Protein AF-A0A0V8SDT9-F1 (afdb_monomer_lite)

pLDDT: mean 74.79, std 27.6, range [28.55, 98.94]

Secondary structure (DSSP, 8-state):
-----------------------------------------------------SEEEEEEEEEEE--BSGGGSBPSSSSB-EEEES-STTTS--SSS----GGG----SEETTEEEEE-SSSSS-EEP-TTTTTB-TTSPBPBTTB----EEEEEEEEEEEETTTTEEEEE---EEEEEEGGGTEEEEEEEEEEEE-TTSEEEEEEEEEEEE--SS-TT--EEEEEEEEEEEEEEPPTTTB-SSEEEEPPS-BT---TTTTPPPP-TTTGGG-BB--HHHHHHHHHTT-GGGSB--SSTTHHHHSBPPEEEESSTT---TT--PPPP--PPP-----PPPPPPPPP----------PPPPPP--------PPPPP-----------S-SS--S---S----------------------SS--------

Radius of gyration: 37.22 Å; chains: 1; bounding box: 109×88×118 Å

Structure (mmCIF, N/CA/C/O backbone):
data_AF-A0A0V8SDT9-F1
#
_entry.id   AF-A0A0V8SDT9-F1
#
loop_
_atom_site.group_PDB
_atom_site.id
_atom_site.type_symbol
_atom_site.label_atom_id
_atom_site.label_alt_id
_atom_site.label_comp_id
_atom_site.label_asym_id
_atom_site.label_entity_id
_atom_site.label_seq_id
_atom_site.pdbx_PDB_ins_code
_atom_site.Cartn_x
_atom_site.Cartn_y
_atom_site.Cartn_z
_atom_site.occupancy
_atom_site.B_iso_or_equiv
_atom_site.auth_seq_id
_atom_site.auth_comp_id
_atom_site.auth_asym_id
_atom_site.auth_atom_id
_atom_site.pdbx_PDB_model_num
ATOM 1 N N . MET A 1 1 ? -55.639 -41.777 37.765 1.00 35.34 1 MET A N 1
ATOM 2 C CA . MET A 1 1 ? -54.393 -41.435 38.484 1.00 35.34 1 MET A CA 1
ATOM 3 C C . MET A 1 1 ? -54.348 -39.907 38.548 1.00 35.34 1 MET A C 1
ATOM 5 O O . MET A 1 1 ? -54.370 -39.300 37.491 1.00 35.34 1 MET A O 1
ATOM 9 N N . THR A 1 2 ? -54.744 -39.262 39.658 1.00 35.03 2 THR A N 1
ATOM 10 C CA . THR A 1 2 ? -53.862 -38.802 40.772 1.00 35.03 2 THR A CA 1
ATOM 11 C C . THR A 1 2 ? -52.655 -37.988 40.283 1.00 35.03 2 THR A C 1
ATOM 13 O O . THR A 1 2 ? -51.916 -38.500 39.460 1.00 35.03 2 THR A O 1
ATOM 16 N N . ALA A 1 3 ? -52.326 -36.787 40.767 1.00 35.94 3 ALA A N 1
ATOM 17 C CA . ALA A 1 3 ? -52.992 -35.821 41.659 1.00 35.94 3 ALA A CA 1
ATOM 18 C C . ALA A 1 3 ? -52.367 -34.413 41.375 1.00 35.94 3 ALA A C 1
ATOM 20 O O . ALA A 1 3 ? -51.439 -34.332 40.581 1.00 35.94 3 ALA A O 1
ATOM 21 N N . ALA A 1 4 ? -52.781 -33.265 41.928 1.00 36.22 4 ALA A N 1
ATOM 22 C CA . ALA A 1 4 ? -53.698 -32.985 43.038 1.00 36.22 4 ALA A CA 1
ATOM 23 C C . ALA A 1 4 ? -54.495 -31.658 42.836 1.00 36.22 4 ALA A C 1
ATOM 25 O O . ALA A 1 4 ? -54.696 -31.189 41.721 1.00 36.22 4 ALA A O 1
ATOM 26 N N . ARG A 1 5 ? -54.980 -31.072 43.939 1.00 43.00 5 ARG A N 1
ATOM 27 C CA . ARG A 1 5 ? -55.682 -29.788 44.103 1.00 43.00 5 ARG A CA 1
ATOM 28 C C . ARG A 1 5 ? -54.859 -28.892 45.039 1.00 43.00 5 ARG A C 1
ATOM 30 O O . ARG A 1 5 ? -54.339 -29.415 46.016 1.00 43.00 5 ARG A O 1
ATOM 37 N N . HIS A 1 6 ? -54.913 -27.571 44.877 1.00 38.75 6 HIS A N 1
ATOM 38 C CA . HIS A 1 6 ? -55.047 -26.654 46.021 1.00 38.75 6 HIS A CA 1
ATOM 39 C C . HIS A 1 6 ? -55.866 -25.415 45.633 1.00 38.75 6 HIS A C 1
ATOM 41 O O . HIS A 1 6 ? -56.061 -25.118 44.456 1.00 38.75 6 HIS A O 1
ATOM 47 N N . ARG A 1 7 ? -56.460 -24.770 46.639 1.00 46.25 7 ARG A N 1
ATOM 48 C CA . ARG A 1 7 ? -57.561 -23.803 46.524 1.00 46.25 7 ARG A CA 1
ATOM 49 C C . ARG A 1 7 ? -57.385 -22.708 47.590 1.00 46.25 7 ARG A C 1
ATOM 51 O O . ARG A 1 7 ? -57.104 -23.069 48.729 1.00 46.25 7 ARG A O 1
ATOM 58 N N . ILE A 1 8 ? -57.762 -21.468 47.222 1.00 37.56 8 ILE A N 1
ATOM 59 C CA . ILE A 1 8 ? -58.355 -20.393 48.071 1.00 37.56 8 ILE A CA 1
ATOM 60 C C . ILE A 1 8 ? -57.318 -19.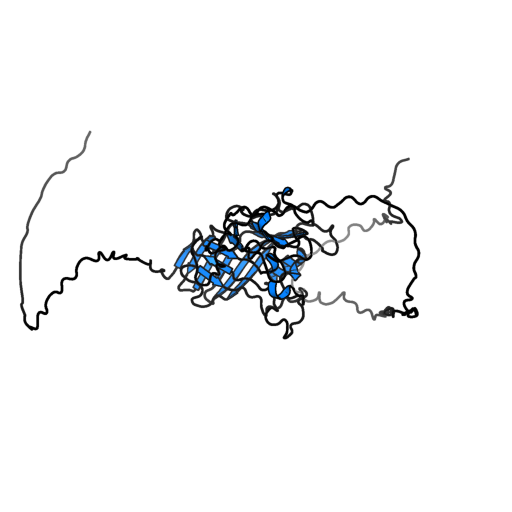600 48.919 1.00 37.56 8 ILE A C 1
ATOM 62 O O . ILE A 1 8 ? -56.451 -20.213 49.512 1.00 37.56 8 ILE A O 1
ATOM 66 N N . ARG A 1 9 ? -57.267 -18.255 49.031 1.00 35.88 9 ARG A N 1
ATOM 67 C CA . ARG A 1 9 ? -58.263 -17.177 49.280 1.00 35.88 9 ARG A CA 1
ATOM 68 C C . ARG A 1 9 ? -57.649 -15.783 48.975 1.00 35.88 9 ARG A C 1
ATOM 70 O O . ARG A 1 9 ? -56.454 -15.691 48.729 1.00 35.88 9 ARG A O 1
ATOM 77 N N . ALA A 1 10 ? -58.446 -14.711 49.067 1.00 39.78 10 ALA A N 1
ATOM 78 C CA . ALA A 1 10 ? -58.034 -13.315 48.840 1.00 39.78 10 ALA A CA 1
ATOM 79 C C . ALA A 1 10 ? -58.360 -12.371 50.023 1.00 39.78 10 ALA A C 1
ATOM 81 O O . ALA A 1 10 ? -59.298 -12.642 50.771 1.00 39.78 10 ALA A O 1
ATOM 82 N N . ALA A 1 11 ? -57.646 -11.238 50.108 1.00 36.25 11 ALA A N 1
ATOM 83 C CA . ALA A 1 11 ? -57.984 -9.954 50.766 1.00 36.25 11 ALA A CA 1
ATOM 84 C C . ALA A 1 11 ? -57.031 -8.879 50.164 1.00 36.25 11 ALA A C 1
ATOM 86 O O . ALA A 1 11 ? -55.895 -9.242 49.875 1.00 36.25 11 ALA A O 1
ATOM 87 N N . ARG A 1 12 ? -57.343 -7.625 49.778 1.00 38.56 12 ARG A N 1
ATOM 88 C CA . ARG A 1 12 ? -58.269 -6.524 50.173 1.00 38.56 12 ARG A CA 1
ATOM 89 C C . ARG A 1 12 ? -57.878 -5.722 51.437 1.00 38.56 12 ARG A C 1
ATOM 91 O O . ARG A 1 12 ? -57.843 -6.283 52.523 1.00 38.56 12 ARG A O 1
ATOM 98 N N . GLY A 1 13 ? -57.706 -4.398 51.251 1.00 32.66 13 GLY A N 1
ATOM 99 C CA . GLY A 1 13 ? -57.334 -3.355 52.239 1.00 32.66 13 GLY A CA 1
ATOM 100 C C . GLY A 1 13 ? -56.032 -2.635 51.818 1.00 32.66 13 GLY A C 1
ATOM 101 O O . GLY A 1 13 ? -55.014 -3.309 51.781 1.00 32.66 13 GLY A O 1
ATOM 102 N N . ALA A 1 14 ? -55.918 -1.376 51.358 1.00 37.22 14 ALA A N 1
ATOM 103 C CA . ALA A 1 14 ? -56.739 -0.145 51.305 1.00 37.22 14 ALA A CA 1
ATOM 104 C C . ALA A 1 14 ? -56.515 0.884 52.447 1.00 37.22 14 ALA A C 1
ATOM 106 O O . ALA A 1 14 ? -56.727 0.530 53.601 1.00 37.22 14 ALA A O 1
ATOM 107 N N . LEU A 1 15 ? -56.259 2.160 52.059 1.00 39.69 15 LEU A N 1
ATOM 108 C CA . LEU A 1 15 ? -56.464 3.431 52.819 1.00 39.69 15 LEU A CA 1
ATOM 109 C C . LEU A 1 15 ? -55.404 3.750 53.937 1.00 39.69 15 LEU A C 1
ATOM 111 O O . LEU A 1 15 ? -54.900 2.818 54.546 1.00 39.69 15 LEU A O 1
ATOM 115 N N . VAL A 1 16 ? -54.985 5.000 54.275 1.00 38.41 16 VAL A N 1
ATOM 116 C CA . VAL A 1 16 ? -55.259 6.376 53.750 1.00 38.41 16 VAL A CA 1
ATOM 117 C C . VAL A 1 16 ? -54.290 7.472 54.304 1.00 38.41 16 VAL A C 1
ATOM 119 O O . VAL A 1 16 ? -53.801 7.297 55.411 1.00 38.41 16 VAL A O 1
ATOM 122 N N . ALA A 1 17 ? -54.142 8.614 53.588 1.00 37.22 17 ALA A N 1
ATOM 123 C CA . ALA A 1 17 ? -53.878 10.016 54.059 1.00 37.22 17 ALA A CA 1
ATOM 124 C C . ALA A 1 17 ? -52.614 10.363 54.912 1.00 37.22 17 ALA A C 1
ATOM 126 O O . ALA A 1 17 ? -51.950 9.464 55.404 1.00 37.22 17 ALA A O 1
ATOM 127 N N . LEU A 1 18 ? -52.188 11.620 55.185 1.00 39.78 18 LEU A N 1
ATOM 128 C CA . LEU A 1 18 ? -52.372 13.023 54.689 1.00 39.78 18 LEU A CA 1
ATOM 129 C C . LEU A 1 18 ? -51.051 13.783 55.072 1.00 39.78 18 LEU A C 1
ATOM 131 O O . LEU A 1 18 ? -50.353 13.304 55.958 1.00 39.78 18 LEU A O 1
ATOM 135 N N . ALA A 1 19 ? -50.566 14.886 54.475 1.00 36.75 19 ALA A N 1
ATOM 136 C CA . ALA A 1 19 ? -50.936 16.305 54.702 1.00 36.75 19 ALA A CA 1
ATOM 137 C C . ALA A 1 19 ? -49.805 17.197 54.093 1.00 36.75 19 ALA A C 1
ATOM 139 O O . ALA A 1 19 ? -48.637 16.964 54.381 1.00 36.75 19 ALA A O 1
ATOM 140 N N . THR A 1 20 ? -50.039 18.048 53.084 1.00 42.22 20 THR A N 1
ATOM 141 C CA . THR A 1 20 ? -50.254 19.524 53.142 1.00 42.22 20 THR A CA 1
ATOM 142 C C . THR A 1 20 ? -49.249 20.406 53.908 1.00 42.22 20 THR A C 1
ATOM 144 O O . THR A 1 20 ? -49.260 20.421 55.136 1.00 42.22 20 THR A O 1
ATOM 147 N N . ALA A 1 21 ? -48.573 21.310 53.180 1.00 40.03 21 ALA A N 1
ATOM 148 C CA . ALA A 1 21 ? -48.249 22.680 53.617 1.00 40.03 21 ALA A CA 1
ATOM 149 C C . ALA A 1 21 ? -48.146 23.631 52.396 1.00 40.03 21 ALA A C 1
ATOM 151 O O . ALA A 1 21 ? -47.626 23.243 51.352 1.00 40.03 21 ALA A O 1
ATOM 152 N N . LEU A 1 22 ? -48.685 24.851 52.515 1.00 46.72 22 LEU A N 1
ATOM 153 C CA . LEU A 1 22 ? -48.691 25.910 51.485 1.00 46.72 22 LEU A CA 1
ATOM 154 C C . LEU A 1 22 ? -47.411 26.764 51.537 1.00 46.72 22 LEU A C 1
ATOM 156 O O . LEU A 1 22 ? -46.833 26.889 52.612 1.00 46.72 22 LEU A O 1
ATOM 160 N N . LEU A 1 23 ? -47.087 27.470 50.439 1.00 37.78 23 LEU A N 1
ATOM 161 C CA . LEU A 1 23 ? -46.894 28.939 50.429 1.00 37.78 23 LEU A CA 1
ATOM 162 C C . LEU A 1 23 ? -46.738 29.517 48.998 1.00 37.78 23 LEU A C 1
ATOM 164 O O . LEU A 1 23 ? -46.004 29.002 48.163 1.00 37.78 23 LEU A O 1
ATOM 168 N N . LEU A 1 24 ? -47.446 30.622 48.761 1.00 44.69 24 LEU A N 1
ATOM 169 C CA . LEU A 1 24 ? -47.419 31.583 47.639 1.00 44.69 24 LEU A CA 1
ATOM 170 C C . LEU A 1 24 ? -47.469 32.992 48.300 1.00 44.69 24 LEU A C 1
ATOM 172 O O . LEU A 1 24 ? -47.790 33.032 49.494 1.00 44.69 24 LEU A O 1
ATOM 176 N N . PRO A 1 25 ? -47.265 34.144 47.615 1.00 60.06 25 PRO A N 1
ATOM 177 C CA . PRO A 1 25 ? -46.984 34.373 46.189 1.00 60.06 25 PRO A CA 1
ATOM 178 C C . PRO A 1 25 ? -45.803 35.346 45.909 1.00 60.06 25 PRO A C 1
ATOM 180 O O . PRO A 1 25 ? -45.299 36.020 46.803 1.00 60.06 25 PRO A O 1
ATOM 183 N N . ALA A 1 26 ? -45.464 35.541 44.629 1.00 42.62 26 ALA A N 1
ATOM 184 C CA . ALA A 1 26 ? -44.920 36.807 44.118 1.00 42.62 26 ALA A CA 1
ATOM 185 C C . ALA A 1 26 ? -45.398 37.015 42.668 1.00 42.62 26 ALA A C 1
ATOM 187 O O . ALA A 1 26 ? -45.390 36.075 41.876 1.00 42.62 26 ALA A O 1
ATOM 188 N N . ALA A 1 27 ? -45.867 38.218 42.334 1.00 46.34 27 ALA A N 1
ATOM 189 C CA . ALA A 1 27 ? -46.487 38.527 41.043 1.00 46.34 27 ALA A CA 1
ATOM 190 C C . ALA A 1 27 ? -45.541 39.300 40.115 1.00 46.34 27 ALA A C 1
ATOM 192 O O . ALA A 1 27 ? -44.795 40.144 40.604 1.00 46.34 27 ALA A O 1
ATOM 193 N N . ALA A 1 28 ? -45.670 39.108 38.795 1.00 40.44 28 ALA A N 1
ATOM 194 C CA . ALA A 1 28 ? -45.556 40.186 37.802 1.00 40.44 28 ALA A CA 1
ATOM 195 C C . ALA A 1 28 ? -45.999 39.746 36.389 1.00 40.44 28 ALA A C 1
ATOM 197 O O . ALA A 1 28 ? -45.579 38.709 35.892 1.00 40.44 28 ALA A O 1
ATOM 198 N N . SER A 1 29 ? -46.775 40.620 35.739 1.00 42.00 29 SER A N 1
ATOM 199 C CA . SER A 1 29 ? -46.786 40.877 34.287 1.00 42.00 29 SER A CA 1
ATOM 200 C C . SER A 1 29 ? -47.079 39.731 33.306 1.00 42.00 29 SER A C 1
ATOM 202 O O . SER A 1 29 ? -46.183 39.052 32.811 1.00 42.00 29 SER A O 1
ATOM 204 N N . ALA A 1 30 ? -48.337 39.662 32.862 1.00 48.31 30 ALA A N 1
ATOM 205 C CA . ALA A 1 30 ? -48.659 39.112 31.548 1.00 48.31 30 ALA A CA 1
ATOM 206 C C . ALA A 1 30 ? -48.189 40.065 30.428 1.00 48.31 30 ALA A C 1
ATOM 208 O O . ALA A 1 30 ? -48.387 41.277 30.519 1.00 48.31 30 ALA A O 1
ATOM 209 N N . ALA A 1 31 ? -47.646 39.505 29.348 1.00 43.84 31 ALA A N 1
ATOM 210 C CA . ALA A 1 31 ? -47.496 40.155 28.045 1.00 43.84 31 ALA A CA 1
ATOM 211 C C . ALA A 1 31 ? -48.221 39.291 26.991 1.00 43.84 31 ALA A C 1
ATOM 213 O O . ALA A 1 31 ? -48.310 38.073 27.175 1.00 43.84 31 ALA A O 1
ATOM 214 N N . PRO A 1 32 ? -48.819 39.883 25.941 1.00 47.62 32 PRO A N 1
ATOM 215 C CA . PRO A 1 32 ? -49.813 39.192 25.125 1.00 47.62 32 PRO A CA 1
ATOM 216 C C . PRO A 1 32 ? -49.202 38.159 24.175 1.00 47.62 32 PRO A C 1
ATOM 218 O O . PRO A 1 32 ? -48.089 38.315 23.675 1.00 47.62 32 PRO A O 1
ATOM 221 N N . ALA A 1 33 ? -49.986 37.124 23.873 1.00 46.22 33 ALA A N 1
ATOM 222 C CA . ALA A 1 33 ? -49.646 36.138 22.859 1.00 46.22 33 ALA A CA 1
ATOM 223 C C . ALA A 1 33 ? -49.711 36.754 21.451 1.00 46.22 33 ALA A C 1
ATOM 225 O O . ALA A 1 33 ? -50.791 37.075 20.954 1.00 46.22 33 ALA A O 1
ATOM 226 N N . SER A 1 34 ? -48.563 36.851 20.782 1.00 44.31 34 SER A N 1
ATOM 227 C CA . SER A 1 34 ? -48.506 37.052 19.333 1.00 44.31 34 SER A CA 1
ATOM 228 C C . SER A 1 34 ? -48.705 35.711 18.635 1.00 44.31 34 SER A C 1
ATOM 230 O O . SER A 1 34 ? -47.782 34.903 18.554 1.00 44.31 34 SER A O 1
ATOM 232 N N . ALA A 1 35 ? -49.910 35.468 18.123 1.00 46.91 35 ALA A N 1
ATOM 233 C CA . ALA A 1 35 ? -50.166 34.337 17.241 1.00 46.91 35 ALA A CA 1
ATOM 234 C C . ALA A 1 35 ? -49.532 34.600 15.863 1.00 46.91 35 ALA A C 1
ATOM 236 O O . ALA A 1 35 ? -50.083 35.354 15.060 1.00 46.91 35 ALA A O 1
ATOM 237 N N . SER A 1 36 ? -48.386 33.979 15.577 1.00 42.34 36 SER A N 1
ATOM 238 C CA . SER A 1 36 ? -47.869 33.861 14.212 1.00 42.34 36 SER A CA 1
ATOM 239 C C . SER A 1 36 ? -48.452 32.616 13.541 1.00 42.34 36 SER A C 1
ATOM 241 O O . SER A 1 36 ? -48.552 31.539 14.131 1.00 42.34 36 SER A O 1
ATOM 243 N N . ALA A 1 37 ? -48.887 32.769 12.293 1.00 42.41 37 ALA A N 1
ATOM 244 C CA . ALA A 1 37 ? -49.503 31.687 11.547 1.00 42.41 37 ALA A CA 1
ATOM 245 C C . ALA A 1 37 ? -48.446 30.757 10.930 1.00 42.41 37 ALA A C 1
ATOM 247 O O . ALA A 1 37 ? -47.674 31.172 10.076 1.00 42.41 37 ALA A O 1
ATOM 248 N N . GLY A 1 38 ? -48.518 29.471 11.271 1.00 48.81 38 GLY A N 1
ATOM 249 C CA . GLY A 1 38 ? -48.494 28.428 10.245 1.00 48.81 38 GLY A CA 1
ATOM 250 C C . GLY A 1 38 ? -47.197 28.149 9.479 1.00 48.81 38 GLY A C 1
ATOM 251 O O . GLY A 1 38 ? -47.295 27.786 8.311 1.00 48.81 38 GLY A O 1
ATOM 252 N N . GLU A 1 39 ? -46.025 28.165 10.115 1.00 48.72 39 GLU A N 1
ATOM 253 C CA . GLU A 1 39 ? -44.931 27.292 9.663 1.00 48.72 39 GLU A CA 1
ATOM 254 C C . GLU A 1 39 ? -44.963 25.983 10.456 1.00 48.72 39 GLU A C 1
ATOM 256 O O . GLU A 1 39 ? -44.743 25.959 11.666 1.00 48.72 39 GLU A O 1
ATOM 261 N N . ARG A 1 40 ? -45.233 24.863 9.771 1.00 52.75 40 ARG A N 1
ATOM 262 C CA . ARG A 1 40 ? -44.991 23.529 10.336 1.00 52.75 40 ARG A CA 1
ATOM 263 C C . ARG A 1 40 ? -43.487 23.275 10.322 1.00 52.75 40 ARG A C 1
ATOM 265 O O . ARG A 1 40 ? -42.986 22.621 9.411 1.00 52.75 40 ARG A O 1
ATOM 272 N N . GLN A 1 41 ? -42.781 23.798 11.321 1.00 48.25 41 GLN A N 1
ATOM 273 C CA . GLN A 1 41 ? -41.410 23.382 11.589 1.00 48.25 41 GLN A CA 1
ATOM 274 C C . GLN A 1 41 ? -41.421 21.879 11.878 1.00 48.25 41 GLN A C 1
ATOM 276 O O . GLN A 1 41 ? -41.931 21.425 12.901 1.00 48.25 41 GLN A O 1
ATOM 281 N N . VAL A 1 42 ? -40.908 21.097 10.928 1.00 59.03 42 VAL A N 1
ATOM 282 C CA . VAL A 1 42 ? -40.616 19.685 11.151 1.00 59.03 42 VAL A CA 1
ATOM 283 C C . VAL A 1 42 ? -39.355 19.654 12.000 1.00 59.03 42 VAL A C 1
ATOM 285 O O . VAL A 1 42 ? -38.253 19.844 11.490 1.00 59.03 42 VAL A O 1
ATOM 288 N N . GLU A 1 43 ? -39.528 19.463 13.304 1.00 48.44 43 GLU A N 1
ATOM 289 C CA . GLU A 1 43 ? -38.419 19.248 14.226 1.00 48.44 43 GLU A CA 1
ATOM 290 C C . GLU A 1 43 ? -37.774 17.893 13.909 1.00 48.44 43 GLU A C 1
ATOM 292 O O . GLU A 1 43 ? -38.217 16.835 14.356 1.00 48.44 43 GLU A O 1
ATOM 297 N N . ILE A 1 44 ? -36.740 17.914 13.065 1.00 63.50 44 ILE A N 1
ATOM 298 C CA . ILE A 1 44 ? -35.924 16.735 12.787 1.00 63.50 44 ILE A CA 1
ATOM 299 C C . ILE A 1 44 ? -34.955 16.575 13.957 1.00 63.50 44 ILE A C 1
ATOM 301 O O . ILE A 1 44 ? -33.839 17.094 13.935 1.00 63.50 44 ILE A O 1
ATOM 305 N N . THR A 1 45 ? -35.378 15.839 14.985 1.00 43.91 45 THR A N 1
ATOM 306 C CA . THR A 1 45 ? -34.478 15.372 16.043 1.00 43.91 45 THR A CA 1
ATOM 307 C C . THR A 1 45 ? -33.483 14.375 15.446 1.00 43.91 45 THR A C 1
ATOM 309 O O . THR A 1 45 ? -33.719 13.166 15.412 1.00 43.91 45 THR A O 1
ATOM 312 N N . VAL A 1 46 ? -32.355 14.880 14.944 1.00 53.25 46 VAL A N 1
ATOM 313 C CA . VAL A 1 46 ? -31.212 14.044 14.575 1.00 53.25 46 VAL A CA 1
ATOM 314 C C . VAL A 1 46 ? -30.546 13.583 15.865 1.00 53.25 46 VAL A C 1
ATOM 316 O O . VAL A 1 46 ? -29.694 14.274 16.421 1.00 53.25 46 VAL A O 1
ATOM 319 N N . THR A 1 47 ? -30.923 12.398 16.342 1.00 43.91 47 THR A N 1
ATOM 320 C CA . THR A 1 47 ? -30.144 11.692 17.360 1.00 43.91 47 THR A CA 1
ATOM 321 C C . THR A 1 47 ? -28.823 11.267 16.728 1.00 43.91 47 THR A C 1
ATOM 323 O O . THR A 1 47 ? -28.714 10.176 16.167 1.00 43.91 47 THR A O 1
ATOM 326 N N . VAL A 1 48 ? -27.817 12.141 16.793 1.00 51.00 48 VAL A N 1
ATOM 327 C CA . VAL A 1 48 ? -26.427 11.739 16.574 1.00 51.00 48 VAL A CA 1
ATOM 328 C C . VAL A 1 48 ? -26.121 10.716 17.671 1.00 51.00 48 VAL A C 1
ATOM 330 O O . VAL A 1 48 ? -26.216 11.075 18.847 1.00 51.00 48 VAL A O 1
ATOM 333 N N . PRO A 1 49 ? -25.834 9.443 17.344 1.00 48.31 49 PRO A N 1
ATOM 334 C CA . PRO A 1 49 ? -25.454 8.489 18.370 1.00 48.31 49 PRO A CA 1
ATOM 335 C C . PRO A 1 49 ? -24.180 9.007 19.030 1.00 48.31 49 PRO A C 1
ATOM 337 O O . PRO A 1 49 ? -23.231 9.363 18.325 1.00 48.31 49 PRO A O 1
ATOM 340 N N . GLU A 1 50 ? -24.144 9.046 20.365 1.00 51.81 50 GLU A N 1
ATOM 341 C CA . GLU A 1 50 ? -22.879 9.302 21.044 1.00 51.81 50 GLU A CA 1
ATOM 342 C C . GLU A 1 50 ? -21.860 8.288 20.536 1.00 51.81 50 GLU A C 1
ATOM 344 O O . GLU A 1 50 ? -22.096 7.074 20.512 1.00 51.81 50 GLU A O 1
ATOM 349 N N . LEU A 1 51 ? -20.731 8.816 20.078 1.00 55.44 51 LEU A N 1
ATOM 350 C CA . LEU A 1 51 ? -19.605 8.059 19.570 1.00 55.44 51 LEU A CA 1
ATOM 351 C C . LEU A 1 51 ? -18.896 7.382 20.753 1.00 55.44 51 LEU A C 1
ATOM 353 O O . LEU A 1 51 ? -17.785 7.748 21.112 1.00 55.44 51 LEU A O 1
ATOM 357 N N . GLY A 1 52 ? -19.573 6.397 21.355 1.00 59.00 52 GLY A N 1
ATOM 358 C CA . GLY A 1 52 ? -19.304 5.877 22.696 1.00 59.00 52 GLY A CA 1
ATOM 359 C C . GLY A 1 52 ? -17.836 5.557 22.960 1.00 59.00 52 GLY A C 1
ATOM 360 O O . GLY A 1 52 ? -17.207 4.829 22.187 1.00 59.00 52 GLY A O 1
ATOM 361 N N . THR A 1 53 ? -17.317 6.118 24.044 1.00 70.94 53 THR A N 1
ATOM 362 C CA . THR A 1 53 ? -15.949 5.932 24.536 1.00 70.94 53 THR A CA 1
ATOM 363 C C . THR A 1 53 ? -15.701 4.490 25.006 1.00 70.94 53 THR A C 1
ATOM 365 O O . THR A 1 53 ? -16.632 3.685 25.101 1.00 70.94 53 THR A O 1
ATOM 368 N N . GLY A 1 54 ? -14.444 4.145 25.282 1.00 86.06 54 GLY A N 1
ATOM 369 C CA . GLY A 1 54 ? -14.046 2.830 25.791 1.00 86.06 54 GLY A CA 1
ATOM 370 C C . GLY A 1 54 ? -13.882 1.721 24.747 1.00 86.06 54 GLY A C 1
ATOM 371 O O . GLY A 1 54 ? -13.669 1.955 23.552 1.00 86.06 54 GLY A O 1
ATOM 372 N N . THR A 1 55 ? -13.918 0.479 25.238 1.00 94.00 55 THR A N 1
ATOM 373 C CA . THR A 1 55 ? -13.592 -0.739 24.486 1.00 94.00 55 THR A CA 1
ATOM 374 C C . THR A 1 55 ? -14.732 -1.206 23.571 1.00 94.00 55 THR A C 1
ATOM 376 O O . THR A 1 55 ? -15.889 -1.308 23.981 1.00 94.00 55 THR A O 1
ATOM 379 N N . ARG A 1 56 ? -14.403 -1.572 22.329 1.00 94.12 56 ARG A N 1
ATOM 380 C CA . ARG A 1 56 ? -15.336 -2.017 21.285 1.00 94.12 56 ARG A CA 1
ATOM 381 C C . ARG A 1 56 ? -14.820 -3.264 20.574 1.00 94.12 56 ARG A C 1
ATOM 383 O O . ARG A 1 56 ? -13.683 -3.286 20.110 1.00 94.12 56 ARG A O 1
ATOM 390 N N . VAL A 1 57 ? -15.681 -4.269 20.411 1.00 96.94 57 VAL A N 1
ATOM 391 C CA . VAL A 1 57 ? -15.411 -5.426 19.541 1.00 96.94 57 VAL A CA 1
ATOM 392 C C . VAL A 1 57 ? -15.711 -5.052 18.090 1.00 96.94 57 VAL A C 1
ATOM 394 O O . VAL A 1 57 ? -16.762 -4.487 17.791 1.00 96.94 57 VAL A O 1
ATOM 397 N N . LEU A 1 58 ? -14.788 -5.387 17.193 1.00 97.75 58 LEU A N 1
ATOM 398 C CA . LEU A 1 58 ? -14.860 -5.125 15.760 1.00 97.75 58 LEU A CA 1
ATOM 399 C C . LEU A 1 58 ? -15.166 -6.431 15.021 1.00 97.75 58 LEU A C 1
ATOM 401 O O . LEU A 1 58 ? -14.525 -7.452 15.276 1.00 97.75 58 LEU A O 1
ATOM 405 N N . THR A 1 59 ? -16.134 -6.396 14.105 1.00 97.69 59 THR A N 1
ATOM 406 C CA . THR A 1 59 ? -16.568 -7.564 13.311 1.00 97.69 59 THR A CA 1
ATOM 407 C C . THR A 1 59 ? -16.572 -7.329 11.799 1.00 97.69 59 THR A C 1
ATOM 409 O O . THR A 1 59 ? -16.726 -8.282 11.041 1.00 97.69 59 THR A O 1
ATOM 412 N N . ASP A 1 60 ? -16.417 -6.078 11.360 1.00 97.56 60 ASP A N 1
ATOM 413 C CA . ASP A 1 60 ? -16.349 -5.681 9.950 1.00 97.56 60 ASP A CA 1
ATOM 414 C C . ASP A 1 60 ? -15.546 -4.378 9.809 1.00 97.56 60 ASP A C 1
ATOM 416 O O . ASP A 1 60 ? -16.041 -3.361 9.329 1.00 97.56 60 ASP A O 1
ATOM 420 N N . ALA A 1 61 ? -14.316 -4.367 10.320 1.00 98.50 61 ALA A N 1
ATOM 421 C CA . ALA A 1 61 ? -13.387 -3.259 10.122 1.00 98.50 61 ALA A CA 1
ATOM 422 C C . ALA A 1 61 ? -12.817 -3.273 8.691 1.00 98.50 61 ALA A C 1
ATOM 424 O O . ALA A 1 61 ? -12.643 -4.334 8.084 1.00 98.50 61 ALA A O 1
ATOM 425 N N . GLU A 1 62 ? -12.479 -2.102 8.155 1.00 98.62 62 GLU A N 1
ATOM 426 C CA . GLU A 1 62 ? -11.963 -1.944 6.790 1.00 98.62 62 GLU A CA 1
ATOM 427 C C . GLU A 1 62 ? -10.589 -1.269 6.786 1.00 98.62 62 GLU A C 1
ATOM 429 O O . GLU A 1 62 ? -10.431 -0.190 7.353 1.00 98.62 62 GLU A O 1
ATOM 434 N N . LEU A 1 63 ? -9.607 -1.886 6.128 1.00 98.56 63 LEU A N 1
ATOM 435 C CA . LEU A 1 63 ? -8.305 -1.287 5.822 1.00 98.56 63 LEU A CA 1
ATOM 436 C C . LEU A 1 63 ? -8.351 -0.700 4.408 1.00 98.56 63 LEU A C 1
ATOM 438 O O . LEU A 1 63 ? -8.605 -1.444 3.462 1.00 98.56 63 LEU A O 1
ATOM 442 N N . LEU A 1 64 ? -8.050 0.594 4.256 1.00 97.81 64 LEU A N 1
ATOM 443 C CA . LEU A 1 64 ? -7.798 1.232 2.962 1.00 97.81 64 LEU A CA 1
ATOM 444 C C . LEU A 1 64 ? -6.358 1.749 2.893 1.00 97.81 64 LEU A C 1
ATOM 446 O O . LEU A 1 64 ? -5.929 2.530 3.746 1.00 97.81 64 LEU A O 1
ATOM 450 N N . TRP A 1 65 ? -5.611 1.352 1.859 1.00 98.19 65 TRP A N 1
ATOM 451 C CA . TRP A 1 65 ? -4.231 1.813 1.670 1.00 98.19 65 TRP A CA 1
ATOM 452 C C . TRP A 1 65 ? -3.802 1.840 0.199 1.00 98.19 65 TRP A C 1
ATOM 454 O O . TRP A 1 65 ? -4.070 0.908 -0.553 1.00 98.19 65 TRP A O 1
ATOM 464 N N . GLY A 1 66 ? -3.110 2.907 -0.214 1.00 97.06 66 GLY A N 1
ATOM 465 C CA . GLY A 1 66 ? -2.496 3.022 -1.547 1.00 97.06 66 GLY A CA 1
ATOM 466 C C . GLY A 1 66 ? -1.032 2.571 -1.618 1.00 97.06 66 GLY A C 1
ATOM 467 O O . GLY A 1 66 ? -0.449 2.602 -2.694 1.00 97.06 66 GLY A O 1
ATOM 468 N N . LEU A 1 67 ? -0.434 2.169 -0.488 1.00 98.25 67 LEU A N 1
ATOM 469 C CA . LEU A 1 67 ? 1.006 1.934 -0.294 1.00 98.25 67 LEU A CA 1
ATOM 470 C C . LEU A 1 67 ? 1.874 3.177 -0.517 1.00 98.25 67 LEU A C 1
ATOM 472 O O . LEU A 1 67 ? 2.365 3.753 0.449 1.00 98.25 67 LEU A O 1
ATOM 476 N N . ASN A 1 68 ? 2.039 3.610 -1.763 1.00 98.00 68 ASN A N 1
ATOM 477 C CA . ASN A 1 68 ? 2.694 4.853 -2.167 1.00 98.00 68 ASN A CA 1
ATOM 478 C C . ASN A 1 68 ? 2.163 5.297 -3.545 1.00 98.00 68 ASN A C 1
ATOM 480 O O . ASN A 1 68 ? 1.472 4.542 -4.228 1.00 98.00 68 ASN A O 1
ATOM 484 N N . ALA A 1 69 ? 2.464 6.525 -3.973 1.00 97.38 69 ALA A N 1
ATOM 485 C CA . ALA A 1 69 ? 1.988 7.019 -5.268 1.00 97.38 69 ALA A CA 1
ATOM 486 C C . ALA A 1 69 ? 2.604 6.246 -6.455 1.00 97.38 69 ALA A C 1
ATOM 488 O O . ALA A 1 69 ? 1.943 6.054 -7.476 1.00 97.38 69 ALA A O 1
ATOM 489 N N . GLU A 1 70 ? 3.837 5.752 -6.312 1.00 97.44 70 GLU A N 1
ATOM 490 C CA . GLU A 1 70 ? 4.539 4.980 -7.345 1.00 97.44 70 GLU A CA 1
ATOM 491 C C . GLU A 1 70 ? 3.825 3.660 -7.690 1.00 97.44 70 GLU A C 1
ATOM 493 O O . GLU A 1 70 ? 3.786 3.281 -8.859 1.00 97.44 70 GLU A O 1
ATOM 498 N N . SER A 1 71 ? 3.154 3.018 -6.725 1.00 97.94 71 SER A N 1
ATOM 499 C CA . SER A 1 71 ? 2.356 1.793 -6.936 1.00 97.94 71 SER A CA 1
ATOM 500 C C . SER A 1 71 ? 1.157 1.975 -7.887 1.00 97.94 71 SER A C 1
ATOM 502 O O . SER A 1 71 ? 0.586 0.988 -8.352 1.00 97.94 71 SER A O 1
ATOM 504 N N . GLY A 1 72 ? 0.776 3.221 -8.192 1.00 96.94 72 GLY A N 1
ATOM 505 C CA . GLY A 1 72 ? -0.220 3.589 -9.206 1.00 96.94 72 GLY A CA 1
ATOM 506 C C . GLY A 1 72 ? 0.338 4.482 -10.322 1.00 96.94 72 GLY A C 1
ATOM 507 O O . GLY A 1 72 ? -0.432 5.157 -11.009 1.00 96.94 72 GLY A O 1
ATOM 508 N N . GLY A 1 73 ? 1.664 4.569 -10.453 1.00 96.50 73 GLY A N 1
ATOM 509 C CA . GLY A 1 73 ? 2.356 5.483 -11.358 1.00 96.50 73 GLY A CA 1
ATOM 510 C C . GLY A 1 73 ? 2.551 4.958 -12.781 1.00 96.50 73 GLY A C 1
ATOM 511 O O . GLY A 1 73 ? 2.300 3.793 -13.105 1.00 96.50 73 GLY A O 1
ATOM 512 N N . ARG A 1 74 ? 3.043 5.839 -13.661 1.00 95.94 74 ARG A N 1
ATOM 513 C CA . ARG A 1 74 ? 3.535 5.436 -14.983 1.00 95.94 74 ARG A CA 1
ATOM 514 C C . ARG A 1 74 ? 4.863 4.700 -14.838 1.00 95.94 74 ARG A C 1
ATOM 516 O O . ARG A 1 74 ? 5.786 5.189 -14.200 1.00 95.94 74 ARG A O 1
ATOM 523 N N . ALA A 1 75 ? 4.974 3.585 -15.542 1.00 94.19 75 ALA A N 1
ATOM 524 C CA . ALA A 1 75 ? 6.165 2.762 -15.576 1.00 94.19 75 ALA A CA 1
ATOM 525 C C . ALA A 1 75 ? 7.091 3.151 -16.745 1.00 94.19 75 ALA A C 1
ATOM 527 O O . ALA A 1 75 ? 6.623 3.591 -17.799 1.00 94.19 75 ALA A O 1
ATOM 528 N N . HIS A 1 76 ? 8.404 2.926 -16.605 1.00 89.75 76 HIS A N 1
ATOM 529 C CA . HIS A 1 76 ? 9.352 3.079 -17.725 1.00 89.75 76 HIS A CA 1
ATOM 530 C C . HIS A 1 76 ? 9.085 2.059 -18.853 1.00 89.75 76 HIS A C 1
ATOM 532 O O . HIS A 1 76 ? 9.195 2.387 -20.031 1.00 89.75 76 HIS A O 1
ATOM 538 N N . ALA A 1 77 ? 8.672 0.841 -18.489 1.00 90.25 77 ALA A N 1
ATOM 539 C CA . ALA A 1 77 ? 8.269 -0.242 -19.387 1.00 90.25 77 ALA A CA 1
ATOM 540 C C . ALA A 1 77 ? 6.949 -0.883 -18.910 1.00 90.25 77 ALA A C 1
ATOM 542 O O . ALA A 1 77 ? 6.572 -0.740 -17.751 1.00 90.25 77 ALA A O 1
ATOM 543 N N . GLY A 1 78 ? 6.215 -1.572 -19.790 1.00 90.12 78 GLY A N 1
ATOM 544 C CA . GLY A 1 78 ? 4.949 -2.237 -19.427 1.00 90.12 78 GLY A CA 1
ATOM 545 C C . GLY A 1 78 ? 3.766 -1.304 -19.114 1.00 90.12 78 GLY A C 1
ATOM 546 O O . GLY A 1 78 ? 2.728 -1.758 -18.641 1.00 90.12 78 GLY A O 1
ATOM 547 N N . GLY A 1 79 ? 3.885 -0.004 -19.400 1.00 94.75 79 GLY A N 1
ATOM 548 C CA . GLY A 1 79 ? 2.798 0.971 -19.272 1.00 94.75 79 GLY A CA 1
ATOM 549 C C . GLY A 1 79 ? 2.695 1.595 -17.881 1.00 94.75 79 GLY A C 1
ATOM 550 O O . GLY A 1 79 ? 3.098 2.744 -17.700 1.00 94.75 79 GLY A O 1
ATOM 551 N N . CYS A 1 80 ? 2.155 0.866 -16.903 1.00 97.56 80 CYS A N 1
ATOM 552 C CA . CYS A 1 80 ? 1.930 1.388 -15.552 1.00 97.56 80 CYS A CA 1
ATOM 553 C C . CYS A 1 80 ? 2.238 0.382 -14.437 1.00 97.56 80 CYS A C 1
ATOM 555 O O . CYS A 1 80 ? 2.474 -0.807 -14.669 1.00 97.56 80 CYS A O 1
ATOM 557 N N . HIS A 1 81 ? 2.244 0.899 -13.217 1.00 98.19 81 HIS A N 1
ATOM 558 C CA . HIS A 1 81 ? 2.234 0.151 -11.969 1.00 98.19 81 HIS A CA 1
ATOM 559 C C . HIS A 1 81 ? 0.789 0.084 -11.461 1.00 98.19 81 HIS A C 1
ATOM 561 O O . HIS A 1 81 ? 0.037 1.046 -11.638 1.00 98.19 81 HIS A O 1
ATOM 567 N N . PHE A 1 82 ? 0.368 -1.056 -10.911 1.00 98.50 82 PHE A N 1
ATOM 568 C CA . PHE A 1 82 ? -1.008 -1.214 -10.437 1.00 98.50 82 PHE A CA 1
ATOM 569 C C . PHE A 1 82 ? -1.149 -2.174 -9.253 1.00 98.50 82 PHE A C 1
ATOM 571 O O . PHE A 1 82 ? -0.387 -3.126 -9.080 1.00 98.50 82 PHE A O 1
ATOM 578 N N . LEU A 1 83 ? -2.199 -1.934 -8.467 1.00 98.69 83 LEU A N 1
ATOM 579 C CA . LEU A 1 83 ? -2.667 -2.815 -7.400 1.00 98.69 83 LEU A CA 1
ATOM 580 C C . LEU A 1 83 ? -3.668 -3.837 -7.955 1.00 98.69 83 LEU A C 1
ATOM 582 O O . LEU A 1 83 ? -4.419 -3.544 -8.888 1.00 98.69 83 LEU A O 1
ATOM 586 N N . MET A 1 84 ? -3.701 -5.028 -7.362 1.00 98.12 84 MET A N 1
ATOM 587 C CA . MET A 1 84 ? -4.598 -6.130 -7.720 1.00 98.12 84 MET A CA 1
ATOM 588 C C . MET A 1 84 ? -5.133 -6.803 -6.447 1.00 98.12 84 MET A C 1
ATOM 590 O O . MET A 1 84 ? -4.410 -6.940 -5.464 1.00 98.12 84 MET A O 1
ATOM 594 N N . ALA A 1 85 ? -6.393 -7.237 -6.458 1.00 98.50 85 ALA A N 1
ATOM 595 C CA . ALA A 1 85 ? -6.944 -8.091 -5.411 1.00 98.50 85 ALA A CA 1
ATOM 596 C C . ALA A 1 85 ? -6.537 -9.555 -5.653 1.00 98.50 85 ALA A C 1
ATOM 598 O O . ALA A 1 85 ? -6.545 -10.029 -6.787 1.00 98.50 85 ALA A O 1
ATOM 599 N N . GLY A 1 86 ? -6.205 -10.283 -4.592 1.00 97.81 86 GLY A N 1
ATOM 600 C CA . GLY A 1 86 ? -5.749 -11.666 -4.671 1.00 97.81 86 GLY A CA 1
ATOM 601 C C . GLY A 1 86 ? -4.315 -11.817 -5.179 1.00 97.81 86 GLY A C 1
ATOM 602 O O . GLY A 1 86 ? -3.493 -10.899 -5.090 1.00 97.81 86 GLY A O 1
ATOM 603 N N . ARG A 1 87 ? -4.019 -13.015 -5.694 1.00 96.94 87 ARG A N 1
ATOM 604 C CA . ARG A 1 87 ? -2.757 -13.381 -6.359 1.00 96.94 87 ARG A CA 1
ATOM 605 C C . ARG A 1 87 ? -2.972 -13.536 -7.875 1.00 96.94 87 ARG A C 1
ATOM 607 O O . ARG A 1 87 ? -4.086 -13.894 -8.287 1.00 96.94 87 ARG A O 1
ATOM 614 N N . PRO A 1 88 ? -1.933 -13.328 -8.710 1.00 93.69 88 PRO A N 1
ATOM 615 C CA . PRO A 1 88 ? -2.027 -13.599 -10.141 1.00 93.69 88 PRO A CA 1
ATOM 616 C C . PRO A 1 88 ? -2.246 -15.091 -10.406 1.00 93.69 88 PRO A C 1
ATOM 618 O O . PRO A 1 88 ? -1.586 -15.947 -9.818 1.00 93.69 88 PRO A O 1
ATOM 621 N N . GLY A 1 89 ? -3.188 -15.405 -11.296 1.00 83.00 89 GLY A N 1
ATOM 622 C CA . GLY A 1 89 ? -3.536 -16.793 -11.615 1.00 83.00 89 GLY A CA 1
ATOM 623 C C . GLY A 1 89 ? -4.088 -17.567 -10.409 1.00 83.00 89 GLY A C 1
ATOM 624 O O . GLY A 1 89 ? -4.456 -16.987 -9.392 1.00 83.00 89 GLY A O 1
ATOM 625 N N . ALA A 1 90 ? -4.197 -18.890 -10.522 1.00 79.00 90 ALA A N 1
ATOM 626 C CA . ALA A 1 90 ? -4.690 -19.729 -9.420 1.00 79.00 90 ALA A CA 1
ATOM 627 C C . ALA A 1 90 ? -3.614 -20.027 -8.355 1.00 79.00 90 ALA A C 1
ATOM 629 O O . ALA A 1 90 ? -3.942 -20.358 -7.219 1.00 79.00 90 ALA A O 1
ATOM 630 N N . THR A 1 91 ? -2.334 -19.928 -8.721 1.00 82.38 91 THR A N 1
ATOM 631 C CA . THR A 1 91 ? -1.184 -20.355 -7.904 1.00 82.38 91 THR A CA 1
ATOM 632 C C . THR A 1 91 ? -0.369 -19.196 -7.328 1.00 82.38 91 THR A C 1
ATOM 634 O O . THR A 1 91 ? 0.417 -19.408 -6.409 1.00 82.38 91 THR A O 1
ATOM 637 N N . GLY A 1 92 ? -0.541 -17.976 -7.847 1.00 91.69 92 GLY A N 1
ATOM 638 C CA . GLY A 1 92 ? 0.398 -16.868 -7.656 1.00 91.69 92 GLY A CA 1
ATOM 639 C C . GLY A 1 92 ? 1.475 -16.767 -8.739 1.00 91.69 92 GLY A C 1
ATOM 640 O O . GLY A 1 92 ? 2.285 -15.846 -8.673 1.00 91.69 92 GLY A O 1
ATOM 641 N N . ASP A 1 93 ? 1.477 -17.659 -9.735 1.00 94.50 93 ASP A N 1
ATOM 642 C CA . ASP A 1 93 ? 2.413 -17.636 -10.863 1.00 94.50 93 ASP A CA 1
ATOM 643 C C . ASP A 1 93 ? 1.786 -17.006 -12.119 1.00 94.50 93 ASP A C 1
ATOM 645 O O . ASP A 1 93 ? 0.732 -17.442 -12.587 1.00 94.50 93 ASP A O 1
ATOM 649 N N . ALA A 1 94 ? 2.451 -16.001 -12.692 1.00 94.12 94 ALA A N 1
ATOM 650 C CA . ALA A 1 94 ? 2.111 -15.405 -13.987 1.00 94.12 94 ALA A CA 1
ATOM 651 C C . ALA A 1 94 ? 2.741 -16.144 -15.191 1.00 94.12 94 ALA A C 1
ATOM 653 O O . ALA A 1 94 ? 2.440 -15.819 -16.349 1.00 94.12 94 ALA A O 1
ATOM 654 N N . GLY A 1 95 ? 3.619 -17.119 -14.927 1.00 93.19 95 GLY A N 1
ATOM 655 C CA . GLY A 1 95 ? 4.364 -17.881 -15.927 1.00 93.19 95 GLY A CA 1
ATOM 656 C C . GLY A 1 95 ? 5.606 -17.169 -16.473 1.00 93.19 95 GLY A C 1
ATOM 657 O O . GLY A 1 95 ? 6.004 -17.455 -17.600 1.00 93.19 95 GLY A O 1
ATOM 658 N N . GLY A 1 96 ? 6.188 -16.225 -15.725 1.00 93.50 96 GLY A N 1
ATOM 659 C CA . GLY A 1 96 ? 7.423 -15.521 -16.091 1.00 93.50 96 GLY A CA 1
ATOM 660 C C . GLY A 1 96 ? 7.358 -13.994 -15.976 1.00 93.50 96 GLY A C 1
ATOM 661 O O . GLY A 1 96 ? 6.279 -13.401 -15.906 1.00 93.50 96 GLY A O 1
ATOM 662 N N . SER A 1 97 ? 8.533 -13.360 -16.039 1.00 94.44 97 SER A N 1
ATOM 663 C CA . SER A 1 97 ? 8.696 -11.904 -16.131 1.00 94.44 97 SER A CA 1
ATOM 664 C C . SER A 1 97 ? 8.231 -11.402 -17.501 1.00 94.44 97 SER A C 1
ATOM 666 O O . SER A 1 97 ? 8.951 -11.462 -18.499 1.00 94.44 97 SER A O 1
ATOM 668 N N . ARG A 1 98 ? 6.976 -10.946 -17.581 1.00 94.25 98 ARG A N 1
ATOM 669 C CA . ARG A 1 98 ? 6.364 -10.439 -18.821 1.00 94.25 98 ARG A CA 1
ATOM 670 C C . ARG A 1 98 ? 5.280 -9.405 -18.536 1.00 94.25 98 ARG A C 1
ATOM 672 O O . ARG A 1 98 ? 4.627 -9.442 -17.500 1.00 94.25 98 ARG A O 1
ATOM 679 N N . VAL A 1 99 ? 5.040 -8.510 -19.491 1.00 95.81 99 VAL A N 1
ATOM 680 C CA . VAL A 1 99 ? 3.889 -7.596 -19.433 1.00 95.81 99 VAL A CA 1
ATOM 681 C C . VAL A 1 99 ? 2.600 -8.408 -19.582 1.00 95.81 99 VAL A C 1
ATOM 683 O O . VAL A 1 99 ? 2.506 -9.279 -20.449 1.00 95.81 99 VAL A O 1
ATOM 686 N N . TRP A 1 100 ? 1.614 -8.132 -18.733 1.00 96.44 100 TRP A N 1
ATOM 687 C CA . TRP A 1 100 ? 0.321 -8.809 -18.749 1.00 96.44 100 TRP A CA 1
ATOM 688 C C . TRP A 1 100 ? -0.667 -8.141 -19.712 1.00 96.44 100 TRP A C 1
ATOM 690 O O . TRP A 1 100 ? -0.662 -6.925 -19.927 1.00 96.44 100 TRP A O 1
ATOM 700 N N . THR A 1 101 ? -1.579 -8.948 -20.236 1.00 96.31 101 THR A N 1
ATOM 701 C CA . THR A 1 101 ? -2.670 -8.584 -21.143 1.00 96.31 101 THR A CA 1
ATOM 702 C C . THR A 1 101 ? -4.028 -8.938 -20.527 1.00 96.31 101 THR A C 1
ATOM 704 O O . THR A 1 101 ? -4.108 -9.727 -19.587 1.00 96.31 101 THR A O 1
ATOM 707 N N . ALA A 1 102 ? -5.124 -8.403 -21.079 1.00 94.69 102 ALA A N 1
ATOM 708 C CA . ALA A 1 102 ? -6.476 -8.777 -20.642 1.00 94.69 102 ALA A CA 1
ATOM 709 C C . ALA A 1 102 ? -6.736 -10.289 -20.800 1.00 94.69 102 ALA A C 1
ATOM 711 O O . ALA A 1 102 ? -7.385 -10.905 -19.958 1.00 94.69 102 ALA A O 1
ATOM 712 N N . ALA A 1 103 ? -6.192 -10.880 -21.869 1.00 95.00 103 ALA A N 1
ATOM 713 C CA . ALA A 1 103 ? -6.362 -12.287 -22.218 1.00 95.00 103 ALA A CA 1
ATOM 714 C C . ALA A 1 103 ? -5.675 -13.252 -21.236 1.00 95.00 103 ALA A C 1
ATOM 716 O O . ALA A 1 103 ? -6.038 -14.423 -21.191 1.00 95.00 103 ALA A O 1
ATOM 717 N N . ASP A 1 104 ? -4.722 -12.773 -20.430 1.00 94.94 104 ASP A N 1
ATOM 718 C CA . ASP A 1 104 ? -4.036 -13.597 -19.432 1.00 94.94 104 ASP A CA 1
ATOM 719 C C . ASP A 1 104 ? -4.920 -13.955 -18.226 1.00 94.94 104 ASP A C 1
ATOM 721 O O . ASP A 1 104 ? -4.611 -14.894 -17.495 1.00 94.94 104 ASP A O 1
ATOM 725 N N . GLY A 1 105 ? -5.989 -13.192 -17.958 1.00 93.75 105 GLY A N 1
ATOM 726 C CA . GLY A 1 105 ? -6.885 -13.434 -16.816 1.00 93.75 105 GLY A CA 1
ATOM 727 C C . GLY A 1 105 ? -6.225 -13.320 -15.428 1.00 93.75 105 GLY A C 1
ATOM 728 O O . GLY A 1 105 ? -6.813 -13.739 -14.430 1.00 93.75 105 GLY A O 1
ATOM 729 N N . LEU A 1 106 ? -5.005 -12.772 -15.349 1.00 96.38 106 LEU A N 1
ATOM 730 C CA . LEU A 1 106 ? -4.217 -12.679 -14.112 1.00 96.38 106 LEU A CA 1
ATOM 731 C C . LEU A 1 106 ? -4.714 -11.582 -13.162 1.00 96.38 106 LEU A C 1
ATOM 733 O O . LEU A 1 106 ? -4.575 -11.721 -11.950 1.00 96.38 106 LEU A O 1
ATOM 737 N N . TYR A 1 107 ? -5.270 -10.494 -13.699 1.00 96.44 107 TYR A N 1
ATOM 738 C CA . TYR A 1 107 ? -5.724 -9.347 -12.915 1.00 96.44 107 TYR A CA 1
ATOM 739 C C . TYR A 1 107 ? -7.131 -9.543 -12.347 1.00 96.44 107 TYR A C 1
ATOM 741 O O . TYR A 1 107 ? -8.054 -9.945 -13.055 1.00 96.44 107 TYR A O 1
ATOM 749 N N . ARG A 1 108 ? -7.315 -9.139 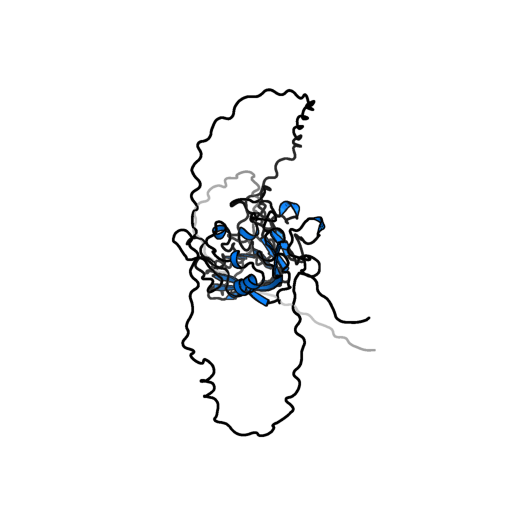-11.087 1.00 96.75 108 ARG A N 1
ATOM 750 C CA . ARG A 1 108 ? -8.616 -9.010 -10.427 1.00 96.75 108 ARG A CA 1
ATOM 751 C C . ARG A 1 108 ? -8.710 -7.667 -9.710 1.00 96.75 108 ARG A C 1
ATOM 753 O O . ARG A 1 108 ? -7.796 -7.271 -8.992 1.00 96.75 108 ARG A O 1
ATOM 760 N N . ALA A 1 109 ? -9.851 -6.998 -9.842 1.00 97.50 109 ALA A N 1
ATOM 761 C CA . ALA A 1 109 ? -10.188 -5.834 -9.019 1.00 97.50 109 ALA A CA 1
ATOM 762 C C . ALA A 1 109 ? -10.961 -6.210 -7.740 1.00 97.50 109 ALA A C 1
ATOM 764 O O . ALA A 1 109 ? -11.247 -5.355 -6.905 1.00 97.50 109 ALA A O 1
ATOM 765 N N . THR A 1 110 ? -11.346 -7.478 -7.580 1.00 98.31 110 THR A N 1
ATOM 766 C CA . THR A 1 110 ? -11.986 -8.011 -6.371 1.00 98.31 110 THR A CA 1
ATOM 767 C C . THR A 1 110 ? -11.613 -9.484 -6.205 1.00 98.31 110 THR A C 1
ATOM 769 O O . THR A 1 110 ? -11.654 -10.231 -7.181 1.00 98.31 110 THR A O 1
ATOM 772 N N . ASP A 1 111 ? -11.259 -9.882 -4.985 1.00 97.94 111 ASP A N 1
ATOM 773 C CA . ASP A 1 111 ? -10.982 -11.263 -4.583 1.00 97.94 111 ASP A CA 1
ATOM 774 C C . ASP A 1 111 ? -11.397 -11.445 -3.115 1.00 97.94 111 ASP A C 1
ATOM 776 O O . ASP A 1 111 ? -10.845 -10.808 -2.216 1.00 97.94 111 ASP A O 1
ATOM 780 N N . GLY A 1 112 ? -12.432 -12.250 -2.862 1.00 96.88 112 GLY A N 1
ATOM 781 C CA . GLY A 1 112 ? -13.044 -12.367 -1.533 1.00 96.88 112 GLY A CA 1
ATOM 782 C C . GLY A 1 112 ? -13.470 -11.010 -0.947 1.00 96.88 112 GLY A C 1
ATOM 783 O O . GLY A 1 112 ? -14.259 -10.281 -1.550 1.00 96.88 112 GLY A O 1
ATOM 784 N N . ALA A 1 113 ? -12.944 -10.680 0.236 1.00 97.12 113 ALA A N 1
ATOM 785 C CA . ALA A 1 113 ? -13.175 -9.408 0.930 1.00 97.12 113 ALA A CA 1
ATOM 786 C C . ALA A 1 113 ? -12.252 -8.258 0.468 1.00 97.12 113 ALA A C 1
ATOM 788 O O . ALA A 1 113 ? -12.359 -7.146 0.988 1.00 97.12 113 ALA A O 1
ATOM 789 N N . VAL A 1 114 ? -11.351 -8.516 -0.488 1.00 98.69 114 VAL A N 1
ATOM 790 C CA . VAL A 1 114 ? -10.387 -7.543 -1.014 1.00 98.69 114 VAL A CA 1
ATOM 791 C C . VAL A 1 114 ? -10.920 -6.905 -2.290 1.00 98.69 114 VAL A C 1
ATOM 793 O O . VAL A 1 114 ? -11.365 -7.598 -3.205 1.00 98.69 114 VAL A O 1
ATOM 796 N N . ARG A 1 115 ? -10.829 -5.580 -2.389 1.00 98.56 115 ARG A N 1
ATOM 797 C CA . ARG A 1 115 ? -11.145 -4.789 -3.584 1.00 98.56 115 ARG A CA 1
ATOM 798 C C . ARG A 1 115 ? -9.991 -3.851 -3.912 1.00 98.56 115 ARG A C 1
ATOM 800 O O . ARG A 1 115 ? -9.309 -3.372 -3.014 1.00 98.56 115 ARG A O 1
ATOM 807 N N . VAL A 1 116 ? -9.808 -3.546 -5.192 1.00 98.56 116 VAL A N 1
ATOM 808 C CA . VAL A 1 116 ? -9.014 -2.391 -5.627 1.00 98.56 116 VAL A CA 1
ATOM 809 C C . VAL A 1 116 ? -9.994 -1.282 -5.969 1.00 98.56 116 VAL A C 1
ATOM 811 O O . VAL A 1 116 ? -10.795 -1.444 -6.891 1.00 98.56 116 VAL A O 1
ATOM 814 N N . THR A 1 117 ? -9.960 -0.180 -5.224 1.00 97.44 117 THR A N 1
ATOM 815 C CA . THR A 1 117 ? -10.848 0.968 -5.435 1.00 97.44 117 THR A CA 1
ATOM 816 C C . THR A 1 117 ? -10.069 2.202 -5.870 1.00 97.44 117 THR A C 1
ATOM 818 O O . THR A 1 117 ? -8.885 2.356 -5.572 1.00 97.44 117 THR A O 1
ATOM 821 N N . VAL A 1 118 ? -10.726 3.076 -6.626 1.00 95.38 118 VAL A N 1
ATOM 822 C CA . VAL A 1 118 ? -10.208 4.371 -7.072 1.00 95.38 118 VAL A CA 1
ATOM 823 C C . VAL A 1 118 ? -11.163 5.451 -6.559 1.00 95.38 118 VAL A C 1
ATOM 825 O O . VAL A 1 118 ? -12.375 5.297 -6.739 1.00 95.38 118 VAL A O 1
ATOM 828 N N . PRO A 1 119 ? -10.663 6.539 -5.944 1.00 91.69 119 PRO A N 1
ATOM 829 C CA . PRO A 1 119 ? -11.502 7.635 -5.472 1.00 91.69 119 PRO A CA 1
ATOM 830 C C . PRO A 1 119 ? -12.467 8.177 -6.540 1.00 91.69 119 PRO A C 1
ATOM 832 O O . PRO A 1 119 ? -12.098 8.347 -7.704 1.00 91.69 119 PRO A O 1
ATOM 835 N N . ASP A 1 120 ? -13.706 8.457 -6.136 1.00 88.56 120 ASP A N 1
ATOM 836 C CA . ASP A 1 120 ? -14.773 8.986 -6.999 1.00 88.56 120 ASP A CA 1
ATOM 837 C C . ASP A 1 120 ? -15.702 9.986 -6.278 1.00 88.56 120 ASP A C 1
ATOM 839 O O . ASP A 1 120 ? -16.808 10.257 -6.742 1.00 88.56 120 ASP A O 1
ATOM 843 N N . GLY A 1 121 ? -15.262 10.533 -5.141 1.00 85.94 121 GLY A N 1
ATOM 844 C CA . GLY A 1 121 ? -16.054 11.397 -4.260 1.00 85.94 121 GLY A CA 1
ATOM 845 C C . GLY A 1 121 ? -16.890 10.662 -3.212 1.00 85.94 121 GLY A C 1
ATOM 846 O O . GLY A 1 121 ? -17.249 11.276 -2.208 1.00 85.94 121 GLY A O 1
ATOM 847 N N . SER A 1 122 ? -17.162 9.365 -3.382 1.00 87.50 122 SER A N 1
ATOM 848 C CA . SER A 1 122 ? -17.741 8.538 -2.318 1.00 87.50 122 SER A CA 1
ATOM 849 C C . SER A 1 122 ? -16.656 8.048 -1.343 1.00 87.50 122 SER A C 1
ATOM 851 O O . SER A 1 122 ? -15.486 7.972 -1.731 1.00 87.50 122 SER A O 1
ATOM 853 N N . PRO A 1 123 ? -17.010 7.671 -0.096 1.00 85.62 123 PRO A N 1
ATOM 854 C CA . PRO A 1 123 ? -16.064 7.036 0.821 1.00 85.62 123 PRO A CA 1
ATOM 855 C C . PRO A 1 123 ? -15.459 5.751 0.240 1.00 85.62 123 PRO A C 1
ATOM 857 O O . PRO A 1 123 ? -14.264 5.511 0.369 1.00 85.62 123 PRO A O 1
ATOM 860 N N . ASP A 1 124 ? -16.259 4.913 -0.417 1.00 90.19 124 ASP A N 1
ATOM 861 C CA . ASP A 1 124 ? -15.801 3.599 -0.888 1.00 90.19 124 ASP A CA 1
ATOM 862 C C . ASP A 1 124 ? -14.960 3.666 -2.167 1.00 90.19 124 ASP A C 1
ATOM 864 O O . ASP A 1 124 ? -14.142 2.776 -2.428 1.00 90.19 124 ASP A O 1
ATOM 868 N N . GLY A 1 125 ? -15.126 4.735 -2.947 1.00 92.31 125 GLY A N 1
ATOM 869 C CA . GLY A 1 125 ? -14.610 4.808 -4.303 1.00 92.31 125 GLY A CA 1
ATOM 870 C C . GLY A 1 125 ? -15.340 3.847 -5.246 1.00 92.31 125 GLY A C 1
ATOM 871 O O . GLY A 1 125 ? -16.157 3.011 -4.850 1.00 92.31 125 GLY A O 1
ATOM 872 N N . ARG A 1 126 ? -14.965 3.899 -6.523 1.00 95.06 126 ARG A N 1
ATOM 873 C CA . ARG A 1 126 ? -15.385 2.895 -7.507 1.00 95.06 126 ARG A CA 1
ATOM 874 C C . ARG A 1 126 ? -14.391 1.744 -7.535 1.00 95.06 126 ARG A C 1
ATOM 876 O O . ARG A 1 126 ? -13.188 1.956 -7.392 1.00 95.06 126 ARG A O 1
ATOM 883 N N . VAL A 1 127 ? -14.864 0.531 -7.798 1.00 97.06 127 VAL A N 1
ATOM 884 C CA . VAL A 1 127 ? -13.976 -0.612 -8.059 1.00 97.06 127 VAL A CA 1
ATOM 885 C C . VAL A 1 127 ? -13.234 -0.382 -9.382 1.00 97.06 127 VAL A C 1
ATOM 887 O O . VAL A 1 127 ? -13.830 0.052 -10.368 1.00 97.06 127 VAL A O 1
ATOM 890 N N . ALA A 1 128 ? -11.929 -0.648 -9.399 1.00 96.81 128 ALA A N 1
ATOM 891 C CA . ALA A 1 128 ? -11.106 -0.566 -10.601 1.00 96.81 128 ALA A CA 1
ATOM 892 C C . ALA A 1 128 ? -11.491 -1.644 -11.636 1.00 96.81 128 ALA A C 1
ATOM 894 O O . ALA A 1 128 ? -12.193 -2.610 -11.343 1.00 96.81 128 ALA A O 1
ATOM 895 N N . SER A 1 129 ? -10.989 -1.516 -12.859 1.00 96.75 129 SER A N 1
ATOM 896 C CA . SER A 1 129 ? -11.039 -2.568 -13.874 1.00 96.75 129 SER A CA 1
ATOM 897 C C . SER A 1 129 ? -9.663 -2.758 -14.505 1.00 96.75 129 SER A C 1
ATOM 899 O O . SER A 1 129 ? -8.738 -1.982 -14.254 1.00 96.75 129 SER A O 1
ATOM 901 N N . TRP A 1 130 ? -9.526 -3.774 -15.364 1.00 96.81 130 TRP A N 1
ATOM 902 C CA . TRP A 1 130 ? -8.327 -3.911 -16.185 1.00 96.81 130 TRP A CA 1
ATOM 903 C C . TRP A 1 130 ? -8.058 -2.626 -16.979 1.00 96.81 130 TRP A C 1
ATOM 905 O O . TRP A 1 130 ? -6.963 -2.075 -16.891 1.00 96.81 130 TRP A O 1
ATOM 915 N N . ASP A 1 131 ? -9.056 -2.102 -17.690 1.00 96.31 131 ASP A N 1
ATOM 916 C CA . ASP A 1 131 ? -8.883 -0.948 -18.580 1.00 96.31 131 ASP A CA 1
ATOM 917 C C . ASP A 1 131 ? -8.580 0.353 -17.820 1.00 96.31 131 ASP A C 1
ATOM 919 O O . ASP A 1 131 ? -7.787 1.171 -18.289 1.00 96.31 131 ASP A O 1
ATOM 923 N N . THR A 1 132 ? -9.135 0.529 -16.614 1.00 96.12 132 THR A N 1
ATOM 924 C CA . THR A 1 132 ? -8.909 1.740 -15.806 1.00 96.12 132 THR A CA 1
ATOM 925 C C . THR A 1 132 ? -7.666 1.674 -14.915 1.00 96.12 132 THR A C 1
ATOM 927 O O . THR A 1 132 ? -7.321 2.682 -14.307 1.00 96.12 132 THR A O 1
ATOM 930 N N . ARG A 1 133 ? -6.968 0.532 -14.798 1.00 96.69 133 ARG A N 1
ATOM 931 C CA . ARG A 1 133 ? -5.839 0.374 -13.848 1.00 96.69 133 ARG A CA 1
ATOM 932 C C . ARG A 1 133 ? -4.675 1.348 -14.086 1.00 96.69 133 ARG A C 1
ATOM 934 O O . ARG A 1 133 ? -3.982 1.709 -13.143 1.00 96.69 133 ARG A O 1
ATOM 941 N N . CYS A 1 134 ? -4.486 1.780 -15.337 1.00 96.75 134 CYS A N 1
ATOM 942 C CA . CYS A 1 134 ? -3.478 2.761 -15.753 1.00 96.75 134 CYS A CA 1
ATOM 943 C C . CYS A 1 134 ? -4.063 4.175 -15.955 1.00 96.75 134 CYS A C 1
ATOM 945 O O . CYS A 1 134 ? -3.502 4.969 -16.714 1.00 96.75 134 CYS A O 1
ATOM 947 N N . GLN A 1 135 ? -5.201 4.484 -15.327 1.00 97.31 135 GLN A N 1
ATOM 948 C CA . GLN A 1 135 ? -5.855 5.789 -15.399 1.00 97.31 135 GLN A CA 1
ATOM 949 C C . GLN A 1 135 ? -5.927 6.452 -14.023 1.00 97.31 135 GLN A C 1
ATOM 951 O O . GLN A 1 135 ? -6.066 5.778 -13.006 1.00 97.31 135 GLN A O 1
ATOM 956 N N . THR A 1 136 ? -5.867 7.781 -14.010 1.00 96.06 136 THR A N 1
ATOM 957 C CA . THR A 1 136 ? -6.182 8.644 -12.868 1.00 96.06 136 THR A CA 1
ATOM 958 C C . THR A 1 136 ? -7.660 8.513 -12.460 1.00 96.06 136 THR A C 1
ATOM 960 O O . THR A 1 136 ? -8.476 7.997 -13.236 1.00 96.06 136 THR A O 1
ATOM 963 N N . PRO A 1 137 ? -8.068 9.031 -11.284 1.00 94.38 137 PRO A N 1
ATOM 964 C CA . PRO A 1 137 ? -9.474 9.078 -10.887 1.00 94.38 137 PRO A CA 1
ATOM 965 C C . PRO A 1 137 ? -10.404 9.680 -11.945 1.00 94.38 137 PRO A C 1
ATOM 967 O O . PRO A 1 137 ? -11.494 9.156 -12.141 1.00 94.38 137 PRO A O 1
ATOM 970 N N . ASP A 1 138 ? -9.956 10.700 -12.677 1.00 91.81 138 ASP A N 1
ATOM 971 C CA . ASP A 1 138 ? -10.683 11.376 -13.758 1.00 91.81 138 ASP A CA 1
ATOM 972 C C . ASP A 1 138 ? -10.506 10.740 -15.156 1.00 91.81 138 ASP A C 1
ATOM 974 O O . ASP A 1 138 ? -10.889 11.334 -16.162 1.00 91.81 138 ASP A O 1
ATOM 978 N N . GLY A 1 139 ? -9.952 9.525 -15.243 1.00 93.81 139 GLY A N 1
ATOM 979 C CA . GLY A 1 139 ? -9.906 8.726 -16.475 1.00 93.81 139 GLY A CA 1
ATOM 980 C C . GLY A 1 139 ? -8.778 9.076 -17.453 1.00 93.81 139 GLY A C 1
ATOM 981 O O . GLY A 1 139 ? -8.681 8.465 -18.519 1.00 93.81 139 GLY A O 1
ATOM 982 N N . ARG A 1 140 ? -7.892 10.023 -17.118 1.00 95.81 140 ARG A N 1
ATOM 983 C CA . ARG A 1 140 ? -6.698 10.322 -17.927 1.00 95.81 140 ARG A CA 1
ATOM 984 C C . ARG A 1 140 ? -5.633 9.235 -17.726 1.00 95.81 140 ARG A C 1
ATOM 986 O O . ARG A 1 140 ? -5.524 8.705 -16.625 1.00 95.81 140 ARG A O 1
ATOM 993 N N . PRO A 1 141 ? -4.801 8.908 -18.729 1.00 96.44 141 PRO A N 1
ATOM 994 C CA . PRO A 1 141 ? -3.654 8.023 -18.527 1.00 96.44 141 PRO A CA 1
ATOM 995 C C . PRO A 1 141 ? -2.685 8.558 -17.460 1.00 96.44 141 PRO A C 1
ATOM 997 O O . PRO A 1 141 ? -2.452 9.766 -17.384 1.00 96.44 141 PRO A O 1
ATOM 1000 N N . VAL A 1 142 ? -2.083 7.661 -16.676 1.00 96.81 142 VAL A N 1
ATOM 1001 C CA . VAL A 1 142 ? -1.041 8.022 -15.697 1.00 96.81 142 VAL A CA 1
ATOM 1002 C C . VAL A 1 142 ? 0.248 8.511 -16.376 1.00 96.81 142 VAL A C 1
ATOM 1004 O O . VAL A 1 142 ? 0.635 8.029 -17.445 1.00 96.81 142 VAL A O 1
ATOM 1007 N N . GLY A 1 143 ? 0.947 9.465 -15.756 1.00 93.44 143 GLY A N 1
ATOM 1008 C CA . GLY A 1 143 ? 2.158 10.075 -16.313 1.00 93.44 143 GLY A CA 1
ATOM 1009 C C . GLY A 1 143 ? 2.643 11.304 -15.543 1.00 93.44 143 GLY A C 1
ATOM 1010 O O . GLY A 1 143 ? 1.839 12.099 -15.064 1.00 93.44 143 GLY A O 1
ATOM 1011 N N . GLY A 1 144 ? 3.966 11.470 -15.436 1.00 89.06 144 GLY A N 1
ATOM 1012 C CA . GLY A 1 144 ? 4.555 12.470 -14.539 1.00 89.06 144 GLY A CA 1
ATOM 1013 C C . GLY A 1 144 ? 4.121 12.191 -13.099 1.00 89.06 144 GLY A C 1
ATOM 1014 O O . GLY A 1 144 ? 4.244 11.060 -12.631 1.00 89.06 144 GLY A O 1
ATOM 1015 N N . ASP A 1 145 ? 3.536 13.192 -12.446 1.00 89.31 145 ASP A N 1
ATOM 1016 C CA . ASP A 1 145 ? 2.974 13.068 -11.094 1.00 89.31 145 ASP A CA 1
ATOM 1017 C C . ASP A 1 145 ? 1.506 12.603 -11.076 1.00 89.31 145 ASP A C 1
ATOM 1019 O O . ASP A 1 145 ? 0.928 12.382 -10.011 1.00 89.31 145 ASP A O 1
ATOM 1023 N N . ALA A 1 146 ? 0.876 12.428 -12.244 1.00 94.06 146 ALA A N 1
ATOM 1024 C CA . ALA A 1 146 ? -0.486 11.916 -12.337 1.00 94.06 146 ALA A CA 1
ATOM 1025 C C . ALA A 1 146 ? -0.497 10.388 -12.162 1.00 94.06 146 ALA A C 1
ATOM 1027 O O . ALA A 1 146 ? -0.031 9.649 -13.032 1.00 94.06 146 ALA A O 1
ATOM 1028 N N . VAL A 1 147 ? -1.054 9.925 -11.042 1.00 96.19 147 VAL A N 1
ATOM 1029 C CA . VAL A 1 147 ? -1.131 8.509 -10.640 1.00 96.19 147 VAL A CA 1
ATOM 1030 C C . VAL A 1 147 ? -2.583 8.039 -10.532 1.00 96.19 147 VAL A C 1
ATOM 1032 O O . VAL A 1 147 ? -3.500 8.855 -10.420 1.00 96.19 147 VAL A O 1
ATOM 1035 N N . SER A 1 148 ? -2.812 6.724 -10.536 1.00 96.38 148 SER A N 1
ATOM 1036 C CA . SER A 1 148 ? -4.166 6.151 -10.481 1.00 96.38 148 SER A CA 1
ATOM 1037 C C . SER A 1 148 ? -4.903 6.408 -9.166 1.00 96.38 148 SER A C 1
ATOM 1039 O O . SER A 1 148 ? -6.128 6.341 -9.126 1.00 96.38 148 SER A O 1
ATOM 1041 N N . GLN A 1 149 ? -4.165 6.711 -8.090 1.00 96.12 149 GLN A N 1
ATOM 1042 C CA . GLN A 1 149 ? -4.670 6.811 -6.713 1.00 96.12 149 GLN A CA 1
ATOM 1043 C C . GLN A 1 149 ? -5.425 5.555 -6.242 1.00 96.12 149 GLN A C 1
ATOM 1045 O O . GLN A 1 149 ? -6.214 5.627 -5.298 1.00 96.12 149 GLN A O 1
ATOM 1050 N N . ALA A 1 150 ? -5.185 4.409 -6.890 1.00 97.50 150 ALA A N 1
ATOM 1051 C CA . ALA A 1 150 ? -5.780 3.143 -6.504 1.00 97.50 150 ALA A CA 1
ATOM 1052 C C . ALA A 1 150 ? -5.397 2.778 -5.061 1.00 97.50 150 ALA A C 1
ATOM 1054 O O . ALA A 1 150 ? -4.262 2.982 -4.628 1.00 97.50 150 ALA A O 1
ATOM 1055 N N . ARG A 1 151 ? -6.354 2.216 -4.327 1.00 97.94 151 ARG A N 1
ATOM 1056 C CA . ARG A 1 151 ? -6.202 1.717 -2.959 1.00 97.94 151 ARG A CA 1
ATOM 1057 C C . ARG A 1 151 ? -6.642 0.264 -2.919 1.00 97.94 151 ARG A C 1
ATOM 1059 O O . ARG A 1 151 ? -7.581 -0.117 -3.617 1.00 97.94 151 ARG A O 1
ATOM 1066 N N . VAL A 1 152 ? -6.005 -0.541 -2.079 1.00 98.50 152 VAL A N 1
ATOM 1067 C CA . VAL A 1 152 ? -6.607 -1.798 -1.631 1.00 98.50 152 VAL A CA 1
ATOM 1068 C C . VAL A 1 152 ? -7.585 -1.483 -0.504 1.00 98.50 152 VAL A C 1
ATOM 1070 O O . VAL A 1 152 ? -7.238 -0.741 0.409 1.00 98.50 152 VAL A O 1
ATOM 1073 N N . SER A 1 153 ? -8.800 -2.019 -0.597 1.00 98.19 153 SER A N 1
ATOM 1074 C CA . SER A 1 153 ? -9.835 -2.040 0.442 1.00 98.19 153 SER A CA 1
ATOM 1075 C C . SER A 1 153 ? -9.981 -3.492 0.899 1.00 98.19 153 SER A C 1
ATOM 1077 O O . SER A 1 153 ? -10.245 -4.372 0.078 1.00 98.19 153 SER A O 1
ATOM 1079 N N . LEU A 1 154 ? -9.749 -3.765 2.183 1.00 98.50 154 LEU A N 1
ATOM 1080 C CA . LEU A 1 154 ? -9.923 -5.084 2.798 1.00 98.50 154 LEU A CA 1
ATOM 1081 C C . LEU A 1 154 ? -10.978 -4.970 3.898 1.00 98.50 154 LEU A C 1
ATOM 1083 O O . LEU A 1 154 ? -10.744 -4.285 4.891 1.00 98.50 154 LEU A O 1
ATOM 1087 N N . ARG A 1 155 ? -12.130 -5.626 3.720 1.00 98.31 155 ARG A N 1
ATOM 1088 C CA . ARG A 1 155 ? -13.271 -5.619 4.663 1.00 98.31 155 ARG A CA 1
ATOM 1089 C C . ARG A 1 155 ? -13.305 -6.869 5.545 1.00 98.31 155 ARG A C 1
ATOM 1091 O O . ARG A 1 155 ? -12.465 -7.753 5.393 1.00 98.31 155 ARG A O 1
ATOM 1098 N N . GLY A 1 156 ? -14.276 -6.957 6.459 1.00 98.00 156 GLY A N 1
ATOM 1099 C CA . GLY A 1 156 ? -14.440 -8.118 7.338 1.00 98.00 156 GLY A CA 1
ATOM 1100 C C . GLY A 1 156 ? -13.361 -8.246 8.416 1.00 98.00 156 GLY A C 1
ATOM 1101 O O . GLY A 1 156 ? -13.154 -9.340 8.936 1.00 98.00 156 GLY A O 1
ATOM 1102 N N . GLY A 1 157 ? -12.649 -7.161 8.735 1.00 98.56 157 GLY A N 1
ATOM 1103 C CA . GLY A 1 157 ? -11.630 -7.154 9.781 1.00 98.56 157 GLY A CA 1
ATOM 1104 C C . GLY A 1 157 ? -12.241 -7.369 11.161 1.00 98.56 157 GLY A C 1
ATOM 1105 O O . GLY A 1 157 ? -13.229 -6.723 11.517 1.00 98.56 157 GLY A O 1
ATOM 1106 N N . THR A 1 158 ? -11.640 -8.252 11.952 1.00 98.75 158 THR A N 1
ATOM 1107 C CA . THR A 1 158 ? -12.110 -8.575 13.308 1.00 98.75 158 THR A CA 1
ATOM 1108 C C . THR A 1 158 ? -11.075 -8.185 14.353 1.00 98.75 158 THR A C 1
ATOM 1110 O O . THR A 1 158 ? -9.877 -8.194 14.071 1.00 98.75 158 THR A O 1
ATOM 1113 N N . GLY A 1 159 ? -11.516 -7.815 15.556 1.00 98.25 159 GLY A N 1
ATOM 1114 C CA . GLY A 1 159 ? -10.601 -7.456 16.638 1.00 98.25 159 GLY A CA 1
ATOM 1115 C C . GLY A 1 159 ? -11.221 -6.553 17.700 1.00 98.25 159 GLY A C 1
ATOM 1116 O O . GLY A 1 159 ? -12.407 -6.674 18.007 1.00 98.25 159 GLY A O 1
ATOM 1117 N N . VAL A 1 160 ? -10.414 -5.665 18.282 1.00 98.19 160 VAL A N 1
ATOM 1118 C CA . VAL A 1 160 ? -10.804 -4.781 19.391 1.00 98.19 160 VAL A CA 1
ATOM 1119 C C . VAL A 1 160 ? -10.182 -3.396 19.213 1.00 98.19 160 VAL A C 1
ATOM 1121 O O . VAL A 1 160 ? -8.986 -3.280 18.950 1.00 98.19 160 VAL A O 1
ATOM 1124 N N . ALA A 1 161 ? -10.982 -2.349 19.403 1.00 97.50 161 ALA A N 1
ATOM 1125 C CA . ALA A 1 161 ? -10.510 -0.981 19.609 1.00 97.50 161 ALA A CA 1
ATOM 1126 C C . ALA A 1 161 ? -10.765 -0.579 21.064 1.00 97.50 161 ALA A C 1
ATOM 1128 O O . ALA A 1 161 ? -11.854 -0.827 21.574 1.00 97.50 161 ALA A O 1
ATOM 1129 N N . ASP A 1 162 ? -9.807 0.068 21.715 1.00 96.31 162 ASP A N 1
ATOM 1130 C CA . ASP A 1 162 ? -10.020 0.745 22.992 1.00 96.31 162 ASP A CA 1
ATOM 1131 C C . ASP A 1 162 ? -9.716 2.229 22.811 1.00 96.31 162 ASP A C 1
ATOM 1133 O O . ASP A 1 162 ? -8.559 2.618 22.637 1.00 96.31 162 ASP A O 1
ATOM 1137 N N . LEU A 1 163 ? -10.774 3.040 22.780 1.00 94.56 163 LEU A N 1
ATOM 1138 C CA . LEU A 1 163 ? -10.666 4.467 22.480 1.00 94.56 163 LEU A CA 1
ATOM 1139 C C . LEU A 1 163 ? -10.085 5.267 23.653 1.00 94.56 163 LEU A C 1
ATOM 1141 O O . LEU A 1 163 ? -9.471 6.306 23.425 1.00 94.56 163 LEU A O 1
ATOM 1145 N N . ASP A 1 164 ? -10.222 4.764 24.882 1.00 92.50 164 ASP A N 1
ATOM 1146 C CA . ASP A 1 164 ? -9.766 5.450 26.095 1.00 92.50 164 ASP A CA 1
ATOM 1147 C C . ASP A 1 164 ? -8.280 5.160 26.345 1.00 92.50 164 ASP A C 1
ATOM 1149 O O . ASP A 1 164 ? -7.511 6.052 26.703 1.00 92.50 164 ASP A O 1
ATOM 1153 N N . ALA A 1 165 ? -7.853 3.918 26.091 1.00 93.62 165 ALA A N 1
ATOM 1154 C CA . ALA A 1 165 ? -6.451 3.508 26.131 1.00 93.62 165 ALA A CA 1
ATOM 1155 C C . ALA A 1 165 ? -5.683 3.800 24.825 1.00 93.62 165 ALA A C 1
ATOM 1157 O O . ALA A 1 165 ? -4.474 3.576 24.769 1.00 93.62 165 ALA A O 1
ATOM 1158 N N . GLY A 1 166 ? -6.359 4.254 23.762 1.00 95.50 166 GLY A N 1
ATOM 1159 C CA . GLY A 1 166 ? -5.750 4.537 22.457 1.00 95.50 166 GLY A CA 1
ATOM 1160 C C . GLY A 1 166 ? -5.207 3.300 21.728 1.00 95.50 166 GLY A C 1
ATOM 1161 O O . GLY A 1 166 ? -4.286 3.424 20.921 1.00 95.50 166 GLY A O 1
ATOM 1162 N N . THR A 1 167 ? -5.738 2.105 22.014 1.00 97.75 167 THR A N 1
ATOM 1163 C CA . THR A 1 167 ? -5.241 0.839 21.442 1.00 97.75 167 THR A CA 1
ATOM 1164 C C . THR A 1 167 ? -6.142 0.311 20.335 1.00 97.75 167 THR A C 1
ATOM 1166 O O . THR A 1 167 ? -7.359 0.492 20.352 1.00 97.75 167 THR A O 1
ATOM 1169 N N . LEU A 1 168 ? -5.550 -0.382 19.364 1.00 98.56 168 LEU A N 1
ATOM 1170 C CA . LEU A 1 168 ? -6.283 -0.981 18.252 1.00 98.56 168 LEU A CA 1
ATOM 1171 C C . LEU A 1 168 ? -5.626 -2.294 17.837 1.00 98.56 168 LEU A C 1
ATOM 1173 O O . LEU A 1 168 ? -4.433 -2.337 17.548 1.00 98.56 168 LEU A O 1
ATOM 1177 N N . GLN A 1 169 ? -6.408 -3.364 17.771 1.00 98.75 169 GLN A N 1
ATOM 1178 C CA . GLN A 1 169 ? -5.992 -4.641 17.206 1.00 98.75 169 GLN A CA 1
ATOM 1179 C C . GLN A 1 169 ? -7.023 -5.075 16.175 1.00 98.75 169 GLN A C 1
ATOM 1181 O O . GLN A 1 169 ? -8.199 -5.199 16.507 1.00 98.75 169 GLN A O 1
ATOM 1186 N N . VAL A 1 170 ? -6.589 -5.297 14.934 1.00 98.88 170 VAL A N 1
ATOM 1187 C CA . VAL A 1 170 ? -7.455 -5.785 13.854 1.00 98.88 170 VAL A CA 1
ATOM 1188 C C . VAL A 1 170 ? -6.701 -6.804 13.016 1.00 98.88 170 VAL A C 1
ATOM 1190 O O . VAL A 1 170 ? -5.543 -6.581 12.657 1.00 98.88 170 VAL A O 1
ATOM 1193 N N . ASP A 1 171 ? -7.371 -7.902 12.694 1.00 98.88 171 ASP A N 1
ATOM 1194 C CA . ASP A 1 171 ? -6.909 -8.932 11.774 1.00 98.88 171 ASP A CA 1
ATOM 1195 C C . ASP A 1 171 ? -7.875 -9.029 10.590 1.00 98.88 171 ASP A C 1
ATOM 1197 O O . ASP A 1 171 ? -9.091 -9.145 10.776 1.00 98.88 171 ASP A O 1
ATOM 1201 N N . TRP A 1 172 ? -7.329 -8.989 9.374 1.00 98.88 172 TRP A N 1
ATOM 1202 C CA . TRP A 1 172 ? -8.064 -9.186 8.125 1.00 98.88 172 TRP A CA 1
ATOM 1203 C C . TRP A 1 172 ? -7.644 -10.495 7.460 1.00 98.88 172 TRP A C 1
ATOM 1205 O O . TRP A 1 172 ? -6.471 -10.863 7.483 1.00 98.88 172 TRP A O 1
ATOM 1215 N N . THR A 1 173 ? -8.593 -11.150 6.792 1.00 98.62 173 THR A N 1
ATOM 1216 C CA . THR A 1 173 ? -8.329 -12.294 5.909 1.00 98.62 173 THR A CA 1
ATOM 1217 C C . THR A 1 173 ? -8.405 -11.836 4.460 1.00 98.62 173 THR A C 1
ATOM 1219 O O . THR A 1 173 ? -9.382 -11.201 4.059 1.00 98.62 173 THR A O 1
ATOM 1222 N N . GLY A 1 174 ? -7.407 -12.185 3.651 1.00 98.31 174 GLY A N 1
ATOM 1223 C CA . GLY A 1 174 ? -7.386 -11.843 2.229 1.00 98.31 174 GLY A CA 1
ATOM 1224 C C . GLY A 1 174 ? -5.990 -11.538 1.708 1.00 98.31 174 GLY A C 1
ATOM 1225 O O . GLY A 1 174 ? -5.035 -11.404 2.466 1.00 98.31 174 GLY A O 1
ATOM 1226 N N . THR A 1 175 ? -5.853 -11.438 0.387 1.00 98.69 175 THR A N 1
ATOM 1227 C CA . THR A 1 175 ? -4.577 -11.116 -0.265 1.00 98.69 175 THR A CA 1
ATOM 1228 C C . THR A 1 175 ? -4.737 -9.954 -1.232 1.00 98.69 175 THR A C 1
ATOM 1230 O O . THR A 1 175 ? -5.764 -9.841 -1.896 1.00 98.69 175 THR A O 1
ATOM 1233 N N . PHE A 1 176 ? -3.710 -9.120 -1.356 1.00 98.75 176 PHE A N 1
ATOM 1234 C CA . PHE A 1 176 ? -3.561 -8.176 -2.460 1.00 98.75 176 PHE A CA 1
ATOM 1235 C C . PHE A 1 176 ? -2.158 -8.273 -3.057 1.00 98.75 176 PHE A C 1
ATOM 1237 O O . PHE A 1 176 ? -1.212 -8.628 -2.355 1.00 98.75 176 PHE A O 1
ATOM 1244 N N . SER A 1 177 ? -2.024 -7.931 -4.337 1.00 98.75 177 SER A N 1
ATOM 1245 C CA . SER A 1 177 ? -0.751 -7.882 -5.058 1.00 98.75 177 SER A CA 1
ATOM 1246 C C . SER A 1 177 ? -0.408 -6.460 -5.505 1.00 98.75 177 SER A C 1
ATOM 1248 O O . SER A 1 177 ? -1.291 -5.685 -5.880 1.00 98.75 177 SER A O 1
ATOM 1250 N N . VAL A 1 178 ? 0.886 -6.145 -5.521 1.00 98.69 178 VAL A N 1
ATOM 1251 C CA . VAL A 1 178 ? 1.458 -4.945 -6.147 1.00 98.69 178 VAL A CA 1
ATOM 1252 C C . VAL A 1 178 ? 2.233 -5.392 -7.376 1.00 98.69 178 VAL A C 1
ATOM 1254 O O . VAL A 1 178 ? 3.062 -6.298 -7.285 1.00 98.69 178 VAL A O 1
ATOM 1257 N N . VAL A 1 179 ? 1.950 -4.779 -8.524 1.00 98.12 179 VAL A N 1
ATOM 1258 C CA . VAL A 1 179 ? 2.485 -5.191 -9.824 1.00 98.12 179 VAL A CA 1
ATOM 1259 C C . VAL A 1 179 ? 3.253 -4.035 -10.454 1.00 98.12 179 VAL A C 1
ATOM 1261 O O . VAL A 1 179 ? 2.667 -3.023 -10.851 1.00 98.12 179 VAL A O 1
ATOM 1264 N N . TYR A 1 180 ? 4.571 -4.195 -10.575 1.00 97.44 180 TYR A N 1
ATOM 1265 C CA . TYR A 1 180 ? 5.451 -3.231 -11.228 1.00 97.44 180 TYR A CA 1
ATOM 1266 C C . TYR A 1 180 ? 5.709 -3.610 -12.700 1.00 97.44 180 TYR A C 1
ATOM 1268 O O . TYR A 1 180 ? 5.503 -4.739 -13.150 1.00 97.44 180 TYR A O 1
ATOM 1276 N N . TYR A 1 181 ? 6.088 -2.599 -13.488 1.00 96.19 181 TYR A N 1
ATOM 1277 C CA . TYR A 1 181 ? 6.268 -2.642 -14.950 1.00 96.19 181 TYR A CA 1
ATOM 1278 C C . TYR A 1 181 ? 5.216 -3.468 -15.720 1.00 96.19 181 TYR A C 1
ATOM 1280 O O . TYR A 1 181 ? 5.551 -4.287 -16.575 1.00 96.19 181 TYR A O 1
ATOM 1288 N N . GLY A 1 182 ? 3.929 -3.292 -15.412 1.00 96.25 182 GLY A N 1
ATOM 1289 C CA . GLY A 1 182 ? 2.846 -3.978 -16.115 1.00 96.25 182 GLY A CA 1
ATOM 1290 C C . GLY A 1 182 ? 2.795 -5.506 -15.968 1.00 96.25 182 GLY A C 1
ATOM 1291 O O . GLY A 1 182 ? 2.020 -6.126 -16.694 1.00 96.25 182 GLY A O 1
ATOM 1292 N N . GLY A 1 183 ? 3.604 -6.112 -15.089 1.00 95.62 183 GLY A N 1
ATOM 1293 C CA . GLY A 1 183 ? 3.664 -7.565 -14.886 1.00 95.62 183 GLY A CA 1
ATOM 1294 C C . GLY A 1 183 ? 5.069 -8.172 -14.794 1.00 95.62 183 GLY A C 1
ATOM 1295 O O . GLY A 1 183 ? 5.181 -9.317 -14.362 1.00 95.62 183 GLY A O 1
ATOM 1296 N N . LEU A 1 184 ? 6.133 -7.434 -15.159 1.00 95.06 184 LEU A N 1
ATOM 1297 C CA . LEU A 1 184 ? 7.515 -7.962 -15.153 1.00 95.06 184 LEU A CA 1
ATOM 1298 C C . LEU A 1 184 ? 8.005 -8.367 -13.752 1.00 95.06 184 LEU A C 1
ATOM 1300 O O . LEU A 1 184 ? 8.845 -9.248 -13.622 1.00 95.06 184 LEU A O 1
ATOM 1304 N N . THR A 1 185 ? 7.504 -7.724 -12.698 1.00 95.31 185 THR A N 1
ATOM 1305 C CA . THR A 1 185 ? 7.754 -8.147 -11.317 1.00 95.31 185 THR A CA 1
ATOM 1306 C C . THR A 1 185 ? 6.573 -7.765 -10.433 1.00 95.31 185 THR A C 1
ATOM 1308 O O . THR A 1 185 ? 5.855 -6.798 -10.709 1.00 95.31 185 THR A O 1
ATOM 1311 N N . TYR A 1 186 ? 6.319 -8.579 -9.415 1.00 96.94 186 TYR A N 1
ATOM 1312 C CA . TYR A 1 186 ? 5.219 -8.391 -8.483 1.00 96.94 186 TYR A CA 1
ATOM 1313 C C . TYR A 1 186 ? 5.466 -9.130 -7.170 1.00 96.94 186 TYR A C 1
ATOM 1315 O O . TYR A 1 186 ? 6.282 -10.048 -7.065 1.00 96.94 186 TYR A O 1
ATOM 1323 N N . TRP A 1 187 ? 4.698 -8.748 -6.161 1.00 98.25 187 TRP A N 1
ATOM 1324 C CA . TRP A 1 187 ? 4.601 -9.445 -4.884 1.00 98.25 187 TRP A CA 1
ATOM 1325 C C . TRP A 1 187 ? 3.188 -9.287 -4.321 1.00 98.25 187 TRP A C 1
ATOM 1327 O O . TRP A 1 187 ? 2.400 -8.480 -4.816 1.00 98.25 187 TRP A O 1
ATOM 1337 N N . TRP A 1 188 ? 2.865 -10.051 -3.284 1.00 98.62 188 TRP A N 1
ATOM 1338 C CA . TRP A 1 188 ? 1.584 -10.005 -2.593 1.00 98.62 188 TRP A CA 1
ATOM 1339 C C . TRP A 1 188 ? 1.748 -9.979 -1.074 1.00 98.62 188 TRP A C 1
ATOM 1341 O O . TRP A 1 188 ? 2.687 -10.560 -0.530 1.00 98.62 188 TRP A O 1
ATOM 1351 N N . ALA A 1 189 ? 0.800 -9.341 -0.390 1.00 98.75 189 ALA A N 1
ATOM 1352 C CA . ALA A 1 189 ? 0.600 -9.437 1.052 1.00 98.75 189 ALA A CA 1
ATOM 1353 C C . ALA A 1 189 ? -0.690 -10.206 1.335 1.00 98.75 189 ALA A C 1
ATOM 1355 O O . ALA A 1 189 ? -1.745 -9.878 0.793 1.00 98.75 189 ALA A O 1
ATOM 1356 N N . SER A 1 190 ? -0.595 -11.203 2.209 1.00 98.75 190 SER A N 1
ATOM 1357 C CA . SER A 1 190 ? -1.703 -12.023 2.691 1.00 98.75 190 SER A CA 1
ATOM 1358 C C . SER A 1 190 ? -1.916 -11.815 4.193 1.00 98.75 190 SER A C 1
ATOM 1360 O O . SER A 1 190 ? -0.954 -11.732 4.961 1.00 98.75 190 SER A O 1
ATOM 1362 N N . ASP A 1 191 ? -3.185 -11.757 4.577 1.00 98.69 191 ASP A N 1
ATOM 1363 C CA . ASP A 1 191 ? -3.723 -11.700 5.939 1.00 98.69 191 ASP A CA 1
ATOM 1364 C C . ASP A 1 191 ? -3.100 -10.595 6.819 1.00 98.69 191 ASP A C 1
ATOM 1366 O O . ASP A 1 191 ? -2.336 -10.887 7.750 1.00 98.69 191 ASP A O 1
ATOM 1370 N N . PRO A 1 192 ? -3.363 -9.306 6.507 1.00 98.88 192 PRO A N 1
ATOM 1371 C CA . PRO A 1 192 ? -2.789 -8.197 7.254 1.00 98.88 192 PRO A CA 1
ATOM 1372 C C . PRO A 1 192 ? -3.278 -8.129 8.704 1.00 98.88 192 PRO A C 1
ATOM 1374 O O . PRO A 1 192 ? -4.446 -8.371 9.006 1.00 98.88 192 PRO A O 1
ATOM 1377 N N . GLN A 1 193 ? -2.376 -7.731 9.597 1.00 98.94 193 GLN A N 1
ATOM 1378 C CA . GLN A 1 193 ? -2.616 -7.592 11.030 1.00 98.94 193 GLN A CA 1
ATOM 1379 C C . GLN A 1 193 ? -2.124 -6.221 11.491 1.00 98.94 193 GLN A C 1
ATOM 1381 O O . GLN A 1 193 ? -0.927 -5.932 11.410 1.00 98.94 193 GLN A O 1
ATOM 1386 N N . LEU A 1 194 ? -3.038 -5.384 11.979 1.00 98.88 194 LEU A N 1
ATOM 1387 C CA . LEU A 1 194 ? -2.730 -4.099 12.601 1.00 98.88 194 LEU A CA 1
ATOM 1388 C C . LEU A 1 194 ? -2.697 -4.251 14.117 1.00 98.88 194 LEU A C 1
ATOM 1390 O O . LEU A 1 194 ? -3.610 -4.837 14.706 1.00 98.88 194 LEU A O 1
ATOM 1394 N N . ARG A 1 195 ? -1.672 -3.683 14.751 1.00 98.75 195 ARG A N 1
ATOM 1395 C CA . ARG A 1 195 ? -1.571 -3.527 16.205 1.00 98.75 195 ARG A CA 1
ATOM 1396 C C . ARG A 1 195 ? -1.109 -2.108 16.533 1.00 98.75 195 ARG A C 1
ATOM 1398 O O . ARG A 1 195 ? -0.103 -1.667 15.988 1.00 98.75 195 ARG A O 1
ATOM 1405 N N . VAL A 1 196 ? -1.822 -1.420 17.420 1.00 98.69 196 VAL A N 1
ATOM 1406 C CA . VAL A 1 196 ? -1.486 -0.103 17.987 1.00 98.69 196 VAL A CA 1
ATOM 1407 C C . VAL A 1 196 ? -1.523 -0.221 19.509 1.00 98.69 196 VAL A C 1
ATOM 1409 O O . VAL A 1 196 ? -2.522 -0.680 20.070 1.00 98.69 196 VAL A O 1
ATOM 1412 N N . ALA A 1 197 ? -0.428 0.157 20.162 1.00 98.19 197 ALA A N 1
ATOM 1413 C CA . ALA A 1 197 ? -0.261 0.153 21.611 1.00 98.19 197 ALA A CA 1
ATOM 1414 C C . ALA A 1 197 ? -0.633 1.511 22.232 1.00 98.19 197 ALA A C 1
ATOM 1416 O O . ALA A 1 197 ? -0.750 2.514 21.534 1.00 98.19 197 ALA A O 1
ATOM 1417 N N . ALA A 1 198 ? -0.791 1.550 23.559 1.00 96.69 198 ALA A N 1
ATOM 1418 C CA . ALA A 1 198 ? -1.283 2.728 24.287 1.00 96.69 198 ALA A CA 1
ATOM 1419 C C . ALA A 1 198 ? -0.314 3.928 24.284 1.00 96.69 198 ALA A C 1
ATOM 1421 O O . ALA A 1 198 ? -0.721 5.063 24.514 1.00 96.69 198 ALA A O 1
ATOM 1422 N N . ASP A 1 199 ? 0.971 3.706 23.992 1.00 96.94 199 ASP A N 1
ATOM 1423 C CA . ASP A 1 199 ? 1.925 4.792 23.739 1.00 96.94 199 ASP A CA 1
ATOM 1424 C C . ASP A 1 199 ? 1.748 5.419 22.339 1.00 96.94 199 ASP A C 1
ATOM 1426 O O . ASP A 1 199 ? 2.344 6.459 22.041 1.00 96.94 199 ASP A O 1
ATOM 1430 N N . GLY A 1 200 ? 0.910 4.813 21.492 1.00 97.44 200 GLY A N 1
ATOM 1431 C CA . GLY A 1 200 ? 0.633 5.168 20.107 1.00 97.44 200 GLY A CA 1
ATOM 1432 C C . GLY A 1 200 ? 1.685 4.674 19.109 1.00 97.44 200 GLY A C 1
ATOM 1433 O O . GLY A 1 200 ? 1.712 5.145 17.970 1.00 97.44 200 GLY A O 1
ATOM 1434 N N . THR A 1 201 ? 2.570 3.752 19.498 1.00 98.44 201 THR A N 1
ATOM 1435 C CA . THR A 1 201 ? 3.336 2.954 18.531 1.00 98.44 201 THR A CA 1
ATOM 1436 C C . THR A 1 201 ? 2.414 1.942 17.859 1.00 98.44 201 THR A C 1
ATOM 1438 O O . THR A 1 201 ? 1.505 1.397 18.485 1.00 98.44 201 THR A O 1
ATOM 1441 N N . GLY A 1 202 ? 2.617 1.680 16.569 1.00 98.50 202 GLY A N 1
ATOM 1442 C CA . GLY A 1 202 ? 1.842 0.659 15.877 1.00 98.50 202 GLY A CA 1
ATOM 1443 C C . GLY A 1 202 ? 2.569 0.036 14.699 1.00 98.50 202 GLY A C 1
ATOM 1444 O O . GLY A 1 202 ? 3.519 0.602 14.169 1.00 98.50 202 GLY A O 1
ATOM 1445 N N . THR A 1 203 ? 2.107 -1.140 14.291 1.00 98.75 203 THR A N 1
ATOM 1446 C CA . THR A 1 203 ? 2.625 -1.883 13.141 1.00 98.75 203 THR A CA 1
ATOM 1447 C C . THR A 1 203 ? 1.476 -2.472 12.335 1.00 98.75 203 THR A C 1
ATOM 1449 O O . THR A 1 203 ? 0.534 -3.038 12.894 1.00 98.75 203 THR A O 1
ATOM 1452 N N . LEU A 1 204 ? 1.568 -2.359 11.012 1.00 98.88 204 LEU A N 1
ATOM 1453 C CA . LEU A 1 204 ? 0.805 -3.173 10.072 1.00 98.88 204 LEU A CA 1
ATOM 1454 C C . LEU A 1 204 ? 1.741 -4.262 9.550 1.00 98.88 204 LEU A C 1
ATOM 1456 O O . LEU A 1 204 ? 2.761 -3.963 8.932 1.00 98.88 204 LEU A O 1
ATOM 1460 N N . THR A 1 205 ? 1.407 -5.523 9.797 1.00 98.94 205 THR A N 1
ATOM 1461 C CA . THR A 1 205 ? 2.183 -6.686 9.340 1.00 98.94 205 THR A CA 1
ATOM 1462 C C . THR A 1 205 ? 1.367 -7.528 8.368 1.00 98.94 205 THR A C 1
ATOM 1464 O O . THR A 1 205 ? 0.144 -7.445 8.370 1.00 98.94 205 THR A O 1
ATOM 1467 N N . ALA A 1 206 ? 2.022 -8.329 7.531 1.00 98.88 206 ALA A N 1
ATOM 1468 C CA . ALA A 1 206 ? 1.363 -9.309 6.665 1.00 98.88 206 ALA A CA 1
ATOM 1469 C C . ALA A 1 206 ? 2.317 -10.462 6.326 1.00 98.88 206 ALA A C 1
ATOM 1471 O O . ALA A 1 206 ? 3.530 -10.357 6.525 1.00 98.88 206 ALA A O 1
ATOM 1472 N N . THR A 1 207 ? 1.778 -11.553 5.781 1.00 98.88 207 THR A N 1
ATOM 1473 C CA . THR A 1 207 ? 2.573 -12.623 5.163 1.00 98.88 207 THR A CA 1
ATOM 1474 C C . THR A 1 207 ? 2.829 -12.278 3.703 1.00 98.88 207 THR A C 1
ATOM 1476 O O . THR A 1 207 ? 1.901 -12.234 2.900 1.00 98.88 207 THR A O 1
ATOM 1479 N N . LEU A 1 208 ? 4.082 -12.029 3.348 1.00 98.69 208 LEU A N 1
ATOM 1480 C CA . LEU A 1 208 ? 4.492 -11.655 2.001 1.00 98.69 208 LEU A CA 1
ATOM 1481 C C . LEU A 1 208 ? 4.864 -12.887 1.182 1.00 98.69 208 LEU A C 1
ATOM 1483 O O . LEU A 1 208 ? 5.416 -13.845 1.722 1.00 98.69 208 LEU A O 1
ATOM 1487 N N . GLY A 1 209 ? 4.605 -12.840 -0.120 1.00 97.88 209 GLY A N 1
ATOM 1488 C CA . GLY A 1 209 ? 5.100 -13.798 -1.107 1.00 97.88 209 GLY A CA 1
ATOM 1489 C C . GLY A 1 209 ? 5.196 -13.144 -2.483 1.00 97.88 209 GLY A C 1
ATOM 1490 O O . GLY A 1 209 ? 4.741 -12.019 -2.675 1.00 97.88 209 GLY A O 1
ATOM 1491 N N . GLY A 1 210 ? 5.845 -13.798 -3.436 1.00 97.19 210 GLY A N 1
ATOM 1492 C CA . GLY A 1 210 ? 6.113 -13.212 -4.747 1.00 97.19 210 GLY A CA 1
ATOM 1493 C C . GLY A 1 210 ? 7.093 -14.060 -5.536 1.00 97.19 210 GLY A C 1
ATOM 1494 O O . GLY A 1 210 ? 7.366 -15.201 -5.161 1.00 97.19 210 GLY A O 1
ATOM 1495 N N . TYR A 1 211 ? 7.633 -13.483 -6.604 1.00 96.50 211 TYR A N 1
ATOM 1496 C CA . TYR A 1 211 ? 8.653 -14.114 -7.435 1.00 96.50 211 TYR A CA 1
ATOM 1497 C C . TYR A 1 211 ? 9.912 -13.244 -7.484 1.00 96.50 211 TYR A C 1
ATOM 1499 O O . TYR A 1 211 ? 9.843 -12.015 -7.487 1.00 96.50 211 TYR A O 1
ATOM 1507 N N . ALA A 1 212 ? 11.067 -13.900 -7.486 1.00 94.44 212 ALA A N 1
ATOM 1508 C CA . ALA A 1 212 ? 12.357 -13.305 -7.761 1.00 94.44 212 ALA A CA 1
ATOM 1509 C C . ALA A 1 212 ? 12.457 -13.086 -9.270 1.00 94.44 212 ALA A C 1
ATOM 1511 O O . ALA A 1 212 ? 12.431 -14.046 -10.041 1.00 94.44 212 ALA A O 1
ATOM 1512 N N . ALA A 1 213 ? 12.558 -11.822 -9.668 1.00 90.44 213 ALA A N 1
ATOM 1513 C CA . ALA A 1 213 ? 12.766 -11.399 -11.042 1.00 90.44 213 ALA A CA 1
ATOM 1514 C C . ALA A 1 213 ? 13.976 -10.464 -11.099 1.00 90.44 213 ALA A C 1
ATOM 1516 O O . ALA A 1 213 ? 14.211 -9.687 -10.171 1.00 90.44 213 ALA A O 1
ATOM 1517 N N . SER A 1 214 ? 14.733 -10.513 -12.194 1.00 84.50 214 SER A N 1
ATOM 1518 C CA . SER A 1 214 ? 15.868 -9.620 -12.417 1.00 84.50 214 SER A CA 1
ATOM 1519 C C . SER A 1 214 ? 15.602 -8.693 -13.598 1.00 84.50 214 SER A C 1
ATOM 1521 O O . SER A 1 214 ? 15.049 -9.089 -14.623 1.00 84.50 214 SER A O 1
ATOM 1523 N N . ARG A 1 215 ? 16.020 -7.432 -13.461 1.00 81.81 215 ARG A N 1
ATOM 1524 C CA . ARG A 1 215 ? 16.065 -6.482 -14.581 1.00 81.81 215 ARG A CA 1
ATOM 1525 C C . ARG A 1 215 ? 17.201 -6.821 -15.548 1.00 81.81 215 ARG A C 1
ATOM 1527 O O . ARG A 1 215 ? 17.084 -6.567 -16.743 1.00 81.81 215 ARG A O 1
ATOM 1534 N N . ASP A 1 216 ? 18.284 -7.378 -15.018 1.00 84.44 216 ASP A N 1
ATOM 1535 C CA . ASP A 1 216 ? 19.515 -7.636 -15.759 1.00 84.44 216 ASP A CA 1
ATOM 1536 C C . ASP A 1 216 ? 19.525 -9.073 -16.344 1.00 84.44 216 ASP A C 1
ATOM 1538 O O . ASP A 1 216 ? 20.274 -9.356 -17.275 1.00 84.44 216 ASP A O 1
ATOM 1542 N N . ASP A 1 217 ? 18.634 -9.951 -15.855 1.00 85.81 217 ASP A N 1
ATOM 1543 C CA . ASP A 1 217 ? 18.316 -11.271 -16.419 1.00 85.81 217 ASP A CA 1
ATOM 1544 C C . ASP A 1 217 ? 16.793 -11.509 -16.441 1.00 85.81 217 ASP A C 1
ATOM 1546 O O . ASP A 1 217 ? 16.182 -11.906 -15.448 1.00 85.81 217 ASP A O 1
ATOM 1550 N N . ALA A 1 218 ? 16.175 -11.306 -17.606 1.00 82.38 218 ALA A N 1
ATOM 1551 C CA . ALA A 1 218 ? 14.736 -11.496 -17.796 1.00 82.38 218 ALA A CA 1
ATOM 1552 C C . ALA A 1 218 ? 14.276 -12.972 -17.753 1.00 82.38 218 ALA A C 1
ATOM 1554 O O . ALA A 1 218 ? 13.073 -13.226 -17.803 1.00 82.38 218 ALA A O 1
ATOM 1555 N N . SER A 1 219 ? 15.199 -13.942 -17.679 1.00 88.00 219 SER A N 1
ATOM 1556 C CA . SER A 1 219 ? 14.868 -15.363 -17.495 1.00 88.00 219 SER A CA 1
ATOM 1557 C C . SER A 1 219 ? 14.739 -15.774 -16.024 1.00 88.00 219 SER A C 1
ATOM 1559 O O . SER A 1 219 ? 14.160 -16.822 -15.738 1.00 88.00 219 SER A O 1
ATOM 1561 N N . ALA A 1 220 ? 15.208 -14.937 -15.090 1.00 90.06 220 ALA A N 1
ATOM 1562 C CA . ALA A 1 220 ? 15.057 -15.167 -13.660 1.00 90.06 220 ALA A CA 1
ATOM 1563 C C . ALA A 1 220 ? 13.574 -15.115 -13.252 1.00 90.06 220 ALA A C 1
ATOM 1565 O O . ALA A 1 220 ? 12.923 -14.070 -13.361 1.00 90.06 220 ALA A O 1
ATOM 1566 N N . TRP A 1 221 ? 13.049 -16.253 -12.789 1.00 94.56 221 TRP A N 1
ATOM 1567 C CA . TRP A 1 221 ? 11.679 -16.387 -12.300 1.00 94.56 221 TRP A CA 1
ATOM 1568 C C . TRP A 1 221 ? 11.555 -17.523 -11.281 1.00 94.56 221 TRP A C 1
ATOM 1570 O O . TRP A 1 221 ? 11.270 -18.667 -11.635 1.00 94.56 221 TRP A O 1
ATOM 1580 N N . GLU A 1 222 ? 11.772 -17.218 -10.003 1.00 94.56 222 GLU A N 1
ATOM 1581 C CA . GLU A 1 222 ? 11.737 -18.220 -8.927 1.00 94.56 222 GLU A CA 1
ATOM 1582 C C . GLU A 1 222 ? 10.782 -17.811 -7.795 1.00 94.56 222 GLU A C 1
ATOM 1584 O O . GLU A 1 222 ? 10.744 -16.636 -7.430 1.00 94.56 222 GLU A O 1
ATOM 1589 N N . PRO A 1 223 ? 10.006 -18.734 -7.201 1.00 95.62 223 PRO A N 1
ATOM 1590 C CA . PRO A 1 223 ? 9.095 -18.399 -6.110 1.00 95.62 223 PRO A CA 1
ATOM 1591 C C . PRO A 1 223 ? 9.867 -17.999 -4.842 1.00 95.62 223 PRO A C 1
ATOM 1593 O O . PRO A 1 223 ? 10.695 -18.756 -4.334 1.00 95.62 223 PRO A O 1
ATOM 1596 N N . VAL A 1 224 ? 9.552 -16.833 -4.273 1.00 95.94 224 VAL A N 1
ATOM 1597 C CA . VAL A 1 224 ? 10.150 -16.370 -3.011 1.00 95.94 224 VAL A CA 1
ATOM 1598 C C . VAL A 1 224 ? 9.452 -17.050 -1.825 1.00 95.94 224 VAL A C 1
ATOM 1600 O O . VAL A 1 224 ? 8.225 -16.952 -1.714 1.00 95.94 224 VAL A O 1
ATOM 1603 N N . PRO A 1 225 ? 10.193 -17.692 -0.894 1.00 94.00 225 PRO A N 1
ATOM 1604 C CA . PRO A 1 225 ? 9.612 -18.315 0.293 1.00 94.00 225 PRO A CA 1
ATOM 1605 C C . PRO A 1 225 ? 8.775 -17.323 1.120 1.00 94.00 225 PRO A C 1
ATOM 1607 O O . PRO A 1 225 ? 9.317 -16.285 1.534 1.00 94.00 225 PRO A O 1
ATOM 1610 N N . PRO A 1 226 ? 7.488 -17.626 1.394 1.00 96.56 226 PRO A N 1
ATOM 1611 C CA . PRO A 1 226 ? 6.621 -16.717 2.126 1.00 96.56 226 PRO A CA 1
ATOM 1612 C C . PRO A 1 226 ? 7.145 -16.392 3.525 1.00 96.56 226 PRO A C 1
ATOM 1614 O O . PRO A 1 226 ? 7.636 -17.272 4.234 1.00 96.56 226 PRO A O 1
ATOM 1617 N N . ARG A 1 227 ? 7.022 -15.130 3.941 1.00 97.69 227 ARG A N 1
ATOM 1618 C CA . ARG A 1 227 ? 7.498 -14.661 5.253 1.00 97.69 227 ARG A CA 1
ATOM 1619 C C . ARG A 1 227 ? 6.626 -13.556 5.818 1.00 97.69 227 ARG A C 1
ATOM 1621 O O . ARG A 1 227 ? 6.113 -12.732 5.071 1.00 97.69 227 ARG A O 1
ATOM 1628 N N . ARG A 1 228 ? 6.497 -13.499 7.141 1.00 98.56 228 ARG A N 1
ATOM 16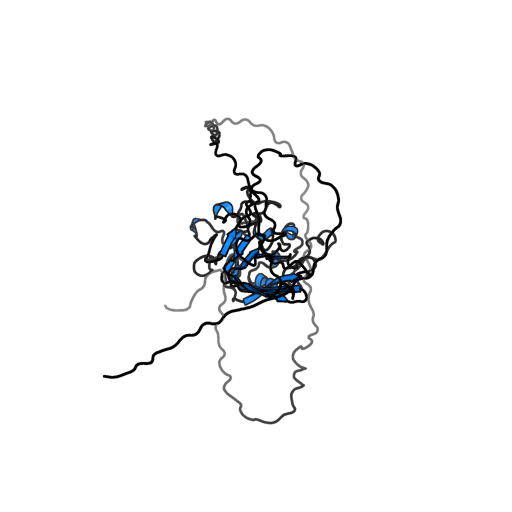29 C CA . ARG A 1 228 ? 5.857 -12.364 7.812 1.00 98.56 228 ARG A CA 1
ATOM 1630 C C . ARG A 1 228 ? 6.827 -11.182 7.884 1.00 98.56 228 ARG A C 1
ATOM 1632 O O . ARG A 1 228 ? 7.986 -11.380 8.233 1.00 98.56 228 ARG A O 1
ATOM 1639 N N . ALA A 1 229 ? 6.344 -9.981 7.584 1.00 98.69 229 ALA A N 1
ATOM 1640 C CA . ALA A 1 229 ? 7.109 -8.739 7.676 1.00 98.69 229 ALA A CA 1
ATOM 1641 C C . ALA A 1 229 ? 6.215 -7.557 8.086 1.00 98.69 229 ALA A C 1
ATOM 1643 O O . ALA A 1 229 ? 4.985 -7.633 8.002 1.00 98.69 229 ALA A O 1
ATOM 1644 N N . VAL A 1 230 ? 6.842 -6.463 8.523 1.00 98.81 230 VAL A N 1
ATOM 1645 C CA . VAL A 1 230 ? 6.182 -5.190 8.841 1.00 98.81 230 VAL A CA 1
ATOM 1646 C C . VAL A 1 230 ? 6.029 -4.376 7.557 1.00 98.81 230 VAL A C 1
ATOM 1648 O O . VAL A 1 230 ? 7.015 -3.887 7.019 1.00 98.81 230 VAL A O 1
ATOM 1651 N N . LEU A 1 231 ? 4.799 -4.225 7.065 1.00 98.75 231 LEU A N 1
ATOM 1652 C CA . LEU A 1 231 ? 4.474 -3.392 5.902 1.00 98.75 231 LEU A CA 1
ATOM 1653 C C . LEU A 1 231 ? 4.599 -1.895 6.212 1.00 98.75 231 LEU A C 1
ATOM 1655 O O . LEU A 1 231 ? 4.992 -1.119 5.345 1.00 98.75 231 LEU A O 1
ATOM 1659 N N . ALA A 1 232 ? 4.234 -1.488 7.428 1.00 98.75 232 ALA A N 1
ATOM 1660 C CA . ALA A 1 232 ? 4.257 -0.096 7.860 1.00 98.75 232 ALA A CA 1
ATOM 1661 C C . ALA A 1 232 ? 4.447 0.015 9.378 1.00 98.75 232 ALA A C 1
ATOM 1663 O O . ALA A 1 232 ? 3.693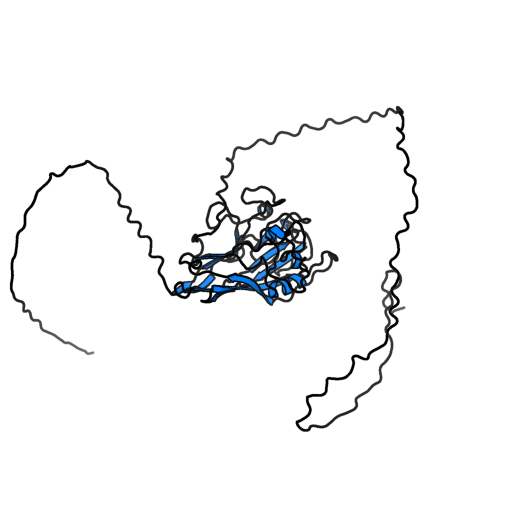 -0.590 10.143 1.00 98.75 232 ALA A O 1
ATOM 1664 N N . ASP A 1 233 ? 5.404 0.844 9.797 1.00 98.56 233 ASP A N 1
ATOM 1665 C CA . ASP A 1 233 ? 5.507 1.350 11.167 1.00 98.56 233 ASP A CA 1
ATOM 1666 C C . ASP A 1 233 ? 4.655 2.615 11.301 1.00 98.56 233 ASP A C 1
ATOM 1668 O O . ASP A 1 233 ? 4.728 3.516 10.463 1.00 98.56 233 ASP A O 1
ATOM 1672 N N . LEU A 1 234 ? 3.855 2.708 12.359 1.00 98.44 234 LEU A N 1
ATOM 1673 C CA . LEU A 1 234 ? 2.881 3.776 12.582 1.00 98.44 234 LEU A CA 1
ATOM 1674 C C . LEU A 1 234 ? 3.199 4.548 13.867 1.00 98.44 234 LEU A C 1
ATOM 1676 O O . LEU A 1 234 ? 3.713 3.990 14.842 1.00 98.44 234 LEU A O 1
ATOM 1680 N N . ARG A 1 235 ? 2.836 5.835 13.891 1.00 97.62 235 ARG A N 1
ATOM 1681 C CA . ARG A 1 235 ? 2.835 6.653 15.108 1.00 97.62 235 ARG A CA 1
ATOM 1682 C C . ARG A 1 235 ? 1.502 7.380 15.240 1.00 97.62 235 ARG A C 1
ATOM 1684 O O . ARG A 1 235 ? 1.356 8.495 14.755 1.00 97.62 235 ARG A O 1
ATOM 1691 N N . VAL A 1 236 ? 0.565 6.732 15.922 1.00 96.69 236 VAL A N 1
ATOM 1692 C CA . VAL A 1 236 ? -0.771 7.255 16.220 1.00 96.69 236 VAL A CA 1
ATOM 1693 C C . VAL A 1 236 ? -0.671 8.254 17.368 1.00 96.69 236 VAL A C 1
ATOM 1695 O O . VAL A 1 236 ? -0.062 7.952 18.395 1.00 96.69 236 VAL A O 1
ATOM 1698 N N . ARG A 1 237 ? -1.221 9.455 17.210 1.00 94.00 237 ARG A N 1
ATOM 1699 C CA . ARG A 1 237 ? -1.275 10.476 18.272 1.00 94.00 237 ARG A CA 1
ATOM 1700 C C . ARG A 1 237 ? -2.566 10.354 19.080 1.00 94.00 237 ARG A C 1
ATOM 1702 O O . ARG A 1 237 ? -3.557 9.794 18.617 1.00 94.00 237 ARG A O 1
ATOM 1709 N N . ALA A 1 238 ? -2.569 10.915 20.289 1.00 88.19 238 ALA A N 1
ATOM 1710 C CA . ALA A 1 238 ? -3.785 11.029 21.089 1.00 88.19 238 ALA A CA 1
ATOM 1711 C C . ALA A 1 238 ? -4.883 11.755 20.285 1.00 88.19 238 ALA A C 1
ATOM 1713 O O . ALA A 1 238 ? -4.645 12.845 19.766 1.00 88.19 238 ALA A O 1
ATOM 1714 N N . GLY A 1 239 ? -6.058 11.131 20.168 1.00 86.50 239 GLY A N 1
ATOM 1715 C CA . GLY A 1 239 ? -7.188 11.636 19.382 1.00 86.50 239 GLY A CA 1
ATOM 1716 C C . GLY A 1 239 ? -7.193 11.281 17.886 1.00 86.50 239 GLY A C 1
ATOM 1717 O O . GLY A 1 239 ? -8.203 11.534 17.241 1.00 86.50 239 GLY A O 1
ATOM 1718 N N . GLU A 1 240 ? -6.136 10.678 17.320 1.00 92.81 240 GLU A N 1
ATOM 1719 C CA . GLU A 1 240 ? -6.161 10.192 15.921 1.00 92.81 240 GLU A CA 1
ATOM 1720 C C . GLU A 1 240 ? -6.947 8.880 15.768 1.00 92.81 240 GLU A C 1
ATOM 1722 O O . GLU A 1 240 ? -7.553 8.641 14.724 1.00 92.81 240 GLU A O 1
ATOM 1727 N N . LEU A 1 241 ? -6.960 8.032 16.805 1.00 95.19 241 LEU A N 1
ATOM 1728 C CA . LEU A 1 241 ? -7.902 6.920 16.898 1.00 95.19 241 LEU A CA 1
ATOM 1729 C C . LEU A 1 241 ? -9.232 7.453 17.433 1.00 95.19 241 LEU A C 1
ATOM 1731 O O . LEU A 1 241 ? -9.328 7.877 18.583 1.00 95.19 241 LEU A O 1
ATOM 1735 N N . THR A 1 242 ? -10.254 7.408 16.590 1.00 93.88 242 THR A N 1
ATOM 1736 C CA . THR A 1 242 ? -11.601 7.896 16.884 1.00 93.88 242 THR A CA 1
ATOM 1737 C C . THR A 1 242 ? -12.620 6.760 16.833 1.00 93.88 242 THR A C 1
ATOM 1739 O O . THR A 1 242 ? -12.335 5.623 16.455 1.00 93.88 242 THR A O 1
ATOM 1742 N N . ALA A 1 243 ? -13.862 7.085 17.172 1.00 92.31 243 ALA A N 1
ATOM 1743 C CA . ALA A 1 243 ? -14.991 6.176 17.071 1.00 92.31 243 ALA A CA 1
ATOM 1744 C C . ALA A 1 243 ? -15.379 5.757 15.642 1.00 92.31 243 ALA A C 1
ATOM 1746 O O . ALA A 1 243 ? -16.088 4.757 15.505 1.00 92.31 243 ALA A O 1
ATOM 1747 N N . SER A 1 244 ? -14.983 6.508 14.609 1.00 93.06 244 SER A N 1
ATOM 1748 C CA . SER A 1 244 ? -15.192 6.136 13.203 1.00 93.06 244 SER A CA 1
ATOM 1749 C C . SER A 1 244 ? -14.012 5.316 12.677 1.00 93.06 244 SER A C 1
ATOM 1751 O O . SER A 1 244 ? -14.207 4.313 11.982 1.00 93.06 244 SER A O 1
ATOM 1753 N N . GLY A 1 245 ? -12.788 5.689 13.056 1.00 95.75 245 GLY A N 1
ATOM 1754 C CA . GLY A 1 245 ? -11.576 5.067 12.547 1.00 95.75 245 GLY A CA 1
ATOM 1755 C C . GLY A 1 245 ? -10.282 5.762 12.943 1.00 95.75 245 GLY A C 1
ATOM 1756 O O . GLY A 1 245 ? -10.233 6.584 13.856 1.00 95.75 245 GLY A O 1
ATOM 1757 N N . LEU A 1 246 ? -9.233 5.408 12.213 1.00 96.69 246 LEU A N 1
ATOM 1758 C CA . LEU A 1 246 ? -7.888 5.957 12.293 1.00 96.69 246 LEU A CA 1
ATOM 1759 C C . LEU A 1 246 ? -7.427 6.322 10.880 1.00 96.69 246 LEU A C 1
ATOM 1761 O O . LEU A 1 246 ? -7.501 5.489 9.977 1.00 96.69 246 LEU A O 1
ATOM 1765 N N . VAL A 1 247 ? -6.881 7.524 10.705 1.00 96.81 247 VAL A N 1
ATOM 1766 C CA . VAL A 1 247 ? -6.097 7.900 9.521 1.00 96.81 247 VAL A CA 1
ATOM 1767 C C . VAL A 1 247 ? -4.714 8.309 10.001 1.00 96.81 247 VAL A C 1
ATOM 1769 O O . VAL A 1 247 ? -4.582 9.215 10.818 1.00 96.81 247 VAL A O 1
ATOM 1772 N N . THR A 1 248 ? -3.670 7.630 9.528 1.00 96.38 248 THR A N 1
ATOM 1773 C CA . THR A 1 248 ? -2.292 7.911 9.952 1.00 96.38 248 THR A CA 1
ATOM 1774 C C . THR A 1 248 ? -1.300 7.632 8.826 1.00 96.38 248 THR A C 1
ATOM 1776 O O . THR A 1 248 ? -1.483 6.713 8.024 1.00 96.38 248 THR A O 1
ATOM 1779 N N . THR A 1 249 ? -0.240 8.433 8.736 1.00 95.88 249 THR A N 1
ATOM 1780 C CA . THR A 1 249 ? 0.809 8.260 7.722 1.00 95.88 249 THR A CA 1
ATOM 1781 C C . THR A 1 249 ? 1.909 7.350 8.270 1.00 95.88 249 THR A C 1
ATOM 1783 O O . THR A 1 249 ? 2.488 7.680 9.309 1.00 95.88 249 THR A O 1
ATOM 1786 N N . PRO A 1 250 ? 2.239 6.231 7.595 1.00 98.19 250 PRO A N 1
ATOM 1787 C CA . PRO A 1 250 ? 3.370 5.397 7.978 1.00 98.19 250 PRO A CA 1
ATOM 1788 C C . PRO A 1 250 ? 4.689 6.164 8.048 1.00 98.19 250 PRO A C 1
ATOM 1790 O O . PRO A 1 250 ? 4.925 7.120 7.304 1.00 98.19 250 PRO A O 1
ATOM 1793 N N . ARG A 1 251 ? 5.594 5.699 8.908 1.00 98.44 251 ARG A N 1
ATOM 1794 C CA . ARG A 1 251 ? 6.971 6.187 8.941 1.00 98.44 251 ARG A CA 1
ATOM 1795 C C . ARG A 1 251 ? 7.660 5.827 7.625 1.00 98.44 251 ARG A C 1
ATOM 1797 O O . ARG A 1 251 ? 7.703 4.663 7.242 1.00 98.44 251 ARG A O 1
ATOM 1804 N N . TYR A 1 252 ? 8.202 6.845 6.962 1.00 98.62 252 TYR A N 1
ATOM 1805 C CA . TYR A 1 252 ? 9.011 6.702 5.753 1.00 98.62 252 TYR A CA 1
ATOM 1806 C C . TYR A 1 252 ? 10.082 7.791 5.693 1.00 98.62 252 TYR A C 1
ATOM 1808 O O . TYR A 1 252 ? 11.272 7.491 5.667 1.00 98.62 252 TYR A O 1
ATOM 1816 N N . VAL A 1 253 ? 9.673 9.066 5.716 1.00 98.50 253 VAL A N 1
ATOM 1817 C CA . VAL A 1 253 ? 10.606 10.202 5.628 1.00 98.50 253 VAL A CA 1
ATOM 1818 C C . VAL A 1 253 ? 11.544 10.203 6.837 1.00 98.50 253 VAL A C 1
ATOM 1820 O O . VAL A 1 253 ? 11.101 10.083 7.981 1.00 98.50 253 VAL A O 1
ATOM 1823 N N . GLY A 1 254 ? 12.846 10.307 6.574 1.00 98.00 254 GLY A N 1
ATOM 1824 C CA . GLY A 1 254 ? 13.906 10.224 7.577 1.00 98.00 254 GLY A CA 1
ATOM 1825 C C . GLY A 1 254 ? 14.212 8.813 8.094 1.00 98.00 254 GLY A C 1
ATOM 1826 O O . GLY A 1 254 ? 15.024 8.695 9.007 1.00 98.00 254 GLY A O 1
ATOM 1827 N N . VAL A 1 255 ? 13.592 7.757 7.552 1.00 98.50 255 VAL A N 1
ATOM 1828 C CA . VAL A 1 255 ? 13.937 6.361 7.876 1.00 98.50 255 VAL A CA 1
ATOM 1829 C C . VAL A 1 255 ? 15.137 5.920 7.034 1.00 98.50 255 VAL A C 1
ATOM 1831 O O . VAL A 1 255 ? 15.145 6.076 5.811 1.00 98.50 255 VAL A O 1
ATOM 1834 N N . GLU A 1 256 ? 16.148 5.368 7.700 1.00 98.06 256 GLU A N 1
ATOM 1835 C CA . GLU A 1 256 ? 17.337 4.798 7.065 1.00 98.06 256 GLU A CA 1
ATOM 1836 C C . GLU A 1 256 ? 17.072 3.350 6.629 1.00 98.06 256 GLU A C 1
ATOM 1838 O O . GLU A 1 256 ? 16.461 2.576 7.366 1.00 98.06 256 GLU A O 1
ATOM 1843 N N . ALA A 1 257 ? 17.552 2.967 5.446 1.00 97.25 257 ALA A N 1
ATOM 1844 C CA . ALA A 1 257 ? 17.379 1.621 4.896 1.00 97.25 257 ALA A CA 1
ATOM 1845 C C . ALA A 1 257 ? 18.545 0.664 5.213 1.00 97.25 257 ALA A C 1
ATOM 1847 O O . ALA A 1 257 ? 18.589 -0.431 4.658 1.00 97.25 257 ALA A O 1
ATOM 1848 N N . GLY A 1 258 ? 19.532 1.074 6.017 1.00 94.38 258 GLY A N 1
ATOM 1849 C CA . GLY A 1 258 ? 20.766 0.305 6.202 1.00 94.38 258 GLY A CA 1
ATOM 1850 C C . GLY A 1 258 ? 21.431 -0.056 4.865 1.00 94.38 258 GLY A C 1
ATOM 1851 O O . GLY A 1 258 ? 21.533 0.777 3.963 1.00 94.38 258 GLY A O 1
ATOM 1852 N N . ASP A 1 259 ? 21.825 -1.321 4.713 1.00 92.62 259 ASP A N 1
ATOM 1853 C CA . ASP A 1 259 ? 22.574 -1.815 3.549 1.00 92.62 259 ASP A CA 1
ATOM 1854 C C . ASP A 1 259 ? 21.725 -2.026 2.272 1.00 92.62 259 ASP A C 1
ATOM 1856 O O . ASP A 1 259 ? 22.248 -2.470 1.249 1.00 92.62 259 ASP A O 1
ATOM 1860 N N . HIS A 1 260 ? 20.433 -1.665 2.257 1.00 95.31 260 HIS A N 1
ATOM 1861 C CA . HIS A 1 260 ? 19.551 -1.820 1.082 1.00 95.31 260 HIS A CA 1
ATOM 1862 C C . HIS A 1 260 ? 19.811 -0.816 -0.070 1.00 95.31 260 HIS A C 1
ATOM 1864 O O . HIS A 1 260 ? 18.965 -0.650 -0.952 1.00 95.31 260 HIS A O 1
ATOM 1870 N N . GLY A 1 261 ? 20.967 -0.142 -0.096 1.00 93.44 261 GLY A N 1
ATOM 1871 C CA . GLY A 1 261 ? 21.387 0.715 -1.213 1.00 93.44 261 GLY A CA 1
ATOM 1872 C C . GLY A 1 261 ? 20.666 2.066 -1.301 1.00 93.44 261 GLY A C 1
ATOM 1873 O O . GLY A 1 261 ? 20.452 2.580 -2.400 1.00 93.44 261 GLY A O 1
ATOM 1874 N N . GLN A 1 262 ? 20.274 2.645 -0.162 1.00 97.81 262 GLN A N 1
ATOM 1875 C CA . GLN A 1 262 ? 19.675 3.981 -0.113 1.00 97.81 262 GLN A CA 1
ATOM 1876 C C . GLN A 1 262 ? 20.675 5.053 -0.553 1.00 97.81 262 GLN A C 1
ATOM 1878 O O . GLN A 1 262 ? 21.843 5.048 -0.168 1.00 97.81 262 GLN A O 1
ATOM 1883 N N . SER A 1 263 ? 20.201 5.993 -1.368 1.00 97.81 263 SER A N 1
ATOM 1884 C CA . SER A 1 263 ? 20.985 7.162 -1.769 1.00 97.81 263 SER A CA 1
ATOM 1885 C C . SER A 1 263 ? 21.358 8.028 -0.566 1.00 97.81 263 SER A C 1
ATOM 1887 O O . SER A 1 263 ? 20.647 8.053 0.438 1.00 97.81 263 SER A O 1
ATOM 1889 N N . ALA A 1 264 ? 22.443 8.796 -0.671 1.00 97.75 264 ALA A N 1
ATOM 1890 C CA . ALA A 1 264 ? 22.795 9.765 0.362 1.00 97.75 264 ALA A CA 1
ATOM 1891 C C . ALA A 1 264 ? 21.692 10.830 0.538 1.00 97.75 264 ALA A C 1
ATOM 1893 O O . ALA A 1 264 ? 21.125 11.338 -0.438 1.00 97.75 264 ALA A O 1
ATOM 1894 N N . ARG A 1 265 ? 21.411 11.203 1.791 1.00 98.12 265 ARG A N 1
ATOM 1895 C CA . ARG A 1 265 ? 20.527 12.332 2.101 1.00 98.12 265 ARG A CA 1
ATOM 1896 C C . ARG A 1 265 ? 21.201 13.645 1.709 1.00 98.12 265 ARG A C 1
ATOM 1898 O O . ARG A 1 265 ? 22.375 13.872 1.990 1.00 98.12 265 ARG A O 1
ATOM 1905 N N . THR A 1 266 ? 20.435 14.524 1.082 1.00 97.81 266 THR A N 1
ATOM 1906 C CA . THR A 1 266 ? 20.832 15.863 0.642 1.00 97.81 266 THR A CA 1
ATOM 1907 C C . THR A 1 266 ? 19.703 16.852 0.955 1.00 97.81 266 THR A C 1
ATOM 1909 O O . THR A 1 266 ? 18.553 16.429 1.086 1.00 97.81 266 THR A O 1
ATOM 1912 N N . PRO A 1 267 ? 19.963 18.171 0.998 1.00 97.62 267 PRO A N 1
ATOM 1913 C CA . PRO A 1 267 ? 18.895 19.163 1.154 1.00 97.62 267 PRO A CA 1
ATOM 1914 C C . PRO A 1 267 ? 17.822 19.102 0.050 1.00 97.62 267 PRO A C 1
ATOM 1916 O O . PRO A 1 267 ? 16.683 19.493 0.274 1.00 97.62 267 PRO A O 1
ATOM 1919 N N . ALA A 1 268 ? 18.167 18.600 -1.143 1.00 96.69 268 ALA A N 1
ATOM 1920 C CA . ALA A 1 268 ? 17.249 18.507 -2.278 1.00 96.69 268 ALA A CA 1
ATOM 1921 C C . ALA A 1 268 ? 16.302 17.293 -2.213 1.00 96.69 268 ALA A C 1
ATOM 1923 O O . ALA A 1 268 ? 15.209 17.351 -2.780 1.00 96.69 268 ALA A O 1
ATOM 1924 N N . ASN A 1 269 ? 16.709 16.203 -1.546 1.00 97.31 269 ASN A N 1
ATOM 1925 C CA . ASN A 1 269 ? 15.869 15.012 -1.376 1.00 97.31 269 ASN A CA 1
ATOM 1926 C C . ASN A 1 269 ? 15.248 14.876 0.019 1.00 97.31 269 ASN A C 1
ATOM 1928 O O . ASN A 1 269 ? 14.281 14.138 0.158 1.00 97.31 269 ASN A O 1
ATOM 1932 N N . GLU A 1 270 ? 15.714 15.626 1.021 1.00 97.81 270 GLU A N 1
ATOM 1933 C CA . GLU A 1 270 ? 15.220 15.603 2.405 1.00 97.81 270 GLU A CA 1
ATOM 1934 C C . GLU A 1 270 ? 13.687 15.477 2.584 1.00 97.81 270 GLU A C 1
ATOM 1936 O O . GLU A 1 270 ? 13.287 14.630 3.385 1.00 97.81 270 GLU A O 1
ATOM 1941 N N . PRO A 1 271 ? 12.810 16.205 1.854 1.00 97.62 271 PRO A N 1
ATOM 1942 C CA . PRO A 1 271 ? 11.356 16.112 2.052 1.00 97.62 271 PRO A CA 1
ATOM 1943 C C . PRO A 1 271 ? 10.741 14.738 1.738 1.00 97.62 271 PRO A C 1
ATOM 1945 O O . PRO A 1 271 ? 9.637 14.441 2.189 1.00 97.62 271 PRO A O 1
ATOM 1948 N N . TYR A 1 272 ? 11.434 13.912 0.951 1.00 97.56 272 TYR A N 1
ATOM 1949 C CA . TYR A 1 272 ? 11.000 12.581 0.512 1.00 97.56 272 TYR A CA 1
ATOM 1950 C C . TYR A 1 272 ? 12.099 11.517 0.671 1.00 97.56 272 TYR A C 1
ATOM 1952 O O . TYR A 1 272 ? 11.943 10.380 0.222 1.00 97.56 272 TYR A O 1
ATOM 1960 N N . TRP A 1 273 ? 13.216 11.854 1.319 1.00 98.69 273 TRP A N 1
ATOM 1961 C CA . TRP A 1 273 ? 14.287 10.912 1.604 1.00 98.69 273 TRP A CA 1
ATOM 1962 C C . TRP A 1 273 ? 13.855 10.004 2.748 1.00 98.69 273 TRP A C 1
ATOM 1964 O O . TRP A 1 273 ? 13.491 10.478 3.826 1.00 98.69 273 TRP A O 1
ATOM 1974 N N . GLY A 1 274 ? 13.858 8.698 2.511 1.00 98.62 274 GLY A N 1
ATOM 1975 C CA . GLY A 1 274 ? 13.234 7.755 3.423 1.00 98.62 274 GLY A CA 1
ATOM 1976 C C . GLY A 1 274 ? 13.233 6.324 2.914 1.00 98.62 274 GLY A C 1
ATOM 1977 O O . GLY A 1 274 ? 13.800 6.032 1.853 1.00 98.62 274 GLY A O 1
ATOM 1978 N N . ALA A 1 275 ? 12.608 5.451 3.697 1.00 98.81 275 ALA A N 1
ATOM 1979 C CA . ALA A 1 275 ? 12.548 4.014 3.478 1.00 98.81 275 ALA A CA 1
ATOM 1980 C C . ALA A 1 275 ? 11.326 3.390 4.172 1.00 98.81 275 ALA A C 1
ATOM 1982 O O . ALA A 1 275 ? 10.891 3.856 5.224 1.00 98.81 275 ALA A O 1
ATOM 1983 N N . PHE A 1 276 ? 10.787 2.317 3.594 1.00 98.75 276 PHE A N 1
ATOM 1984 C CA . PHE A 1 276 ? 9.865 1.406 4.279 1.00 98.75 276 PHE A CA 1
ATOM 1985 C C . PHE A 1 276 ? 10.608 0.559 5.341 1.00 98.75 276 PHE A C 1
ATOM 1987 O O . PHE A 1 276 ? 11.841 0.523 5.334 1.00 98.75 276 PHE A O 1
ATOM 1994 N N . PRO A 1 277 ? 9.895 -0.139 6.251 1.00 98.50 277 PRO A N 1
ATOM 1995 C CA . PRO A 1 277 ? 10.522 -0.897 7.337 1.00 98.50 277 PRO A CA 1
ATOM 1996 C C . PRO A 1 277 ? 11.516 -1.965 6.851 1.00 98.50 277 PRO A C 1
ATOM 1998 O O . PRO A 1 277 ? 11.270 -2.651 5.858 1.00 98.50 277 PRO A O 1
ATOM 2001 N N . ALA A 1 278 ? 12.608 -2.174 7.595 1.00 97.81 278 ALA A N 1
ATOM 2002 C CA . ALA A 1 278 ? 13.707 -3.066 7.197 1.00 97.81 278 ALA A CA 1
ATOM 2003 C C . ALA A 1 278 ? 13.242 -4.487 6.818 1.00 97.81 278 ALA A C 1
ATOM 2005 O O . ALA A 1 278 ? 13.545 -4.957 5.729 1.00 97.81 278 ALA A O 1
ATOM 2006 N N . SER A 1 279 ? 12.390 -5.126 7.632 1.00 98.12 279 SER A N 1
ATOM 2007 C CA . SER A 1 279 ? 11.872 -6.481 7.334 1.00 98.12 279 SER A CA 1
ATOM 2008 C C . SER A 1 279 ? 11.075 -6.588 6.022 1.00 98.12 279 SER A C 1
ATOM 2010 O O . SER A 1 279 ? 10.964 -7.671 5.442 1.00 98.12 279 SER A O 1
ATOM 2012 N N . PHE A 1 280 ? 10.514 -5.475 5.541 1.00 98.62 280 PHE A N 1
ATOM 2013 C CA . PHE A 1 280 ? 9.882 -5.396 4.230 1.00 98.62 280 PHE A CA 1
ATOM 2014 C C . PHE A 1 280 ? 10.930 -5.220 3.132 1.00 98.62 280 PHE A C 1
ATOM 2016 O O . PHE A 1 280 ? 10.861 -5.919 2.127 1.00 98.62 280 PHE A O 1
ATOM 2023 N N . LEU A 1 281 ? 11.944 -4.376 3.331 1.00 98.50 281 LEU A N 1
ATOM 2024 C CA . LEU A 1 281 ? 13.056 -4.227 2.386 1.00 98.50 281 LEU A CA 1
ATOM 2025 C C . LEU A 1 281 ? 13.891 -5.510 2.224 1.00 98.50 281 LEU A C 1
ATOM 2027 O O . LEU A 1 281 ? 14.266 -5.848 1.100 1.00 98.50 281 LEU A O 1
ATOM 2031 N N . ASP A 1 282 ? 14.086 -6.284 3.293 1.00 97.56 282 ASP A N 1
ATOM 2032 C CA . ASP A 1 282 ? 14.654 -7.639 3.258 1.00 97.56 282 ASP A CA 1
ATOM 2033 C C . ASP A 1 282 ? 13.889 -8.547 2.285 1.00 97.56 282 ASP A C 1
ATOM 2035 O O . ASP A 1 282 ? 14.480 -9.256 1.470 1.00 97.56 282 ASP A O 1
ATOM 2039 N N . PHE A 1 283 ? 12.553 -8.522 2.347 1.00 98.00 283 PHE A N 1
ATOM 2040 C CA . PHE A 1 283 ? 11.706 -9.275 1.426 1.00 98.00 283 PHE A CA 1
ATOM 2041 C C . PHE A 1 283 ? 11.781 -8.717 -0.003 1.00 98.00 283 PHE A C 1
ATOM 2043 O O . PHE A 1 283 ? 11.967 -9.475 -0.955 1.00 98.00 283 PHE A O 1
ATOM 2050 N N . GLN A 1 284 ? 11.671 -7.397 -0.163 1.00 97.31 284 GLN A N 1
ATOM 2051 C CA . GLN A 1 284 ? 11.671 -6.743 -1.473 1.00 97.31 284 GLN A CA 1
ATOM 2052 C C . GLN A 1 284 ? 12.995 -6.959 -2.219 1.00 97.31 284 GLN A C 1
ATOM 2054 O O . GLN A 1 284 ? 12.982 -7.085 -3.445 1.00 97.31 284 GLN A O 1
ATOM 2059 N N . THR A 1 285 ? 14.105 -7.125 -1.491 1.00 95.06 285 THR A N 1
ATOM 2060 C CA . THR A 1 285 ? 15.429 -7.450 -2.046 1.00 95.06 285 THR A CA 1
ATOM 2061 C C . THR A 1 285 ? 15.413 -8.789 -2.782 1.00 95.06 285 THR A C 1
ATOM 2063 O O . THR A 1 285 ? 15.956 -8.887 -3.878 1.00 95.06 285 THR A O 1
ATOM 2066 N N . LEU A 1 286 ? 14.700 -9.793 -2.257 1.00 94.50 286 LEU A N 1
ATOM 2067 C CA . LEU A 1 286 ? 14.553 -11.104 -2.906 1.00 94.50 286 LEU A CA 1
ATOM 2068 C C . LEU A 1 286 ? 13.712 -11.050 -4.184 1.00 94.50 286 LEU A C 1
ATOM 2070 O O . LEU A 1 286 ? 13.902 -11.859 -5.083 1.00 94.50 286 LEU A O 1
ATOM 2074 N N . THR A 1 287 ? 12.788 -10.096 -4.269 1.00 94.38 287 THR A N 1
ATOM 2075 C CA . THR A 1 287 ? 11.940 -9.889 -5.455 1.00 94.38 287 THR A CA 1
ATOM 2076 C C . THR A 1 287 ? 12.541 -8.915 -6.483 1.00 94.38 287 THR A C 1
ATOM 2078 O O . THR A 1 287 ? 11.923 -8.650 -7.513 1.00 94.38 287 THR A O 1
ATOM 2081 N N . GLY A 1 288 ? 13.717 -8.337 -6.198 1.00 92.00 288 GLY A N 1
ATOM 2082 C CA . GLY A 1 288 ? 14.356 -7.314 -7.035 1.00 92.00 288 GLY A CA 1
ATOM 2083 C C . GLY A 1 288 ? 13.696 -5.925 -6.983 1.00 92.00 288 GLY A C 1
ATOM 2084 O O . GLY A 1 288 ? 13.954 -5.093 -7.850 1.00 92.00 288 GLY A O 1
ATOM 2085 N N . GLN A 1 289 ? 12.837 -5.655 -5.992 1.00 93.12 289 GLN A N 1
ATOM 2086 C CA . GLN A 1 289 ? 11.950 -4.479 -5.956 1.00 93.12 289 GLN A CA 1
ATOM 2087 C C . GLN A 1 289 ? 12.308 -3.434 -4.878 1.00 93.12 289 GLN A C 1
ATOM 2089 O O . GLN A 1 289 ? 11.621 -2.420 -4.784 1.00 93.12 289 GLN A O 1
ATOM 2094 N N . SER A 1 290 ? 13.382 -3.597 -4.088 1.00 94.12 290 SER A N 1
ATOM 2095 C CA . SER A 1 290 ? 13.737 -2.672 -2.981 1.00 94.12 290 SER A CA 1
ATOM 2096 C C . SER A 1 290 ? 13.788 -1.198 -3.387 1.00 94.12 290 SER A C 1
ATOM 2098 O O . SER A 1 290 ? 13.343 -0.337 -2.633 1.00 94.12 290 SER A O 1
ATOM 2100 N N . GLY A 1 291 ? 14.247 -0.904 -4.608 1.00 95.19 291 GLY A N 1
ATOM 2101 C CA . GLY A 1 291 ? 14.329 0.458 -5.139 1.00 95.19 291 GLY A CA 1
ATOM 2102 C C . GLY A 1 291 ? 12.991 1.205 -5.242 1.00 95.19 291 GLY A C 1
ATOM 2103 O O . GLY A 1 291 ? 13.011 2.423 -5.376 1.00 95.19 291 GLY A O 1
ATOM 2104 N N . TYR A 1 292 ? 11.840 0.532 -5.150 1.00 96.56 292 TYR A N 1
ATOM 2105 C CA . TYR A 1 292 ? 10.510 1.165 -5.096 1.00 96.56 292 TYR A CA 1
ATOM 2106 C C . TYR A 1 292 ? 10.093 1.635 -3.699 1.00 96.56 292 TYR A C 1
ATOM 2108 O O . TYR A 1 292 ? 9.110 2.361 -3.553 1.00 96.56 292 TYR A O 1
ATOM 2116 N N . TRP A 1 293 ? 10.841 1.225 -2.678 1.00 98.31 293 TRP A N 1
ATOM 2117 C CA . TRP A 1 293 ? 10.450 1.304 -1.273 1.00 98.31 293 TRP A CA 1
ATOM 2118 C C . TRP A 1 293 ? 11.457 2.095 -0.426 1.00 98.31 293 TRP A C 1
ATOM 2120 O O . TRP A 1 293 ? 11.374 2.107 0.800 1.00 98.31 293 TRP A O 1
ATOM 2130 N N . LEU A 1 294 ? 12.408 2.761 -1.082 1.00 98.50 294 LEU A N 1
ATOM 2131 C CA . LEU A 1 294 ? 13.423 3.621 -0.482 1.00 98.50 294 LEU A CA 1
ATOM 2132 C C . LEU A 1 294 ? 13.901 4.686 -1.483 1.00 98.50 294 LEU A C 1
ATOM 2134 O O . LEU A 1 294 ? 13.740 4.536 -2.697 1.00 98.50 294 LEU A O 1
ATOM 2138 N N . ALA A 1 295 ? 14.500 5.762 -0.972 1.00 98.44 295 ALA A N 1
ATOM 2139 C CA . ALA A 1 295 ? 15.055 6.845 -1.782 1.00 98.44 295 ALA A CA 1
ATOM 2140 C C . ALA A 1 295 ? 16.327 6.405 -2.534 1.00 98.44 295 ALA A C 1
ATOM 2142 O O . ALA A 1 295 ? 17.374 6.168 -1.924 1.00 98.44 295 ALA A O 1
ATOM 2143 N N . THR A 1 296 ? 16.261 6.329 -3.865 1.00 97.31 296 THR A N 1
ATOM 2144 C CA . THR A 1 296 ? 17.346 5.849 -4.744 1.00 97.31 296 THR A CA 1
ATOM 2145 C C . THR A 1 296 ? 18.152 6.966 -5.418 1.00 97.31 296 THR A C 1
ATOM 2147 O O . THR A 1 296 ? 19.077 6.676 -6.169 1.00 97.31 296 THR A O 1
ATOM 2150 N N . GLY A 1 297 ? 17.806 8.236 -5.195 1.00 96.06 297 GLY A N 1
ATOM 2151 C CA . GLY A 1 297 ? 18.354 9.394 -5.907 1.00 96.06 297 GLY A CA 1
ATOM 2152 C C . GLY A 1 297 ? 17.725 9.609 -7.288 1.00 96.06 297 GLY A C 1
ATOM 2153 O O . GLY A 1 297 ? 18.308 10.292 -8.125 1.00 96.06 297 GLY A O 1
ATOM 2154 N N . GLY A 1 298 ? 16.566 8.995 -7.550 1.00 93.19 298 GLY A N 1
ATOM 2155 C CA . GLY A 1 298 ? 15.888 9.035 -8.849 1.00 93.19 298 GLY A CA 1
ATOM 2156 C C . GLY A 1 298 ? 14.647 9.926 -8.840 1.00 93.19 298 GLY A C 1
ATOM 2157 O O . GLY A 1 298 ? 14.020 10.116 -7.803 1.00 93.19 298 GLY A O 1
ATOM 2158 N N . GLU A 1 299 ? 14.229 10.401 -10.015 1.00 92.06 299 GLU A N 1
ATOM 2159 C CA . GLU A 1 299 ? 13.065 11.296 -10.195 1.00 92.06 299 GLU A CA 1
ATOM 2160 C C . GLU A 1 299 ? 11.732 10.722 -9.670 1.00 92.06 299 GLU A C 1
ATOM 2162 O O . GLU A 1 299 ? 10.776 11.459 -9.444 1.00 92.06 299 GLU A O 1
ATOM 2167 N N . ALA A 1 300 ? 11.651 9.403 -9.471 1.00 92.81 300 ALA A N 1
ATOM 2168 C CA . ALA A 1 300 ? 10.489 8.731 -8.893 1.00 92.81 300 ALA A CA 1
ATOM 2169 C C . ALA A 1 300 ? 10.424 8.799 -7.354 1.00 92.81 300 ALA A C 1
ATOM 2171 O O . ALA A 1 300 ? 9.369 8.522 -6.788 1.00 92.81 300 ALA A O 1
ATOM 2172 N N . ASP A 1 301 ? 11.515 9.150 -6.662 1.00 96.62 301 ASP A N 1
ATOM 2173 C CA . ASP A 1 301 ? 11.596 9.115 -5.194 1.00 96.62 301 ASP A CA 1
ATOM 2174 C C . ASP A 1 301 ? 10.483 9.897 -4.464 1.00 96.62 301 ASP A C 1
ATOM 2176 O O . ASP A 1 301 ? 9.946 9.349 -3.497 1.00 96.62 301 ASP A O 1
ATOM 2180 N N . PRO A 1 302 ? 10.037 11.092 -4.918 1.00 96.38 302 PRO A N 1
ATOM 2181 C CA . PRO A 1 302 ? 8.905 11.791 -4.303 1.00 96.38 302 PRO A CA 1
ATOM 2182 C C . PRO A 1 302 ? 7.607 10.972 -4.270 1.00 96.38 302 PRO A C 1
ATOM 2184 O O . PRO A 1 302 ? 6.808 11.121 -3.348 1.00 96.38 302 PRO A O 1
ATOM 2187 N N . ARG A 1 303 ? 7.399 10.068 -5.239 1.00 96.56 303 ARG A N 1
ATOM 2188 C CA . ARG A 1 303 ? 6.215 9.195 -5.307 1.00 96.56 303 ARG A CA 1
ATOM 2189 C C . ARG A 1 303 ? 6.338 7.930 -4.456 1.00 96.56 303 ARG A C 1
ATOM 2191 O O . ARG A 1 303 ? 5.340 7.233 -4.272 1.00 96.56 303 ARG A O 1
ATOM 2198 N N . LYS A 1 304 ? 7.527 7.623 -3.925 1.00 97.75 304 LYS A N 1
ATOM 2199 C CA . LYS A 1 304 ? 7.770 6.432 -3.092 1.00 97.75 304 LYS A CA 1
ATOM 2200 C C . LYS A 1 304 ? 7.378 6.627 -1.631 1.00 97.75 304 LYS A C 1
ATOM 2202 O O . LYS A 1 304 ? 7.227 5.630 -0.930 1.00 97.75 304 LYS A O 1
ATOM 2207 N N . VAL A 1 305 ? 7.182 7.875 -1.190 1.00 98.19 305 VAL A N 1
ATOM 2208 C CA . VAL A 1 305 ? 6.727 8.211 0.167 1.00 98.19 305 VAL A CA 1
ATOM 2209 C C . VAL A 1 305 ? 5.446 7.446 0.504 1.00 98.19 305 VAL A C 1
ATOM 2211 O O . VAL A 1 305 ? 4.506 7.410 -0.293 1.00 98.19 305 VAL A O 1
ATOM 2214 N N . ALA A 1 306 ? 5.422 6.828 1.687 1.00 98.06 306 ALA A N 1
ATOM 2215 C CA . ALA A 1 306 ? 4.295 6.021 2.128 1.00 98.06 306 ALA A CA 1
ATOM 2216 C C . ALA A 1 306 ? 2.993 6.840 2.181 1.00 98.06 306 ALA A C 1
ATOM 2218 O O . ALA A 1 306 ? 2.915 7.889 2.822 1.00 98.06 306 ALA A O 1
ATOM 2219 N N . ALA A 1 307 ? 1.958 6.334 1.514 1.00 97.50 307 ALA A N 1
ATOM 2220 C CA . ALA A 1 307 ? 0.622 6.909 1.535 1.00 97.50 307 ALA A CA 1
ATOM 2221 C C . ALA A 1 307 ? -0.054 6.665 2.901 1.00 97.50 307 ALA A C 1
ATOM 2223 O O . ALA A 1 307 ? 0.209 5.628 3.523 1.00 97.50 307 ALA A O 1
ATOM 2224 N N . PRO A 1 308 ? -0.963 7.554 3.352 1.00 97.00 308 PRO A N 1
ATOM 2225 C CA . PRO A 1 308 ? -1.736 7.344 4.571 1.00 97.00 308 PRO A CA 1
ATOM 2226 C C . PRO A 1 308 ? -2.482 6.007 4.581 1.00 97.00 308 PRO A C 1
ATOM 2228 O O . PRO A 1 308 ? -3.101 5.614 3.590 1.00 97.00 308 PRO A O 1
ATOM 2231 N N . VAL A 1 309 ? -2.439 5.331 5.726 1.00 97.69 309 VAL A N 1
ATOM 2232 C CA . VAL A 1 309 ? -3.267 4.169 6.047 1.00 97.69 309 VAL A CA 1
ATOM 2233 C C . VAL A 1 309 ? -4.562 4.682 6.668 1.00 97.69 309 VAL A C 1
ATOM 2235 O O . VAL A 1 309 ? -4.526 5.464 7.618 1.00 97.69 309 VAL A O 1
ATOM 2238 N N . THR A 1 310 ? -5.701 4.233 6.143 1.00 97.75 310 THR A N 1
ATOM 2239 C CA . THR A 1 310 ? -7.022 4.469 6.738 1.00 97.75 310 THR A CA 1
ATOM 2240 C C . THR A 1 310 ? -7.575 3.156 7.270 1.00 97.75 310 THR A C 1
ATOM 2242 O O . THR A 1 310 ? -7.547 2.137 6.581 1.00 97.75 310 THR A O 1
ATOM 2245 N N . VAL A 1 311 ? -8.090 3.179 8.494 1.00 98.19 311 VAL A N 1
ATOM 2246 C CA . VAL A 1 311 ? -8.754 2.047 9.139 1.00 98.19 311 VAL A CA 1
ATOM 2247 C C . VAL A 1 311 ? -10.113 2.512 9.614 1.00 98.19 311 VAL A C 1
ATOM 2249 O O . VAL A 1 311 ? -10.203 3.363 10.493 1.00 98.19 311 VAL A O 1
ATOM 2252 N N . ARG A 1 312 ? -11.174 1.941 9.060 1.00 97.44 312 ARG A N 1
ATOM 2253 C CA . ARG A 1 312 ? -12.549 2.198 9.488 1.00 97.44 312 ARG A CA 1
ATOM 2254 C C . ARG A 1 312 ? -12.928 1.131 10.500 1.00 97.44 312 ARG A C 1
ATOM 2256 O O . ARG A 1 312 ? -12.781 -0.055 10.209 1.00 97.44 312 ARG A O 1
ATOM 2263 N N . LEU A 1 313 ? -13.455 1.518 11.661 1.00 96.44 313 LEU A N 1
ATOM 2264 C CA . LEU A 1 313 ? -13.932 0.546 12.660 1.00 96.44 313 LEU A CA 1
ATOM 2265 C C . LEU A 1 313 ? -15.196 -0.200 12.189 1.00 96.44 313 LEU A C 1
ATOM 2267 O O . LEU A 1 313 ? -15.555 -1.235 12.750 1.00 96.44 313 LEU A O 1
ATOM 2271 N N . ARG A 1 314 ? -15.847 0.311 11.137 1.00 95.69 314 ARG A N 1
ATOM 2272 C CA . ARG A 1 314 ? -16.938 -0.328 10.402 1.00 95.69 314 ARG A CA 1
ATOM 2273 C C . ARG A 1 314 ? -16.808 -0.014 8.908 1.00 95.69 314 ARG A C 1
ATOM 2275 O O . ARG A 1 314 ? -16.750 1.159 8.538 1.00 95.69 314 ARG A O 1
ATOM 2282 N N . ALA A 1 315 ? -16.802 -1.034 8.058 1.00 93.06 315 ALA A N 1
ATOM 2283 C CA . ALA A 1 315 ? -16.676 -0.893 6.612 1.00 93.06 315 ALA A CA 1
ATOM 2284 C C . ALA A 1 315 ? -17.745 0.037 6.019 1.00 93.06 315 ALA A C 1
ATOM 2286 O O . ALA A 1 315 ? -18.876 0.109 6.507 1.00 93.06 315 ALA A O 1
ATOM 2287 N N . GLY A 1 316 ? -17.369 0.784 4.980 1.00 86.94 316 GLY A N 1
ATOM 2288 C CA . GLY A 1 316 ? -18.233 1.790 4.349 1.00 86.94 316 GLY A CA 1
ATOM 2289 C C . GLY A 1 316 ? -18.531 3.043 5.185 1.00 86.94 316 GLY A C 1
ATOM 2290 O O . GLY A 1 316 ? -19.248 3.925 4.716 1.00 86.94 316 GLY A O 1
ATOM 2291 N N . SER A 1 317 ? -18.002 3.154 6.408 1.00 89.38 317 SER A N 1
ATOM 2292 C CA . SER A 1 317 ? -18.170 4.347 7.249 1.00 89.38 317 SER A CA 1
ATOM 2293 C C . SER A 1 317 ? -17.074 5.366 6.944 1.00 89.38 317 SER A C 1
ATOM 2295 O O . SER A 1 317 ? -15.897 5.015 6.956 1.00 89.38 317 SER A O 1
ATOM 2297 N N . ALA A 1 318 ? -17.438 6.627 6.708 1.00 87.12 318 ALA A N 1
ATOM 2298 C CA . ALA A 1 318 ? -16.454 7.698 6.565 1.00 87.12 318 ALA A CA 1
ATOM 2299 C C . ALA A 1 318 ? -15.660 7.904 7.870 1.00 87.12 318 ALA A C 1
ATOM 2301 O O . ALA A 1 318 ? -16.205 7.738 8.964 1.00 87.12 318 ALA A O 1
ATOM 2302 N N . VAL A 1 319 ? -14.387 8.283 7.741 1.00 89.25 319 VAL A N 1
ATOM 2303 C CA . VAL A 1 319 ? -13.479 8.588 8.858 1.00 89.25 319 VAL A CA 1
ATOM 2304 C C . VAL A 1 319 ? -12.912 9.989 8.671 1.00 89.25 319 VAL A C 1
ATOM 2306 O O . VAL A 1 319 ? -12.611 10.403 7.550 1.00 89.25 319 VAL A O 1
ATOM 2309 N N . ASP A 1 320 ? -12.760 10.726 9.768 1.00 83.56 320 ASP A N 1
ATOM 2310 C CA . ASP A 1 320 ? -12.227 12.084 9.731 1.00 83.56 320 ASP A CA 1
ATOM 2311 C C . ASP A 1 320 ? -10.778 12.095 9.222 1.00 83.56 320 ASP A C 1
ATOM 2313 O O . ASP A 1 320 ? -9.955 11.253 9.581 1.00 83.56 320 ASP A O 1
ATOM 2317 N N . GLY A 1 321 ? -10.468 13.047 8.341 1.00 79.69 321 GLY A N 1
ATOM 2318 C CA . GLY A 1 321 ? -9.170 13.121 7.665 1.00 79.69 321 GLY A CA 1
ATOM 2319 C C . GLY A 1 321 ? -8.985 12.137 6.501 1.00 79.69 321 GLY A C 1
ATOM 2320 O O . GLY A 1 321 ? -7.960 12.215 5.820 1.00 79.69 321 GLY A O 1
ATOM 2321 N N . GLU A 1 322 ? -9.950 11.253 6.210 1.00 83.06 322 GLU A N 1
ATOM 2322 C CA . GLU A 1 322 ? -9.881 10.406 5.017 1.00 83.06 322 GLU A CA 1
ATOM 2323 C C . GLU A 1 322 ? -9.989 11.270 3.750 1.00 83.06 322 GLU A C 1
ATOM 2325 O O . GLU A 1 322 ? -10.988 11.948 3.508 1.00 83.06 322 GLU A O 1
ATOM 2330 N N . GLN A 1 323 ? -8.962 11.229 2.898 1.00 73.25 323 GLN A N 1
ATOM 2331 C CA . GLN A 1 323 ? -9.001 11.910 1.608 1.00 73.25 323 GLN A CA 1
ATOM 2332 C C . GLN A 1 323 ? -9.907 11.159 0.626 1.00 73.25 323 GLN A C 1
ATOM 2334 O O . GLN A 1 323 ? -9.470 10.212 -0.037 1.00 73.25 323 GLN A O 1
ATOM 2339 N N . THR A 1 324 ? -11.139 11.622 0.455 1.00 66.75 324 THR A N 1
ATOM 2340 C CA . THR A 1 324 ? -11.917 11.385 -0.764 1.00 66.75 324 THR A CA 1
ATOM 2341 C C . THR A 1 324 ? -11.486 12.399 -1.826 1.00 66.75 324 THR A C 1
ATOM 2343 O O . THR A 1 324 ? -11.554 13.610 -1.621 1.00 66.75 324 THR A O 1
ATOM 2346 N N . ALA A 1 325 ? -10.992 11.924 -2.975 1.00 63.25 325 ALA A N 1
ATOM 2347 C CA . ALA A 1 325 ? -10.772 12.820 -4.113 1.00 63.25 325 ALA A CA 1
ATOM 2348 C C . ALA A 1 325 ? -12.131 13.367 -4.592 1.00 63.25 325 ALA A C 1
ATOM 2350 O O . ALA A 1 325 ? -13.131 12.660 -4.440 1.00 63.25 325 ALA A O 1
ATOM 2351 N N . PRO A 1 326 ? -12.196 14.578 -5.180 1.00 54.72 326 PRO A N 1
ATOM 2352 C CA . PRO A 1 326 ? -13.454 15.162 -5.633 1.00 54.72 326 PRO A CA 1
ATOM 2353 C C . PRO A 1 326 ? -14.235 14.224 -6.554 1.00 54.72 326 PRO A C 1
ATOM 2355 O O . PRO A 1 326 ? -13.643 13.513 -7.369 1.00 54.72 326 PRO A O 1
ATOM 2358 N N . ALA A 1 327 ? -15.566 14.260 -6.452 1.00 54.19 327 ALA A N 1
ATOM 2359 C CA . ALA A 1 327 ? -16.422 13.487 -7.337 1.00 54.19 327 ALA A CA 1
ATOM 2360 C C . ALA A 1 327 ? -16.152 13.863 -8.795 1.00 54.19 327 ALA A C 1
ATOM 2362 O O . ALA A 1 327 ? -16.330 15.015 -9.200 1.00 54.19 327 ALA A O 1
ATOM 2363 N N . VAL A 1 328 ? -15.721 12.883 -9.589 1.00 54.72 328 VAL A N 1
ATOM 2364 C CA . VAL A 1 328 ? -15.533 13.075 -11.024 1.00 54.72 328 VAL A CA 1
ATOM 2365 C C . VAL A 1 328 ? -16.917 13.120 -11.646 1.00 54.72 328 VAL A C 1
ATOM 2367 O O . VAL A 1 328 ? -17.553 12.088 -11.856 1.00 54.72 328 VAL A O 1
ATOM 2370 N N . VAL A 1 329 ? -17.394 14.334 -11.926 1.00 43.88 329 VAL A N 1
ATOM 2371 C CA . VAL A 1 329 ? -18.602 14.537 -12.724 1.00 43.88 329 VAL A CA 1
ATOM 2372 C C . VAL A 1 329 ? -18.364 13.865 -14.070 1.00 43.88 329 VAL A C 1
ATOM 2374 O O . VAL A 1 329 ? -17.520 14.311 -14.849 1.00 43.88 329 VAL A O 1
ATOM 2377 N N . ALA A 1 330 ? -19.084 12.773 -14.328 1.00 42.38 330 ALA A N 1
ATOM 2378 C CA . ALA A 1 330 ? -19.025 12.104 -15.615 1.00 42.38 330 ALA A CA 1
ATOM 2379 C C . ALA A 1 330 ? -19.361 13.130 -16.712 1.00 42.38 330 ALA A C 1
ATOM 2381 O O . ALA A 1 330 ? -20.380 13.822 -16.589 1.00 42.38 330 ALA A O 1
ATOM 2382 N N . PRO A 1 331 ? -18.542 13.262 -17.774 1.00 40.06 331 PRO A N 1
ATOM 2383 C CA . PRO A 1 331 ? -18.918 14.108 -18.894 1.00 40.06 331 PRO A CA 1
ATOM 2384 C C . PRO A 1 331 ? -20.265 13.610 -19.440 1.00 40.06 331 PRO A C 1
ATOM 2386 O O . PRO A 1 331 ? -20.481 12.393 -19.507 1.00 40.06 331 PRO A O 1
ATOM 2389 N N . PRO A 1 332 ? -21.195 14.511 -19.806 1.00 33.38 332 PRO A N 1
ATOM 2390 C CA . PRO A 1 332 ? -22.485 14.092 -20.334 1.00 33.38 332 PRO A CA 1
ATOM 2391 C C . PRO A 1 332 ? -22.263 13.188 -21.548 1.00 33.38 332 PRO A C 1
ATOM 2393 O O . PRO A 1 332 ? -21.423 13.489 -22.397 1.00 33.38 332 PRO A O 1
ATOM 2396 N N . SER A 1 333 ? -23.029 12.095 -21.645 1.00 44.09 333 SER A N 1
ATOM 2397 C CA . SER A 1 333 ? -23.021 11.193 -22.806 1.00 44.09 333 SER A CA 1
ATOM 2398 C C . SER A 1 333 ? -23.656 11.856 -24.034 1.00 44.09 333 SER A C 1
ATOM 2400 O O . SER A 1 333 ? -24.703 11.446 -24.526 1.00 44.09 333 SER A O 1
ATOM 2402 N N . GLY A 1 334 ? -23.004 12.901 -24.538 1.00 36.50 334 GLY A N 1
ATOM 2403 C CA . GLY A 1 334 ? -23.117 13.325 -25.919 1.00 36.50 334 GLY A CA 1
ATOM 2404 C C . GLY A 1 334 ? -22.185 12.456 -26.750 1.00 36.50 334 GLY A C 1
ATOM 2405 O O . GLY A 1 334 ? -20.978 12.437 -26.511 1.00 36.50 334 GLY A O 1
ATOM 2406 N N . ALA A 1 335 ? -22.734 11.737 -27.727 1.00 38.72 335 ALA A N 1
ATOM 2407 C CA . ALA A 1 335 ? -21.929 11.028 -28.708 1.00 38.72 335 ALA A CA 1
ATOM 2408 C C . ALA A 1 335 ? -21.123 12.049 -29.527 1.00 38.72 335 ALA A C 1
ATOM 2410 O O . ALA A 1 335 ? -21.636 12.647 -30.475 1.00 38.72 335 ALA A O 1
ATOM 2411 N N . VAL A 1 336 ? -19.860 12.268 -29.155 1.00 35.81 336 VAL A N 1
ATOM 2412 C CA . VAL A 1 336 ? -18.928 13.043 -29.974 1.00 35.81 336 VAL A CA 1
ATOM 2413 C C . VAL A 1 336 ? -18.634 12.205 -31.209 1.00 35.81 336 VAL A C 1
ATOM 2415 O O . VAL A 1 336 ? -17.873 11.239 -31.152 1.00 35.81 336 VAL A O 1
ATOM 2418 N N . ALA A 1 337 ? -19.270 12.559 -32.325 1.00 36.91 337 ALA A N 1
ATOM 2419 C CA . ALA A 1 337 ? -18.961 11.974 -33.616 1.00 36.91 337 ALA A CA 1
ATOM 2420 C C . ALA A 1 337 ? -17.467 12.183 -33.901 1.00 36.91 337 ALA A C 1
ATOM 2422 O O . ALA A 1 337 ? -16.995 13.315 -34.024 1.00 36.91 337 ALA A O 1
ATOM 2423 N N . GLN A 1 338 ? -16.726 11.079 -33.968 1.00 35.59 338 GLN A N 1
ATOM 2424 C CA . GLN A 1 338 ? -15.305 11.080 -34.282 1.00 35.59 338 GLN A CA 1
ATOM 2425 C C . GLN A 1 338 ? -15.098 11.770 -35.642 1.00 35.59 338 GLN A C 1
ATOM 2427 O O . GLN A 1 338 ? -15.706 11.334 -36.625 1.00 35.59 338 GLN A O 1
ATOM 2432 N N . PRO A 1 339 ? -14.270 12.830 -35.740 1.00 34.28 339 PRO A N 1
ATOM 2433 C CA . PRO A 1 339 ? -13.991 13.463 -37.020 1.00 34.28 339 PRO A CA 1
ATOM 2434 C C . PRO A 1 339 ? -13.415 12.428 -37.985 1.00 34.28 339 PRO A C 1
ATOM 2436 O O . PRO A 1 339 ? -12.414 11.775 -37.678 1.00 34.28 339 PRO A O 1
ATOM 2439 N N . ALA A 1 340 ? -14.055 12.261 -39.142 1.00 36.28 340 ALA A N 1
ATOM 2440 C CA . ALA A 1 340 ? -13.578 11.341 -40.162 1.00 36.28 340 ALA A CA 1
ATOM 2441 C C . ALA A 1 340 ? -12.157 11.742 -40.586 1.00 36.28 340 ALA A C 1
ATOM 2443 O O . ALA A 1 340 ? -11.924 12.883 -40.994 1.00 36.28 340 ALA A O 1
ATOM 2444 N N . GLN A 1 341 ? -11.204 10.809 -40.497 1.00 37.78 341 GLN A N 1
ATOM 2445 C CA . GLN A 1 341 ? -9.863 11.033 -41.031 1.00 37.78 341 GLN A CA 1
ATOM 2446 C C . GLN A 1 341 ? -9.965 11.306 -42.541 1.00 37.78 341 GLN A C 1
ATOM 2448 O O . GLN A 1 341 ? -10.582 10.507 -43.251 1.00 37.78 341 GLN A O 1
ATOM 2453 N N . PRO A 1 342 ? -9.348 12.381 -43.065 1.00 34.94 342 PRO A N 1
ATOM 2454 C CA . PRO A 1 342 ? -9.236 12.567 -44.503 1.00 34.94 342 PRO A CA 1
ATOM 2455 C C . PRO A 1 342 ? -8.471 11.393 -45.118 1.00 34.94 342 PRO A C 1
ATOM 2457 O O . PRO A 1 342 ? -7.357 11.079 -44.693 1.00 34.94 342 PRO A O 1
ATOM 2460 N N . ALA A 1 343 ? -9.061 10.748 -46.124 1.00 36.81 343 ALA A N 1
ATOM 2461 C CA . ALA A 1 343 ? -8.393 9.684 -46.861 1.00 36.81 343 ALA A CA 1
ATOM 2462 C C . ALA A 1 343 ? -7.113 10.223 -47.522 1.00 36.81 343 ALA A C 1
ATOM 2464 O O . ALA A 1 343 ? -7.137 11.251 -48.204 1.00 36.81 343 ALA A O 1
ATOM 2465 N N . ALA A 1 344 ? -5.992 9.524 -47.334 1.00 39.19 344 ALA A N 1
ATOM 2466 C CA . ALA A 1 344 ? -4.737 9.891 -47.976 1.00 39.19 344 ALA A CA 1
ATOM 2467 C C . ALA A 1 344 ? -4.860 9.737 -49.508 1.00 39.19 344 ALA A C 1
ATOM 2469 O O . ALA A 1 344 ? -5.276 8.673 -49.974 1.00 39.19 344 ALA A O 1
ATOM 2470 N N . PRO A 1 345 ? -4.488 10.749 -50.315 1.00 34.72 345 PRO A N 1
ATOM 2471 C CA . PRO A 1 345 ? -4.521 10.619 -51.764 1.00 34.72 345 PRO A CA 1
ATOM 2472 C C . PRO A 1 345 ? -3.413 9.670 -52.232 1.00 34.72 345 PRO A C 1
ATOM 2474 O O . PRO A 1 345 ? -2.236 9.858 -51.910 1.00 34.72 345 PRO A O 1
ATOM 2477 N N . ALA A 1 346 ? -3.784 8.670 -53.032 1.00 37.25 346 ALA A N 1
ATOM 2478 C CA . ALA A 1 346 ? -2.832 7.774 -53.674 1.00 37.25 346 ALA A CA 1
ATOM 2479 C C . ALA A 1 346 ? -1.868 8.576 -54.566 1.00 37.25 346 ALA A C 1
ATOM 2481 O O . ALA A 1 346 ? -2.294 9.272 -55.489 1.00 37.25 346 ALA A O 1
ATOM 2482 N N . ARG A 1 347 ? -0.559 8.480 -54.303 1.00 32.91 347 ARG A N 1
ATOM 2483 C CA . ARG A 1 347 ? 0.471 9.091 -55.153 1.00 32.91 347 ARG A CA 1
ATOM 2484 C C . ARG A 1 347 ? 1.001 8.078 -56.158 1.00 32.91 347 ARG A C 1
ATOM 2486 O O . ARG A 1 347 ? 1.754 7.175 -55.806 1.00 32.91 347 ARG A O 1
ATOM 2493 N N . THR A 1 348 ? 0.633 8.283 -57.417 1.00 31.11 348 THR A N 1
ATOM 2494 C CA . THR A 1 348 ? 1.232 7.625 -58.580 1.00 31.11 348 THR A CA 1
ATOM 2495 C C . THR A 1 348 ? 2.744 7.851 -58.601 1.00 31.11 348 THR A C 1
ATOM 2497 O O . THR A 1 348 ? 3.209 8.987 -58.487 1.00 31.11 348 THR A O 1
ATOM 2500 N N . VAL A 1 349 ? 3.519 6.781 -58.780 1.00 38.09 349 VAL A N 1
ATOM 2501 C CA . VAL A 1 349 ? 4.974 6.872 -58.951 1.00 38.09 349 VAL A CA 1
ATOM 2502 C C . VAL A 1 349 ? 5.280 7.405 -60.350 1.00 38.09 349 VAL A C 1
ATOM 2504 O O . VAL A 1 349 ? 4.991 6.744 -61.345 1.00 38.09 349 VAL A O 1
ATOM 2507 N N . ALA A 1 350 ? 5.906 8.578 -60.428 1.00 32.62 350 ALA A N 1
ATOM 2508 C CA . ALA A 1 350 ? 6.487 9.113 -61.655 1.00 32.62 350 ALA A CA 1
ATOM 2509 C C . ALA A 1 350 ? 7.975 9.396 -61.415 1.00 32.62 350 ALA A C 1
ATOM 2511 O O . ALA A 1 350 ? 8.335 10.300 -60.662 1.00 32.62 350 ALA A O 1
ATOM 2512 N N . SER A 1 351 ? 8.844 8.599 -62.038 1.00 41.12 351 SER A N 1
ATOM 2513 C CA . SER A 1 351 ? 10.293 8.791 -61.960 1.00 41.12 351 SER A CA 1
ATOM 2514 C C . SER A 1 351 ? 10.720 9.982 -62.817 1.00 41.12 351 SER A C 1
ATOM 2516 O O . SER A 1 351 ? 10.423 10.024 -64.013 1.00 41.12 351 SER A O 1
ATOM 2518 N N . ARG A 1 352 ? 11.452 10.936 -62.231 1.00 31.03 352 ARG A N 1
ATOM 2519 C CA . ARG A 1 352 ? 12.214 11.932 -62.992 1.00 31.03 352 ARG A CA 1
ATOM 2520 C C . ARG A 1 352 ? 13.449 12.362 -62.209 1.00 31.03 352 ARG A C 1
ATOM 2522 O O . ARG A 1 352 ? 13.338 12.964 -61.146 1.00 31.03 352 ARG A O 1
ATOM 2529 N N . ALA A 1 353 ? 14.622 12.040 -62.742 1.00 40.59 353 ALA A N 1
ATOM 2530 C CA . ALA A 1 353 ? 15.893 12.484 -62.189 1.00 40.59 353 ALA A CA 1
ATOM 2531 C C . ALA A 1 353 ? 16.122 13.976 -62.487 1.00 40.59 353 ALA A C 1
ATOM 2533 O O . ALA A 1 353 ? 15.926 14.415 -63.621 1.00 40.59 353 ALA A O 1
ATOM 2534 N N . ALA A 1 354 ? 16.581 14.727 -61.486 1.00 33.16 354 ALA A N 1
ATOM 2535 C CA . ALA A 1 354 ? 17.217 16.031 -61.653 1.00 33.16 354 ALA A CA 1
ATOM 2536 C C . ALA A 1 354 ? 18.157 16.291 -60.464 1.00 33.16 354 ALA A C 1
ATOM 2538 O O . ALA A 1 354 ? 17.751 16.195 -59.307 1.00 33.16 354 ALA A O 1
ATOM 2539 N N . SER A 1 355 ? 19.421 16.581 -60.760 1.00 41.25 355 SER A N 1
ATOM 2540 C CA . SER A 1 355 ? 20.503 16.730 -59.782 1.00 41.25 355 SER A CA 1
ATOM 2541 C C . SER A 1 355 ? 20.567 18.150 -59.213 1.00 41.25 355 SER A C 1
ATOM 2543 O O . SER A 1 355 ? 20.387 19.116 -59.953 1.00 41.25 355 SER A O 1
ATOM 2545 N N . SER A 1 356 ? 20.911 18.303 -57.931 1.00 34.44 356 SER A N 1
ATOM 2546 C CA . SER A 1 356 ? 21.376 19.574 -57.344 1.00 34.44 356 SER A CA 1
ATOM 2547 C C . SER A 1 356 ? 22.164 19.334 -56.042 1.00 34.44 356 SER A C 1
ATOM 2549 O O . SER A 1 356 ? 22.108 18.225 -55.508 1.00 34.44 356 SER A O 1
ATOM 2551 N N . PRO A 1 357 ? 23.012 20.289 -55.611 1.00 39.97 357 PRO A N 1
ATOM 2552 C CA . PRO A 1 357 ? 24.329 19.942 -55.073 1.00 39.97 357 PRO A CA 1
ATOM 2553 C C . PRO A 1 357 ? 24.393 19.712 -53.559 1.00 39.97 357 PRO A C 1
ATOM 2555 O O . PRO A 1 357 ? 23.622 20.263 -52.776 1.00 39.97 357 PRO A O 1
ATOM 2558 N N . LEU A 1 358 ? 25.415 18.952 -53.158 1.00 33.78 358 LEU A N 1
ATOM 2559 C CA . LEU A 1 358 ? 25.873 18.827 -51.775 1.00 33.78 358 LEU A CA 1
ATOM 2560 C C . LEU A 1 358 ? 26.388 20.177 -51.254 1.00 33.78 358 LEU A C 1
ATOM 2562 O O . LEU A 1 358 ? 27.389 20.695 -51.750 1.00 33.78 358 LEU A O 1
ATOM 2566 N N . ALA A 1 359 ? 25.753 20.705 -50.208 1.00 37.56 359 ALA A N 1
ATOM 2567 C CA . ALA A 1 359 ? 26.366 21.720 -49.360 1.00 37.56 359 ALA A CA 1
ATOM 2568 C C . ALA A 1 359 ? 27.410 21.045 -48.454 1.00 37.56 359 ALA A C 1
ATOM 2570 O O . ALA A 1 359 ? 27.101 20.080 -47.753 1.00 37.56 359 ALA A O 1
ATOM 2571 N N . ALA A 1 360 ? 28.651 21.531 -48.488 1.00 36.22 360 ALA A N 1
ATOM 2572 C CA . ALA A 1 360 ? 29.739 20.964 -47.702 1.00 36.22 360 ALA A CA 1
ATOM 2573 C C . ALA A 1 360 ? 29.574 21.281 -46.206 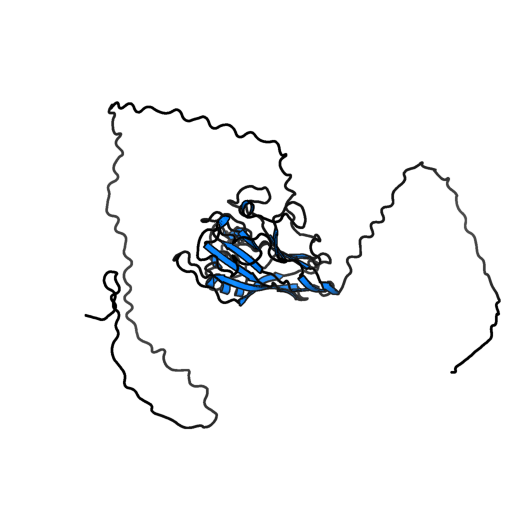1.00 36.22 360 ALA A C 1
ATOM 2575 O O . ALA A 1 360 ? 29.461 22.443 -45.817 1.00 36.22 360 ALA A O 1
ATOM 2576 N N . VAL A 1 361 ? 29.628 20.246 -45.366 1.00 39.22 361 VAL A N 1
ATOM 2577 C CA . VAL A 1 361 ? 29.783 20.379 -43.911 1.00 39.22 361 VAL A CA 1
ATOM 2578 C C . VAL A 1 361 ? 31.282 20.280 -43.597 1.00 39.22 361 VAL A C 1
ATOM 2580 O O . VAL A 1 361 ? 31.923 19.349 -44.093 1.00 39.22 361 VAL A O 1
ATOM 2583 N N . PRO A 1 362 ? 31.882 21.202 -42.821 1.00 37.19 362 PRO A N 1
ATOM 2584 C CA . PRO A 1 362 ? 33.306 21.138 -42.511 1.00 37.19 362 PRO A CA 1
ATOM 2585 C C . PRO A 1 362 ? 33.624 19.910 -41.649 1.00 37.19 362 PRO A C 1
ATOM 2587 O O . PRO A 1 362 ? 33.026 19.697 -40.594 1.00 37.19 362 PRO A O 1
ATOM 2590 N N . ALA A 1 363 ? 34.590 19.109 -42.095 1.00 34.06 363 ALA A N 1
ATOM 2591 C CA . ALA A 1 363 ? 35.057 17.942 -41.362 1.00 34.06 363 ALA A CA 1
ATOM 2592 C C . ALA A 1 363 ? 35.910 18.365 -40.155 1.00 34.06 363 ALA A C 1
ATOM 2594 O O . ALA A 1 363 ? 37.003 18.908 -40.319 1.00 34.06 363 ALA A O 1
ATOM 2595 N N . LEU A 1 364 ? 35.442 18.066 -38.941 1.00 37.56 364 LEU A N 1
ATOM 2596 C CA . LEU A 1 364 ? 36.309 18.036 -37.764 1.00 37.56 364 LEU A CA 1
ATOM 2597 C C . LEU A 1 364 ? 37.143 16.751 -37.798 1.00 37.56 364 LEU A C 1
ATOM 2599 O O . LEU A 1 364 ? 36.610 15.652 -37.961 1.00 37.56 364 LEU A O 1
ATOM 2603 N N . ALA A 1 365 ? 38.461 16.905 -37.685 1.00 37.91 365 ALA A N 1
ATOM 2604 C CA . ALA A 1 365 ? 39.410 15.812 -37.842 1.00 37.91 365 ALA A CA 1
ATOM 2605 C C . ALA A 1 365 ? 39.252 14.744 -36.746 1.00 37.91 365 ALA A C 1
ATOM 2607 O O . ALA A 1 365 ? 39.244 15.047 -35.552 1.00 37.91 365 ALA A O 1
ATOM 2608 N N . GLN A 1 366 ? 39.193 13.479 -37.161 1.00 38.53 366 GLN A N 1
ATOM 2609 C CA . GLN A 1 366 ? 39.229 12.331 -36.260 1.00 38.53 366 GLN A CA 1
ATOM 2610 C C . GLN A 1 366 ? 40.663 12.103 -35.760 1.00 38.53 366 GLN A C 1
ATOM 2612 O O . GLN A 1 366 ? 41.459 11.423 -36.405 1.00 38.53 366 GLN A O 1
ATOM 2617 N N . GLY A 1 367 ? 40.993 12.667 -34.598 1.00 38.69 367 GLY A N 1
ATOM 2618 C CA . GLY A 1 367 ? 42.122 12.205 -33.789 1.00 38.69 367 GLY A CA 1
ATOM 2619 C C . GLY A 1 367 ? 41.695 11.019 -32.910 1.00 38.69 367 GLY A C 1
ATOM 2620 O O . GLY A 1 367 ? 40.577 11.040 -32.388 1.00 38.69 367 GLY A O 1
ATOM 2621 N N . PRO A 1 368 ? 42.532 9.984 -32.713 1.00 39.19 368 PRO A N 1
ATOM 2622 C CA . PRO A 1 368 ? 42.184 8.867 -31.842 1.00 39.19 368 PRO A CA 1
ATOM 2623 C C . PRO A 1 368 ? 42.182 9.314 -30.374 1.00 39.19 368 PRO A C 1
ATOM 2625 O O . PRO A 1 368 ? 43.234 9.535 -29.774 1.00 39.19 368 PRO A O 1
ATOM 2628 N N . ALA A 1 369 ? 40.994 9.414 -29.777 1.00 37.81 369 ALA A N 1
ATOM 2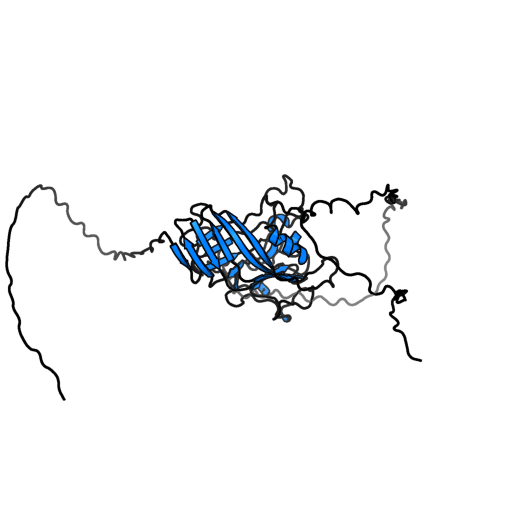629 C CA . ALA A 1 369 ? 40.851 9.565 -28.335 1.00 37.81 369 ALA A CA 1
ATOM 2630 C C . ALA A 1 369 ? 41.233 8.243 -27.649 1.00 37.81 369 ALA A C 1
ATOM 2632 O O . ALA A 1 369 ? 40.444 7.298 -27.595 1.00 37.81 369 ALA A O 1
ATOM 2633 N N . ALA A 1 370 ? 42.464 8.166 -27.145 1.00 40.09 370 ALA A N 1
ATOM 2634 C CA . ALA A 1 370 ? 42.911 7.047 -26.329 1.00 40.09 370 ALA A CA 1
ATOM 2635 C C . ALA A 1 370 ? 42.186 7.075 -24.974 1.00 40.09 370 ALA A C 1
ATOM 2637 O O . ALA A 1 370 ? 42.474 7.913 -24.121 1.00 40.09 370 ALA A O 1
ATOM 2638 N N . PHE A 1 371 ? 41.252 6.147 -24.767 1.00 34.41 371 PHE A N 1
ATOM 2639 C CA . PHE A 1 371 ? 40.685 5.904 -23.444 1.00 34.41 371 PHE A CA 1
ATOM 2640 C C . PHE A 1 371 ? 41.745 5.250 -22.553 1.00 34.41 371 PHE A C 1
ATOM 2642 O O . PHE A 1 371 ? 42.318 4.218 -22.909 1.00 34.41 371 PHE A O 1
ATOM 2649 N N . ALA A 1 372 ? 42.002 5.846 -21.389 1.00 36.31 372 ALA A N 1
ATOM 2650 C CA . ALA A 1 372 ? 42.894 5.265 -20.398 1.00 36.31 372 ALA A CA 1
ATOM 2651 C C . ALA A 1 372 ? 42.277 3.975 -19.837 1.00 36.31 372 ALA A C 1
ATOM 2653 O O . ALA A 1 372 ? 41.222 4.000 -19.203 1.00 36.31 372 ALA A O 1
ATOM 2654 N N . VAL A 1 373 ? 42.948 2.846 -20.061 1.00 39.91 373 VAL A N 1
ATOM 2655 C CA . VAL A 1 373 ? 42.612 1.576 -19.411 1.00 39.91 373 VAL A CA 1
ATOM 2656 C C . VAL A 1 373 ? 42.997 1.693 -17.930 1.00 39.91 373 VAL A C 1
ATOM 2658 O O . VAL A 1 373 ? 44.151 2.033 -17.653 1.00 39.91 373 VAL A O 1
ATOM 2661 N N . PRO A 1 374 ? 42.099 1.423 -16.963 1.00 40.78 374 PRO A N 1
ATOM 2662 C CA . PRO A 1 374 ? 42.499 1.351 -15.565 1.00 40.78 374 PRO A CA 1
ATOM 2663 C C . PRO A 1 374 ? 43.487 0.193 -15.393 1.00 40.78 374 PRO A C 1
ATOM 2665 O O . PRO A 1 374 ? 43.206 -0.944 -15.776 1.00 40.78 374 PRO A O 1
ATOM 2668 N N . ALA A 1 375 ? 44.663 0.489 -14.842 1.00 38.72 375 ALA A N 1
ATOM 2669 C CA . ALA A 1 375 ? 45.699 -0.512 -14.638 1.00 38.72 375 ALA A CA 1
ATOM 2670 C C . ALA A 1 375 ? 45.204 -1.628 -13.704 1.00 38.72 375 ALA A C 1
ATOM 2672 O O . ALA A 1 375 ? 44.644 -1.365 -12.639 1.00 38.72 375 ALA A O 1
ATOM 2673 N N . THR A 1 376 ? 45.469 -2.881 -14.076 1.00 34.28 376 THR A N 1
ATOM 2674 C CA . THR A 1 376 ? 45.324 -4.036 -13.184 1.00 34.28 376 THR A CA 1
ATOM 2675 C C . THR A 1 376 ? 46.166 -3.830 -11.928 1.00 34.28 376 THR A C 1
ATOM 2677 O O . THR A 1 376 ? 47.395 -3.849 -11.995 1.00 34.28 376 THR A O 1
ATOM 2680 N N . ALA A 1 377 ? 45.510 -3.662 -10.780 1.00 34.72 377 ALA A N 1
ATOM 2681 C CA . ALA A 1 377 ? 46.177 -3.606 -9.489 1.00 34.72 377 ALA A CA 1
ATOM 2682 C C . ALA A 1 377 ? 46.649 -5.011 -9.079 1.00 34.72 377 ALA A C 1
ATOM 2684 O O . ALA A 1 377 ? 45.853 -5.868 -8.692 1.00 34.72 377 ALA A O 1
ATOM 2685 N N . THR A 1 378 ? 47.955 -5.255 -9.166 1.00 31.44 378 THR A N 1
ATOM 2686 C CA . THR A 1 378 ? 48.570 -6.516 -8.739 1.00 31.44 378 THR A CA 1
ATOM 2687 C C . THR A 1 378 ? 48.601 -6.591 -7.211 1.00 31.44 378 THR A C 1
ATOM 2689 O O . THR A 1 378 ? 49.460 -5.985 -6.572 1.00 31.44 378 THR A O 1
ATOM 2692 N N . PHE A 1 379 ? 47.681 -7.341 -6.599 1.00 29.33 379 PHE A N 1
ATOM 2693 C CA . PHE A 1 379 ? 47.681 -7.536 -5.146 1.00 29.33 379 PHE A CA 1
ATOM 2694 C C . PHE A 1 379 ? 48.768 -8.542 -4.728 1.00 29.33 379 PHE A C 1
ATOM 2696 O O . PHE A 1 379 ? 48.551 -9.754 -4.695 1.00 29.33 379 PHE A O 1
ATOM 2703 N N . SER A 1 380 ? 49.959 -8.034 -4.404 1.00 35.50 380 SER A N 1
ATOM 2704 C CA . SER A 1 380 ? 51.031 -8.820 -3.783 1.00 35.50 380 SER A CA 1
ATOM 2705 C C . SER A 1 380 ? 50.773 -8.935 -2.280 1.00 35.50 380 SER A C 1
ATOM 2707 O O . SER A 1 380 ? 51.166 -8.067 -1.505 1.00 35.50 380 SER A O 1
ATOM 2709 N N . GLY A 1 381 ? 50.070 -9.988 -1.866 1.00 29.84 381 GLY A N 1
ATOM 2710 C CA . GLY A 1 381 ? 49.655 -10.152 -0.473 1.00 29.84 381 GLY A CA 1
ATOM 2711 C C . GLY A 1 381 ? 50.786 -10.544 0.485 1.00 29.84 381 GLY A C 1
ATOM 2712 O O . GLY A 1 381 ? 51.678 -11.316 0.135 1.00 29.84 381 GLY A O 1
ATOM 2713 N N . ALA A 1 382 ? 50.658 -10.120 1.742 1.00 30.72 382 ALA A N 1
ATOM 2714 C CA . ALA A 1 382 ? 51.079 -10.943 2.871 1.00 30.72 382 ALA A CA 1
ATOM 2715 C C . ALA A 1 382 ? 49.888 -11.838 3.253 1.00 30.72 382 ALA A C 1
ATOM 2717 O O . ALA A 1 382 ? 48.781 -11.339 3.451 1.00 30.72 382 ALA A O 1
ATOM 2718 N N . ARG A 1 383 ? 50.088 -13.159 3.319 1.00 37.66 383 ARG A N 1
ATOM 2719 C CA . ARG A 1 383 ? 49.049 -14.089 3.785 1.00 37.66 383 ARG A CA 1
ATOM 2720 C C . ARG A 1 383 ? 49.022 -14.073 5.311 1.00 37.66 383 ARG A C 1
ATOM 2722 O O . ARG A 1 383 ? 49.971 -14.541 5.932 1.00 37.66 383 ARG A O 1
ATOM 2729 N N . THR A 1 384 ? 47.942 -13.578 5.901 1.00 35.72 384 THR A N 1
ATOM 2730 C CA . THR A 1 384 ? 47.600 -13.832 7.304 1.00 35.72 384 THR A CA 1
ATOM 2731 C C . THR A 1 384 ? 46.537 -14.921 7.366 1.00 35.72 384 THR A C 1
ATOM 2733 O O . THR A 1 384 ? 45.438 -14.761 6.837 1.00 35.72 384 THR A O 1
ATOM 2736 N N . ASP A 1 385 ? 46.879 -16.044 7.997 1.00 34.59 385 ASP A N 1
ATOM 2737 C CA . ASP A 1 385 ? 45.967 -17.170 8.183 1.00 34.59 385 ASP A CA 1
ATOM 2738 C C . ASP A 1 385 ? 44.775 -16.773 9.062 1.00 34.59 385 ASP A C 1
ATOM 2740 O O . ASP A 1 385 ? 44.928 -16.488 10.249 1.00 34.59 385 ASP A O 1
ATOM 2744 N N . LEU A 1 386 ? 43.570 -16.820 8.489 1.00 33.91 386 LEU A N 1
ATOM 2745 C CA . LEU A 1 386 ? 42.297 -16.708 9.209 1.00 33.91 386 LEU A CA 1
ATOM 2746 C C . LEU A 1 386 ? 41.610 -18.078 9.330 1.00 33.91 386 LEU A C 1
ATOM 2748 O O . LEU A 1 386 ? 40.425 -18.245 9.057 1.00 33.91 386 LEU A O 1
ATOM 2752 N N . VAL A 1 387 ? 42.385 -19.070 9.780 1.00 36.78 387 VAL A N 1
ATOM 2753 C CA . VAL A 1 387 ? 41.877 -20.339 10.320 1.00 36.78 387 VAL A CA 1
ATOM 2754 C C . VAL A 1 387 ? 42.610 -20.646 11.628 1.00 36.78 387 VAL A C 1
ATOM 2756 O O . VAL A 1 387 ? 43.656 -21.290 11.637 1.00 36.78 387 VAL A O 1
ATOM 2759 N N . GLY A 1 388 ? 42.041 -20.203 12.753 1.00 29.88 388 GLY A N 1
ATOM 2760 C CA . GLY A 1 388 ? 42.456 -20.632 14.093 1.00 29.88 388 GLY A CA 1
ATOM 2761 C C . GLY A 1 388 ? 42.465 -19.520 15.143 1.00 29.88 388 GLY A C 1
ATOM 2762 O O . GLY A 1 388 ? 43.087 -18.486 14.928 1.00 29.88 388 GLY A O 1
ATOM 2763 N N . ARG A 1 389 ? 41.875 -19.823 16.318 1.00 33.00 389 ARG A N 1
ATOM 2764 C CA . ARG A 1 389 ? 41.583 -18.917 17.462 1.00 33.00 389 ARG A CA 1
ATOM 2765 C C . ARG A 1 389 ? 40.396 -17.989 17.121 1.00 33.00 389 ARG A C 1
ATOM 2767 O O . ARG A 1 389 ? 40.507 -17.167 16.229 1.00 33.00 389 ARG A O 1
ATOM 2774 N N . ASP A 1 390 ? 39.189 -18.164 17.668 1.00 34.22 390 ASP A N 1
ATOM 2775 C CA . ASP A 1 390 ? 38.865 -18.490 19.069 1.00 34.22 390 ASP A CA 1
ATOM 2776 C C . ASP A 1 390 ? 37.881 -19.662 19.287 1.00 34.22 390 ASP A C 1
ATOM 2778 O O . ASP A 1 390 ? 36.920 -19.579 20.051 1.00 34.22 390 ASP A O 1
ATOM 2782 N N . ALA A 1 391 ? 38.182 -20.839 18.734 1.00 36.81 391 ALA A N 1
ATOM 2783 C CA . ALA A 1 391 ? 37.606 -22.102 19.220 1.00 36.81 391 ALA A CA 1
ATOM 2784 C C . ALA A 1 391 ? 38.294 -22.574 20.528 1.00 36.81 391 ALA A C 1
ATOM 2786 O O . ALA A 1 391 ? 38.829 -23.680 20.598 1.00 36.81 391 ALA A O 1
ATOM 2787 N N . ALA A 1 392 ? 38.341 -21.712 21.554 1.00 35.41 392 ALA A N 1
ATOM 2788 C CA . ALA A 1 392 ? 39.113 -21.942 22.783 1.00 35.41 392 ALA A CA 1
ATOM 2789 C C . ALA A 1 392 ? 38.476 -21.343 24.058 1.00 35.41 392 ALA A C 1
ATOM 2791 O O . ALA A 1 392 ? 39.173 -20.799 24.912 1.00 35.41 392 ALA A O 1
ATOM 2792 N N . ARG A 1 393 ? 37.148 -21.460 24.224 1.00 35.53 393 ARG A N 1
ATOM 2793 C CA . ARG A 1 393 ? 36.481 -21.129 25.502 1.00 35.53 393 ARG A CA 1
ATOM 2794 C C . ARG A 1 393 ? 35.241 -21.978 25.819 1.00 35.53 393 ARG A C 1
ATOM 2796 O O . ARG A 1 393 ? 34.212 -21.466 26.237 1.00 35.53 393 ARG A O 1
ATOM 2803 N N . ALA A 1 394 ? 35.356 -23.293 25.626 1.00 35.59 394 ALA A N 1
ATOM 2804 C CA . ALA A 1 394 ? 34.316 -24.263 25.991 1.00 35.59 394 ALA A CA 1
ATOM 2805 C C . ALA A 1 394 ? 34.903 -25.648 26.338 1.00 35.59 394 ALA A C 1
ATOM 2807 O O . ALA A 1 394 ? 34.590 -26.644 25.686 1.00 35.59 394 ALA A O 1
ATOM 2808 N N . ARG A 1 395 ? 35.787 -25.719 27.347 1.00 31.36 395 ARG A N 1
ATOM 2809 C CA . ARG A 1 395 ? 36.196 -26.984 27.990 1.00 31.36 395 ARG A CA 1
ATOM 2810 C C . ARG A 1 395 ? 36.473 -26.812 29.485 1.00 31.36 395 ARG A C 1
ATOM 2812 O O . ARG A 1 395 ? 37.622 -26.765 29.896 1.00 31.36 395 ARG A O 1
ATOM 2819 N N . ASP A 1 396 ? 35.395 -26.831 30.256 1.00 35.38 396 ASP A N 1
ATOM 2820 C CA . ASP A 1 396 ? 35.337 -27.494 31.561 1.00 35.38 396 ASP A CA 1
ATOM 2821 C C . ASP A 1 396 ? 34.031 -28.303 31.567 1.00 35.38 396 ASP A C 1
ATOM 2823 O O . ASP A 1 396 ? 32.964 -27.734 31.348 1.00 35.38 396 ASP A O 1
ATOM 2827 N N . GLY A 1 397 ? 34.102 -29.634 31.722 1.00 29.58 397 GLY A N 1
ATOM 2828 C CA . GLY A 1 397 ? 32.907 -30.501 31.681 1.00 29.58 397 GLY A CA 1
ATOM 2829 C C . GLY A 1 397 ? 33.026 -31.812 30.886 1.00 29.58 397 GLY A C 1
ATOM 2830 O O . GLY A 1 397 ? 32.454 -31.951 29.816 1.00 29.58 397 GLY A O 1
ATOM 2831 N N . ALA A 1 398 ? 33.750 -32.780 31.452 1.00 31.83 398 ALA A N 1
ATOM 2832 C CA . ALA A 1 398 ? 33.535 -34.238 31.368 1.00 31.83 398 ALA A CA 1
ATOM 2833 C C . ALA A 1 398 ? 33.124 -34.966 30.045 1.00 31.83 398 ALA A C 1
ATOM 2835 O O . ALA A 1 398 ? 31.971 -34.980 29.639 1.00 31.83 398 ALA A O 1
ATOM 2836 N N . ARG A 1 399 ? 34.055 -35.823 29.581 1.00 35.03 399 ARG A N 1
ATOM 2837 C CA . ARG A 1 399 ? 33.880 -37.271 29.261 1.00 35.03 399 ARG A CA 1
ATOM 2838 C C . ARG A 1 399 ? 32.769 -37.740 28.284 1.00 35.03 399 ARG A C 1
ATOM 2840 O O . ARG A 1 399 ? 31.647 -37.981 28.707 1.00 35.03 399 ARG A O 1
ATOM 2847 N N . ALA A 1 400 ? 33.181 -38.176 27.086 1.00 33.56 400 ALA A N 1
ATOM 2848 C CA . ALA A 1 400 ? 32.808 -39.477 26.487 1.00 33.56 400 ALA A CA 1
ATOM 2849 C C . ALA A 1 400 ? 33.771 -39.841 25.330 1.00 33.56 400 ALA A C 1
ATOM 2851 O O . ALA A 1 400 ? 34.443 -38.963 24.789 1.00 33.56 400 ALA A O 1
ATOM 2852 N N . THR A 1 401 ? 33.887 -41.128 24.987 1.00 34.94 401 THR A N 1
ATOM 2853 C CA . THR A 1 401 ? 34.930 -41.704 24.110 1.00 34.94 401 THR A CA 1
ATOM 2854 C C . THR A 1 401 ? 34.366 -42.492 22.917 1.00 34.94 401 THR A C 1
ATOM 2856 O O . THR A 1 401 ? 33.237 -42.966 22.973 1.00 34.94 401 THR A O 1
ATOM 2859 N N . VAL A 1 402 ? 35.233 -42.744 21.917 1.00 34.69 402 VAL A N 1
ATOM 2860 C CA . VAL A 1 402 ? 35.060 -43.658 20.755 1.00 34.69 402 VAL A CA 1
ATOM 2861 C C . VAL A 1 402 ? 34.142 -43.103 19.634 1.00 34.69 402 VAL A C 1
ATOM 2863 O O . VAL A 1 402 ? 33.119 -42.500 19.917 1.00 34.69 402 VAL A O 1
ATOM 2866 N N . GLY A 1 403 ? 34.456 -43.230 18.334 1.00 30.72 403 GLY A N 1
ATOM 2867 C CA . GLY A 1 403 ? 35.525 -44.007 17.687 1.00 30.72 403 GLY A CA 1
ATOM 2868 C C . GLY A 1 403 ? 36.022 -43.447 16.346 1.00 30.72 403 GLY A C 1
ATOM 2869 O O . GLY A 1 403 ? 35.542 -42.432 15.851 1.00 30.72 403 GLY A O 1
ATOM 2870 N N . LEU A 1 404 ? 37.034 -44.122 15.793 1.00 30.84 404 LEU A N 1
ATOM 2871 C CA . LEU A 1 404 ? 37.839 -43.711 14.638 1.00 30.84 404 LEU A CA 1
ATOM 2872 C C . LEU A 1 404 ? 37.645 -44.680 13.451 1.00 30.84 404 LEU A C 1
ATOM 2874 O O . LEU A 1 404 ? 37.361 -45.854 13.667 1.00 30.84 404 LEU A O 1
ATOM 2878 N N . ALA A 1 405 ? 37.974 -44.196 12.247 1.00 30.69 405 ALA A N 1
ATOM 2879 C CA . ALA A 1 405 ? 38.312 -44.940 11.022 1.00 30.69 405 ALA A CA 1
ATOM 2880 C C . ALA A 1 405 ? 37.165 -45.576 10.202 1.00 30.69 405 ALA A C 1
ATOM 2882 O O . ALA A 1 405 ? 36.425 -46.438 10.663 1.00 30.69 405 ALA A O 1
ATOM 2883 N N . GLY A 1 406 ? 37.098 -45.186 8.920 1.00 28.55 406 GLY A N 1
ATOM 2884 C CA . GLY A 1 406 ? 36.102 -45.662 7.954 1.00 28.55 406 GLY A CA 1
ATOM 2885 C C . GLY A 1 406 ? 36.318 -45.146 6.523 1.00 28.55 406 GLY A C 1
ATOM 2886 O O . GLY A 1 406 ? 35.446 -44.483 5.983 1.00 28.55 406 GLY A O 1
ATOM 2887 N N . VAL A 1 407 ? 37.465 -45.485 5.918 1.00 34.12 407 VAL A N 1
ATOM 2888 C CA . VAL A 1 407 ? 37.749 -45.434 4.461 1.00 34.12 407 VAL A CA 1
ATOM 2889 C C . VAL A 1 407 ? 37.867 -44.048 3.786 1.00 34.12 407 VAL A C 1
ATOM 2891 O O . VAL A 1 407 ? 36.911 -43.467 3.284 1.00 34.12 407 VAL A O 1
ATOM 2894 N N . LEU A 1 408 ? 39.120 -43.615 3.609 1.00 34.38 408 LEU A N 1
ATOM 2895 C CA . LEU A 1 408 ? 39.563 -42.921 2.392 1.00 34.38 408 LEU A CA 1
ATOM 2896 C C . LEU A 1 408 ? 39.845 -43.975 1.309 1.00 34.38 408 LEU A C 1
ATOM 2898 O O . LEU A 1 408 ? 40.662 -44.853 1.572 1.00 34.38 408 LEU A O 1
ATOM 2902 N N . LEU A 1 409 ? 39.223 -43.863 0.127 1.00 33.62 409 LEU A N 1
ATOM 2903 C CA . LEU A 1 409 ? 39.739 -44.251 -1.208 1.00 33.62 409 LEU A CA 1
ATOM 2904 C C . LEU A 1 409 ? 38.600 -44.169 -2.243 1.00 33.62 409 LEU A C 1
ATOM 2906 O O . LEU A 1 409 ? 37.606 -44.876 -2.115 1.00 33.62 409 LEU A O 1
ATOM 2910 N N . GLY A 1 410 ? 38.733 -43.320 -3.271 1.00 29.80 410 GLY A N 1
ATOM 2911 C CA . GLY A 1 410 ? 37.663 -43.151 -4.270 1.00 29.80 410 GLY A CA 1
ATOM 2912 C C . GLY A 1 410 ? 37.795 -41.964 -5.232 1.00 29.80 410 GLY A C 1
ATOM 2913 O O . GLY A 1 410 ? 36.790 -41.373 -5.610 1.00 29.80 410 GLY A O 1
ATOM 2914 N N . THR A 1 411 ? 39.008 -41.569 -5.623 1.00 36.28 411 THR A N 1
ATOM 2915 C CA . THR A 1 411 ? 39.215 -40.510 -6.628 1.00 36.28 411 THR A CA 1
ATOM 2916 C C . THR A 1 411 ? 39.216 -41.072 -8.052 1.00 36.28 411 THR A C 1
ATOM 2918 O O . THR A 1 411 ? 40.173 -41.761 -8.397 1.00 36.28 411 THR A O 1
ATOM 2921 N N . ALA A 1 412 ? 38.239 -40.705 -8.895 1.00 32.56 412 ALA A N 1
ATOM 2922 C CA . ALA A 1 412 ? 38.441 -40.508 -10.344 1.00 32.56 412 ALA A CA 1
ATOM 2923 C C . ALA A 1 412 ? 37.210 -39.916 -11.077 1.00 32.56 412 ALA A C 1
ATOM 2925 O O . ALA A 1 412 ? 36.194 -40.579 -11.233 1.00 32.56 412 ALA A O 1
ATOM 2926 N N . GLY A 1 413 ? 37.381 -38.715 -11.642 1.00 30.23 413 GLY A N 1
ATOM 2927 C CA . GLY A 1 413 ? 37.064 -38.447 -13.054 1.00 30.23 413 GLY A CA 1
ATOM 2928 C C . GLY A 1 413 ? 35.610 -38.278 -13.524 1.00 30.23 413 GLY A C 1
ATOM 2929 O O . GLY A 1 413 ? 35.031 -39.208 -14.072 1.00 30.23 413 GLY A O 1
ATOM 2930 N N . ALA A 1 414 ? 35.126 -37.029 -13.540 1.00 34.44 414 ALA A N 1
ATOM 2931 C CA . ALA A 1 414 ? 34.208 -36.534 -14.580 1.00 34.44 414 ALA A CA 1
ATOM 2932 C C . ALA A 1 414 ? 34.332 -35.002 -14.750 1.00 34.44 414 ALA A C 1
ATOM 2934 O O . ALA A 1 414 ? 33.550 -34.229 -14.205 1.00 34.44 414 ALA A O 1
ATOM 2935 N N . LEU A 1 415 ? 35.337 -34.549 -15.509 1.00 35.84 415 LEU A N 1
ATOM 2936 C CA . LEU A 1 415 ? 35.426 -33.159 -15.974 1.00 35.84 415 LEU A CA 1
ATOM 2937 C C . LEU A 1 415 ? 34.540 -32.984 -17.216 1.00 35.84 415 LEU A C 1
ATOM 2939 O O . LEU A 1 415 ? 34.882 -33.485 -18.285 1.00 35.84 415 LEU A O 1
ATOM 2943 N N . VAL A 1 416 ? 33.436 -32.242 -17.098 1.00 38.88 416 VAL A N 1
ATOM 2944 C CA . VAL A 1 416 ? 32.633 -31.810 -18.256 1.00 38.88 416 VAL A CA 1
ATOM 2945 C C . VAL A 1 416 ? 33.098 -30.419 -18.682 1.00 38.88 416 VAL A C 1
ATOM 2947 O O . VAL A 1 416 ? 32.812 -29.426 -18.020 1.00 38.88 416 VAL A O 1
ATOM 2950 N N . GLY A 1 417 ? 33.846 -30.348 -19.785 1.00 33.56 417 GLY A N 1
ATOM 2951 C CA . GLY A 1 417 ? 34.342 -29.094 -20.357 1.00 33.56 417 GLY A CA 1
ATOM 2952 C C . GLY A 1 417 ? 33.583 -28.697 -21.622 1.00 33.56 417 GLY A C 1
ATOM 2953 O O . GLY A 1 417 ? 33.612 -29.422 -22.613 1.00 33.56 417 GLY A O 1
ATOM 2954 N N . PHE A 1 418 ? 32.956 -27.520 -21.625 1.00 33.94 418 PHE A N 1
ATOM 2955 C CA . PHE A 1 418 ? 32.331 -26.951 -22.822 1.00 33.94 418 PHE A CA 1
ATOM 2956 C C . PHE A 1 418 ? 33.360 -26.245 -23.721 1.00 33.94 418 PHE A C 1
ATOM 2958 O O . PHE A 1 418 ? 34.069 -25.336 -23.288 1.00 33.94 418 PHE A O 1
ATOM 2965 N N . ARG A 1 419 ? 33.370 -26.576 -25.018 1.00 34.53 419 ARG A N 1
ATOM 2966 C CA . ARG A 1 419 ? 33.954 -25.735 -26.077 1.00 34.53 419 ARG A CA 1
ATOM 2967 C C . ARG A 1 419 ? 32.997 -25.660 -27.266 1.00 34.53 419 ARG A C 1
ATOM 2969 O O . ARG A 1 419 ? 32.626 -26.682 -27.823 1.00 34.53 419 ARG A O 1
ATOM 2976 N N . ARG A 1 420 ? 32.661 -24.433 -27.683 1.00 42.31 420 ARG A N 1
ATOM 2977 C CA . ARG A 1 420 ? 31.888 -24.109 -28.904 1.00 42.31 420 ARG A CA 1
ATOM 2978 C C . ARG A 1 420 ? 30.479 -24.732 -29.002 1.00 42.31 420 ARG A C 1
ATOM 2980 O O . ARG A 1 420 ? 30.064 -25.176 -30.065 1.00 42.31 420 ARG A O 1
ATOM 2987 N N . GLY A 1 421 ? 29.711 -24.634 -27.917 1.00 40.34 421 GLY A N 1
ATOM 2988 C CA . GLY A 1 421 ? 28.254 -24.454 -28.013 1.00 40.34 421 GLY A CA 1
ATOM 2989 C C . GLY A 1 421 ? 27.367 -25.690 -28.194 1.00 40.34 421 GLY A C 1
ATOM 2990 O O . GLY A 1 421 ? 26.173 -25.503 -28.386 1.00 40.34 421 GLY A O 1
ATOM 2991 N N . TRP A 1 422 ? 27.892 -26.916 -28.099 1.00 40.81 422 TRP A N 1
ATOM 2992 C CA . TRP A 1 422 ? 27.072 -28.138 -28.123 1.00 40.81 422 TRP A CA 1
ATOM 2993 C C . TRP A 1 422 ? 27.506 -29.138 -27.046 1.00 40.81 422 TRP A C 1
ATOM 2995 O O . TRP A 1 422 ? 28.694 -29.276 -26.755 1.00 40.81 422 TRP A O 1
ATOM 3005 N N . LEU A 1 423 ? 26.524 -29.819 -26.449 1.00 43.28 423 LEU A N 1
ATOM 3006 C CA . LEU A 1 423 ? 26.693 -30.789 -25.365 1.00 43.28 423 LEU A CA 1
ATOM 3007 C C . LEU A 1 423 ? 26.654 -32.204 -25.965 1.00 43.28 423 LEU A C 1
ATOM 3009 O O . LEU A 1 423 ? 25.643 -32.598 -26.543 1.00 43.28 423 LEU A O 1
ATOM 3013 N N . VAL A 1 424 ? 27.746 -32.965 -25.843 1.00 44.91 424 VAL A N 1
ATOM 3014 C CA . VAL A 1 424 ? 27.831 -34.357 -26.321 1.00 44.91 424 VAL A CA 1
ATOM 3015 C C . VAL A 1 424 ? 27.822 -35.306 -25.123 1.00 44.91 424 VAL A C 1
ATOM 3017 O O . VAL A 1 424 ? 28.712 -35.245 -24.277 1.00 44.91 424 VAL A O 1
ATOM 3020 N N . LEU A 1 425 ? 26.818 -36.182 -25.057 1.00 46.31 425 LEU A N 1
ATOM 3021 C CA . LEU A 1 425 ? 26.721 -37.253 -24.060 1.00 46.31 425 LEU A CA 1
ATOM 3022 C C . LEU A 1 425 ? 27.417 -38.536 -24.561 1.00 46.31 425 LEU A C 1
ATOM 3024 O O . LEU A 1 425 ? 27.380 -38.815 -25.762 1.00 46.31 425 LEU A O 1
ATOM 3028 N N . PRO A 1 426 ? 28.042 -39.335 -23.677 1.00 43.78 426 PRO A N 1
ATOM 3029 C CA . PRO A 1 426 ? 28.813 -40.501 -24.093 1.00 43.78 426 PRO A CA 1
ATOM 3030 C C . PRO A 1 426 ? 27.959 -41.767 -24.301 1.00 43.78 426 PRO A C 1
ATOM 3032 O O . PRO A 1 426 ? 27.342 -42.271 -23.366 1.00 43.78 426 PRO A O 1
ATOM 3035 N N . GLY A 1 427 ? 28.068 -42.359 -25.497 1.00 36.69 427 GLY A N 1
ATOM 3036 C CA . GLY A 1 427 ? 28.061 -43.818 -25.672 1.00 36.69 427 GLY A CA 1
ATOM 3037 C C . GLY A 1 427 ? 26.862 -44.471 -26.376 1.00 36.69 427 GLY A C 1
ATOM 3038 O O . GLY A 1 427 ? 25.830 -44.710 -25.754 1.00 36.69 427 GLY A O 1
ATOM 3039 N N . ARG A 1 428 ? 27.081 -44.917 -27.624 1.00 31.95 428 ARG A N 1
ATOM 3040 C CA . ARG A 1 428 ? 26.964 -46.327 -28.083 1.00 31.95 428 ARG A CA 1
ATOM 3041 C C . ARG A 1 428 ? 27.183 -46.420 -29.601 1.00 31.95 428 ARG A C 1
ATOM 3043 O O . ARG A 1 428 ? 26.489 -45.735 -30.344 1.00 31.95 428 ARG A O 1
ATOM 3050 N N . GLY A 1 429 ? 28.093 -47.298 -30.029 1.00 35.81 429 GLY A N 1
ATOM 3051 C CA . GLY A 1 429 ? 28.511 -47.484 -31.425 1.00 35.81 429 GLY A CA 1
ATOM 3052 C C . GLY A 1 429 ? 30.024 -47.474 -31.523 1.00 35.81 429 GLY A C 1
ATOM 3053 O O . GLY A 1 429 ? 30.546 -46.473 -32.048 1.00 35.81 429 GLY A O 1
#

Foldseek 3Di:
DDDDDDDDDDDDDDDDYDDDDDDDDDDDDDDDDDDDDDDPPPPPPPPPDPLDAFKDWFFKKKKKFPFFQQCQAAAPALGHKFKAFAAFDPPNDLPFQDADDPVSVRGHQDDVQKGWAAFAAAPGHHGDDPQLSQADSLRHGHDDSGGNNIIIMGIRWTDMDHLVLRWDWTKTAGKMKIAHNNHSFIKMWGIWIWTAGSQQKIFIKTWIWTWAADPVDRRGTHTDPIDIDTSFIWRQDNPQQGSFWHKTFGDFQPADQPPLQADDDDPVCNVQAGFGDNRVLVRCVRRVRRPLGGHNVDSCSNRSGTDIMIMGSHPSGDDPPDDRDHRNPDDPPDPPDDPDDPDDDDDDDDDDDDDDDDDDDDDDDDDDDDDDDPDDDDPPDDDDDPPDPDPDDDDDDDDDDDDDDDDDDDDDDDDDDDDDDDDDDDDDD

Sequence (429 aa):
MTAARHRIRAARGALVALATALLLPAAASAAPASASAGERQVEITVTVPELGTGTRVLTDAELLWGLNAESGGRAHAGGCHFLMAGRPGATGDAGGSRVWTAADGLYRATDGAVRVTVPDGSPDGRVASWDTRCQTPDGRPVGGDAVSQARVSLRGGTGVADLDAGTLQVDWTGTFSVVYYGGLTYWWASDPQLRVAADGTGTLTATLGGYAASRDDASAWEPVPPRRAVLADLRVRAGELTASGLVTTPRYVGVEAGDHGQSARTPANEPYWGAFPASFLDFQTLTGQSGYWLATGGEADPRKVAAPVTVRLRAGSAVDGEQTAPAVVAPPSGAVAQPAQPAAPARTVASRAASSPLAAVPALAQGPAAFAVPATATFSGARTDLVGRDAARARDGARATVGLAGVLLGTAGALVGFRRGWLVLPGRG